Protein AF-R7VK81-F1 (afdb_monomer_lite)

Sequence (568 aa):
MDDGHTRIAHGLLEELMQVKKYKLSGREYAVLMVVLRKTYGYMKTEDWIALSQFELMTGIEKSNCRKVILSLVDRKILNRSVNGNDQKLSININVSEWLLESPSKQAAATKKQAKKQIWLNSTISESNSTISESNSTISESNSTTTIDKDNNNTLKDNVTTPVLTTPVEQFVSDDHSVELHEMVNQADQPVLENHIPDATEMVSQSDQPTDQPKTKTRKPSHKFTEADMAFALLMAQRIDAVNGTEEKRRNLNNWADELRKMREIDGRDPEQIAAVFNWCNQDDFWQTNIQSPATLRKKFAMLNGKCLKASANRNTSTTSTGWTGSDMATGTSNNVADLQQARADRQVQVFSELSTEDQGRIINGVFLELKNSFPGQFLKYEKQIAGWEDHERKRLYSDDDFRRLTARQIKNGLTTACKGEWLPSIGRLIQCCQPDLNELGLPGMEEAWQEACNHSHEVIQHRWSHEAVYLAGRRVGWHGIRSASGDIQVQRLKKIFTDAYQHLVDDTIRGADLRGEAIAALTDMRRQSEEEKATRYGQFLVQQEMDKQGIPQRMSGAEALKRMRAGL

Structure (mmCIF, N/CA/C/O backbone):
data_AF-R7VK81-F1
#
_entry.id   AF-R7VK81-F1
#
loop_
_atom_site.group_PDB
_atom_site.id
_atom_site.type_symbol
_atom_site.label_atom_id
_atom_site.label_alt_id
_atom_site.label_comp_id
_atom_site.label_asym_id
_atom_site.label_entity_id
_atom_site.label_seq_id
_atom_site.pdbx_PDB_ins_code
_atom_site.Cartn_x
_atom_site.Cartn_y
_atom_site.Cartn_z
_atom_site.occupancy
_atom_site.B_iso_or_equiv
_atom_site.auth_seq_id
_atom_site.auth_comp_id
_atom_site.auth_asym_id
_atom_site.auth_atom_id
_atom_site.pdbx_PDB_model_num
ATOM 1 N N . MET A 1 1 ? -42.073 18.889 -12.111 1.00 54.03 1 MET A N 1
ATOM 2 C CA . MET A 1 1 ? -40.877 19.162 -11.269 1.00 54.03 1 MET A CA 1
ATOM 3 C C . MET A 1 1 ? -40.515 17.869 -10.536 1.00 54.03 1 MET A C 1
ATOM 5 O O . MET A 1 1 ? -40.346 17.861 -9.322 1.00 54.03 1 MET A O 1
ATOM 9 N N . ASP A 1 2 ? -40.447 16.750 -11.257 1.00 56.53 2 ASP A N 1
ATOM 10 C CA . ASP A 1 2 ? -40.785 15.457 -10.641 1.00 56.53 2 ASP A CA 1
ATOM 11 C C . ASP A 1 2 ? -39.551 14.723 -10.076 1.00 56.53 2 ASP A C 1
ATOM 13 O O . ASP A 1 2 ? -39.694 13.846 -9.233 1.00 56.53 2 ASP A O 1
ATOM 17 N N . ASP A 1 3 ? -38.339 15.182 -10.424 1.00 67.12 3 ASP A N 1
ATOM 18 C CA . ASP A 1 3 ? -37.043 14.660 -9.943 1.00 67.12 3 ASP A CA 1
ATOM 19 C C . ASP A 1 3 ? -36.456 15.435 -8.738 1.00 67.12 3 ASP A C 1
ATOM 21 O O . ASP A 1 3 ? -35.288 15.272 -8.368 1.00 67.12 3 ASP A O 1
ATOM 25 N N . GLY A 1 4 ? -37.264 16.289 -8.103 1.00 74.81 4 GLY A N 1
ATOM 26 C CA . GLY A 1 4 ? -36.856 17.120 -6.968 1.00 74.81 4 GLY A CA 1
ATOM 27 C C . GLY A 1 4 ? -35.982 18.325 -7.346 1.00 74.81 4 GLY A C 1
ATOM 28 O O . GLY A 1 4 ? -35.576 18.515 -8.492 1.00 74.81 4 GLY A O 1
ATOM 29 N N . HIS A 1 5 ? -35.702 19.187 -6.364 1.00 82.38 5 HIS A N 1
ATOM 30 C CA . HIS A 1 5 ? -34.941 20.428 -6.552 1.00 82.38 5 HIS A CA 1
ATOM 31 C C . HIS A 1 5 ? -33.878 20.626 -5.473 1.00 82.38 5 HIS A C 1
ATOM 33 O O . HIS A 1 5 ? -34.046 20.232 -4.321 1.00 82.38 5 HIS A O 1
ATOM 39 N N . THR A 1 6 ? -32.773 21.281 -5.840 1.00 84.88 6 THR A N 1
ATOM 40 C CA . THR A 1 6 ? -31.726 21.666 -4.883 1.00 84.88 6 THR A CA 1
ATOM 41 C C . THR A 1 6 ? -32.020 23.061 -4.343 1.00 84.88 6 THR A C 1
ATOM 43 O O . THR A 1 6 ? -32.054 24.026 -5.103 1.00 84.88 6 THR A O 1
ATOM 46 N N . ARG A 1 7 ? -32.243 23.175 -3.031 1.00 84.38 7 ARG A N 1
ATOM 47 C CA . ARG A 1 7 ? -32.493 24.460 -2.363 1.00 84.38 7 ARG A CA 1
ATOM 48 C C . ARG A 1 7 ? -31.162 25.117 -1.999 1.00 84.38 7 ARG A C 1
ATOM 50 O O . ARG A 1 7 ? -30.356 24.515 -1.295 1.00 84.38 7 ARG A O 1
ATOM 57 N N . ILE A 1 8 ? -30.941 26.341 -2.470 1.00 85.00 8 ILE A N 1
ATOM 58 C CA . ILE A 1 8 ? -29.716 27.125 -2.245 1.00 85.00 8 ILE A CA 1
ATOM 59 C C . ILE A 1 8 ? -30.133 28.499 -1.715 1.00 85.00 8 ILE A C 1
ATOM 61 O O . ILE A 1 8 ? -31.168 29.027 -2.120 1.00 85.00 8 ILE A O 1
ATOM 65 N N . ALA A 1 9 ? -29.350 29.083 -0.807 1.00 84.69 9 ALA A N 1
ATOM 66 C CA . ALA A 1 9 ? -29.578 30.454 -0.358 1.00 84.69 9 ALA A CA 1
ATOM 67 C C . ALA A 1 9 ? -29.371 31.445 -1.518 1.00 84.69 9 ALA A C 1
ATOM 69 O O . ALA A 1 9 ? -28.371 31.340 -2.227 1.00 84.69 9 ALA A O 1
ATOM 70 N N . HIS A 1 10 ? -30.271 32.423 -1.675 1.00 83.56 10 HIS A N 1
ATOM 71 C CA . HIS A 1 10 ? -30.222 33.406 -2.770 1.00 83.56 10 HIS A CA 1
ATOM 72 C C . HIS A 1 10 ? -28.865 34.122 -2.849 1.00 83.56 10 HIS A C 1
ATOM 74 O O . HIS A 1 10 ? -28.246 34.113 -3.905 1.00 83.56 10 HIS A O 1
ATOM 80 N N . GLY A 1 11 ? -28.328 34.596 -1.718 1.00 84.25 11 GLY A N 1
ATOM 81 C CA . GLY A 1 11 ? -27.013 35.252 -1.697 1.00 84.25 11 GLY A CA 1
ATOM 82 C C . GLY A 1 11 ? -25.851 34.344 -2.123 1.00 84.25 11 GLY A C 1
ATOM 83 O O . GLY A 1 11 ? -24.923 34.797 -2.781 1.00 84.25 11 GLY A O 1
ATOM 84 N N . LEU A 1 12 ? -25.909 33.040 -1.822 1.00 83.88 12 LEU A N 1
ATOM 85 C CA . LEU A 1 12 ? -24.896 32.097 -2.307 1.00 83.88 12 LEU A CA 1
ATOM 86 C C . LEU A 1 12 ? -25.064 31.830 -3.809 1.00 83.88 12 LEU A C 1
ATOM 88 O O . LEU A 1 12 ? -24.076 31.720 -4.528 1.00 83.88 12 LEU A O 1
ATOM 92 N N . LEU A 1 13 ? -26.304 31.734 -4.290 1.00 85.12 13 LEU A N 1
ATOM 93 C CA . LEU A 1 13 ? -26.604 31.529 -5.705 1.00 85.12 13 LEU A CA 1
ATOM 94 C C . LEU A 1 13 ? -26.157 32.724 -6.561 1.00 85.12 13 LEU A C 1
ATOM 96 O O . LEU A 1 13 ? -25.518 32.521 -7.590 1.00 85.12 13 LEU A O 1
ATOM 100 N N . GLU A 1 14 ? -26.429 33.950 -6.116 1.00 86.12 14 GLU A N 1
ATOM 101 C CA . GLU A 1 14 ? -25.998 35.186 -6.781 1.00 86.12 14 GLU A CA 1
ATOM 102 C C . GLU A 1 14 ? -24.471 35.274 -6.891 1.00 86.12 14 GLU A C 1
ATOM 104 O O . GLU A 1 14 ? -23.932 35.654 -7.931 1.00 86.12 14 GLU A O 1
ATOM 109 N N . GLU A 1 15 ? -23.745 34.858 -5.855 1.00 83.06 15 GLU A N 1
ATOM 110 C CA . GLU A 1 15 ? -22.280 34.846 -5.872 1.00 83.06 15 GLU A CA 1
ATOM 111 C C . GLU A 1 15 ? -21.714 33.712 -6.739 1.00 83.06 15 GLU A C 1
ATOM 113 O O . GLU A 1 15 ? -20.733 33.906 -7.462 1.00 83.06 15 GLU A O 1
ATOM 118 N N . LEU A 1 16 ? -22.376 32.552 -6.775 1.00 81.19 16 LEU A N 1
ATOM 119 C CA . LEU A 1 16 ? -22.047 31.474 -7.714 1.00 81.19 16 LEU A CA 1
ATOM 120 C C . LEU A 1 16 ? -22.296 31.869 -9.177 1.00 81.19 16 LEU A C 1
ATOM 122 O O . LEU A 1 16 ? -21.602 31.365 -10.059 1.00 81.19 16 LEU A O 1
ATOM 126 N N . MET A 1 17 ? -23.244 32.772 -9.449 1.00 81.50 17 MET A N 1
ATOM 127 C CA . MET A 1 17 ? -23.476 33.334 -10.786 1.00 81.50 17 MET A CA 1
ATOM 128 C C . MET A 1 17 ? -22.385 34.332 -11.202 1.00 81.50 17 MET A C 1
ATOM 130 O O . MET A 1 17 ? -22.110 34.487 -12.395 1.00 81.50 17 MET A O 1
ATOM 134 N N . GLN A 1 18 ? -21.671 34.940 -10.251 1.00 81.75 18 GLN A N 1
ATOM 135 C CA . GLN A 1 18 ? -20.549 35.852 -10.505 1.00 81.75 18 GLN A CA 1
ATOM 136 C C . GLN A 1 18 ? -19.247 35.107 -10.895 1.00 81.75 18 GLN A C 1
ATOM 138 O O . GLN A 1 18 ? -18.138 35.492 -10.522 1.00 81.75 18 GLN A O 1
ATOM 143 N N . VAL A 1 19 ? -19.344 34.064 -11.728 1.00 69.94 19 VAL A N 1
ATOM 144 C CA . VAL A 1 19 ? -18.224 33.214 -12.194 1.00 69.94 19 VAL A CA 1
ATOM 145 C C . VAL A 1 19 ? -17.081 34.038 -12.810 1.00 69.94 19 VAL A C 1
ATOM 147 O O . VAL A 1 19 ? -15.905 33.726 -12.608 1.00 69.94 19 VAL A O 1
ATOM 150 N N . LYS A 1 20 ? -17.414 35.126 -13.526 1.00 70.56 20 LYS A N 1
ATOM 151 C CA . LYS A 1 20 ? -16.433 36.045 -14.135 1.00 70.56 20 LYS A CA 1
ATOM 152 C C . LYS A 1 20 ? -15.664 36.869 -13.102 1.00 70.56 20 LYS A C 1
ATOM 154 O O . LYS A 1 20 ? -14.458 37.036 -13.268 1.00 70.56 20 LYS A O 1
ATOM 159 N N . LYS A 1 21 ? -16.325 37.335 -12.034 1.00 78.31 21 LYS A N 1
ATOM 160 C CA . LYS A 1 21 ? -15.687 38.075 -10.930 1.00 78.31 21 LYS A CA 1
ATOM 161 C C . LYS A 1 21 ? -14.592 37.221 -10.312 1.00 78.31 21 LYS A C 1
ATOM 163 O O . LYS A 1 21 ? -13.465 37.674 -10.201 1.00 78.31 21 LYS A O 1
ATOM 168 N N . TYR A 1 22 ? -14.888 35.953 -10.039 1.00 79.25 22 TYR A N 1
ATOM 169 C CA . TYR A 1 22 ? -13.935 35.017 -9.451 1.00 79.25 22 TYR A CA 1
ATOM 170 C C . TYR A 1 22 ? -13.051 34.292 -10.479 1.00 79.25 22 TYR A C 1
ATOM 172 O O . TYR A 1 22 ? -12.329 33.385 -10.093 1.00 79.25 22 TYR A O 1
ATOM 180 N N . LYS A 1 23 ? -13.070 34.631 -11.776 1.00 83.50 23 LYS A N 1
ATOM 181 C CA . LYS A 1 23 ? -12.246 33.970 -12.816 1.00 83.50 23 LYS A CA 1
ATOM 182 C C . LYS A 1 23 ? -12.240 32.425 -12.727 1.00 83.50 23 LYS A C 1
ATOM 184 O O . LYS A 1 23 ? -11.199 31.791 -12.908 1.00 83.50 23 LYS A O 1
ATOM 189 N N . LEU A 1 24 ? -13.376 31.811 -12.389 1.00 84.94 24 LEU A N 1
ATOM 190 C CA . LEU A 1 24 ? -13.469 30.357 -12.229 1.00 84.94 24 LEU A CA 1
ATOM 191 C C . LEU A 1 24 ? -13.371 29.668 -13.595 1.00 84.94 24 LEU A C 1
ATOM 193 O O . LEU A 1 24 ? -14.084 30.014 -14.536 1.00 84.94 24 LEU A O 1
ATOM 197 N N . SER A 1 25 ? -12.491 28.673 -13.707 1.00 88.06 25 SER A N 1
ATOM 198 C CA . SER A 1 25 ? -12.425 27.821 -14.898 1.00 88.06 25 SER A CA 1
ATOM 199 C C . SER A 1 25 ? -13.695 26.972 -15.022 1.00 88.06 25 SER A C 1
ATOM 201 O O . SER A 1 25 ? -14.265 26.563 -14.014 1.00 88.06 25 SER A O 1
ATOM 203 N N . GLY A 1 26 ? -14.095 26.594 -16.242 1.00 86.62 26 GLY A N 1
ATOM 204 C CA . GLY A 1 26 ? -15.237 25.690 -16.447 1.00 86.62 26 GLY A CA 1
ATOM 205 C C . GLY A 1 26 ? -15.119 24.369 -15.670 1.00 86.62 26 GLY A C 1
ATOM 206 O O . GLY A 1 26 ? -16.110 23.864 -15.153 1.00 86.62 26 GLY A O 1
ATOM 207 N N . ARG A 1 27 ? -13.892 23.853 -15.484 1.00 90.81 27 ARG A N 1
ATOM 208 C CA . ARG A 1 27 ? -13.632 22.667 -14.646 1.00 90.81 27 ARG A CA 1
ATOM 209 C C . ARG A 1 27 ? -13.802 22.947 -13.151 1.00 90.81 27 ARG A C 1
ATOM 211 O O . ARG A 1 27 ? -14.317 22.102 -12.430 1.00 90.81 27 ARG A O 1
ATOM 218 N N . GLU A 1 28 ? -13.369 24.122 -12.694 1.00 92.06 28 GLU A N 1
ATOM 219 C CA . GLU A 1 28 ? -13.548 24.566 -11.305 1.00 92.06 28 GLU A CA 1
ATOM 220 C C . GLU A 1 28 ? -15.035 24.736 -10.982 1.00 92.06 28 GLU A C 1
ATOM 222 O O . GLU A 1 28 ? -15.500 24.240 -9.958 1.00 92.06 28 GLU A O 1
ATOM 227 N N . TYR A 1 29 ? -15.795 25.345 -11.894 1.00 92.25 29 TYR A N 1
ATOM 228 C CA . TYR A 1 29 ? -17.239 25.498 -11.758 1.00 92.25 29 TYR A CA 1
ATOM 229 C C . TYR A 1 29 ? -17.968 24.146 -11.755 1.00 92.25 29 TYR A C 1
ATOM 231 O O . TYR A 1 29 ? -18.804 23.907 -10.891 1.00 92.25 29 TYR A O 1
ATOM 239 N N . ALA A 1 30 ? -17.606 23.214 -12.645 1.00 92.69 30 ALA A N 1
ATOM 240 C CA . ALA A 1 30 ? -18.200 21.874 -12.666 1.00 92.69 30 ALA A CA 1
ATOM 241 C C . ALA A 1 30 ? -17.989 21.119 -11.340 1.00 92.69 30 ALA A C 1
ATOM 243 O O . ALA A 1 30 ? -18.927 20.539 -10.795 1.00 92.69 30 ALA A O 1
ATOM 244 N N . VAL A 1 31 ? -16.774 21.169 -10.781 1.00 94.19 31 VAL A N 1
ATOM 245 C CA . VAL A 1 31 ? -16.469 20.566 -9.473 1.00 94.19 31 VAL A CA 1
ATOM 246 C C . VAL A 1 31 ? -17.265 21.241 -8.351 1.00 94.19 31 VAL A C 1
ATOM 248 O O . VAL A 1 31 ? -17.802 20.549 -7.487 1.00 94.19 31 VAL A O 1
ATOM 251 N N . LEU A 1 32 ? -17.395 22.569 -8.380 1.00 93.19 32 LEU A N 1
ATOM 252 C CA . LEU A 1 32 ? -18.187 23.325 -7.408 1.00 93.19 32 LEU A CA 1
ATOM 253 C C . LEU A 1 32 ? -19.674 22.935 -7.450 1.00 93.19 32 LEU A C 1
ATOM 255 O O . LEU A 1 32 ? -20.275 22.699 -6.403 1.00 93.19 32 LEU A O 1
ATOM 259 N N . MET A 1 33 ? -20.240 22.775 -8.649 1.00 92.75 33 MET A N 1
ATOM 260 C CA . MET A 1 33 ? -21.624 22.325 -8.837 1.00 92.75 33 MET A CA 1
ATOM 261 C C . MET A 1 33 ? -21.847 20.897 -8.325 1.00 92.75 33 MET A C 1
ATOM 263 O O . MET A 1 33 ? -22.903 20.607 -7.763 1.00 92.75 33 MET A O 1
ATOM 267 N N . VAL A 1 34 ? -20.852 20.010 -8.441 1.00 94.50 34 VAL A N 1
ATOM 268 C CA . VAL A 1 34 ? -20.926 18.665 -7.847 1.00 94.50 34 VAL A CA 1
ATOM 269 C C . VAL A 1 34 ? -20.962 18.724 -6.326 1.00 94.50 34 VAL A C 1
ATOM 271 O O . VAL A 1 34 ? -21.804 18.054 -5.728 1.00 94.50 34 VAL A O 1
ATOM 274 N N . VAL A 1 35 ? -20.104 19.538 -5.695 1.00 94.62 35 VAL A N 1
ATOM 275 C CA . VAL A 1 35 ? -20.150 19.728 -4.234 1.00 94.62 35 VAL A CA 1
ATOM 276 C C . VAL A 1 35 ? -21.529 20.234 -3.829 1.00 94.62 35 VAL A C 1
ATOM 278 O O . VAL A 1 35 ? -22.158 19.629 -2.968 1.00 94.62 35 VAL A O 1
ATOM 281 N N . LEU A 1 36 ? -22.045 21.258 -4.513 1.00 92.94 36 LEU A N 1
ATOM 282 C CA . LEU A 1 36 ? -23.364 21.822 -4.238 1.00 92.94 36 LEU A CA 1
ATOM 283 C C . LEU A 1 36 ? -24.486 20.777 -4.349 1.00 92.94 36 LEU A C 1
ATOM 285 O O . LEU A 1 36 ? -25.349 20.677 -3.475 1.00 92.94 36 LEU A O 1
ATOM 289 N N . ARG A 1 37 ? -24.465 19.959 -5.406 1.00 93.31 37 ARG A N 1
ATOM 290 C CA . ARG A 1 37 ? -25.464 18.906 -5.632 1.00 93.31 37 ARG A CA 1
ATOM 291 C C . ARG A 1 37 ? -25.395 17.795 -4.584 1.00 93.31 37 ARG A C 1
ATOM 293 O O . ARG A 1 37 ? -26.427 17.192 -4.280 1.00 93.31 37 ARG A O 1
ATOM 300 N N . LYS A 1 38 ? -24.202 17.493 -4.067 1.00 93.62 38 LYS A N 1
ATOM 301 C CA . LYS A 1 38 ? -23.963 16.451 -3.059 1.00 93.62 38 LYS A CA 1
ATOM 302 C C . LYS A 1 38 ? -24.195 16.930 -1.625 1.00 93.62 38 LYS A C 1
ATOM 304 O O . LYS A 1 38 ? -24.534 16.105 -0.789 1.00 93.62 38 LYS A O 1
ATOM 309 N N . THR A 1 39 ? -24.089 18.227 -1.349 1.00 93.44 39 THR A N 1
ATOM 310 C CA . THR A 1 39 ? -24.380 18.800 -0.027 1.00 93.44 39 THR A CA 1
ATOM 311 C C . THR A 1 39 ? -25.813 19.333 0.038 1.00 93.44 39 THR A C 1
ATOM 313 O O . THR A 1 39 ? -26.710 18.662 0.554 1.00 93.44 39 THR A O 1
ATOM 316 N N . TYR A 1 40 ? -26.072 20.493 -0.565 1.00 89.31 40 TYR A N 1
ATOM 317 C CA . TYR A 1 40 ? -27.367 21.175 -0.526 1.00 89.31 40 TYR A CA 1
ATOM 318 C C . TYR A 1 40 ? -28.474 20.376 -1.218 1.00 89.31 40 TYR A C 1
ATOM 320 O O . TYR A 1 40 ? -29.621 20.404 -0.775 1.00 89.31 40 TYR A O 1
ATOM 328 N N . GLY A 1 41 ? -28.135 19.589 -2.245 1.00 87.62 41 GLY A N 1
ATOM 329 C CA . GLY A 1 41 ? -29.091 18.679 -2.890 1.00 87.62 41 GLY A CA 1
ATOM 330 C C . GLY A 1 41 ? -29.603 17.556 -1.978 1.00 87.62 41 GLY A C 1
ATOM 331 O O . GLY A 1 41 ? -30.614 16.941 -2.296 1.00 87.62 41 GLY A O 1
ATOM 332 N N . TYR A 1 42 ? -28.938 17.309 -0.846 1.00 88.44 42 TYR A N 1
ATOM 333 C CA . TYR A 1 42 ? -29.354 16.368 0.200 1.00 88.44 42 TYR A CA 1
ATOM 334 C C . TYR A 1 42 ? -29.665 17.077 1.531 1.00 88.44 42 TYR A C 1
ATOM 336 O O . TYR A 1 42 ? -29.725 16.425 2.570 1.00 88.44 42 TYR A O 1
ATOM 344 N N . MET A 1 43 ? -29.853 18.405 1.512 1.00 86.62 43 MET A N 1
ATOM 345 C CA . MET A 1 43 ? -30.089 19.241 2.700 1.00 86.62 43 MET A CA 1
ATOM 346 C C . MET A 1 43 ? -28.979 19.146 3.765 1.00 86.62 43 MET A C 1
ATOM 348 O O . MET A 1 43 ? -29.244 19.200 4.964 1.00 86.62 43 MET A O 1
ATOM 352 N N . LYS A 1 44 ? -27.719 19.035 3.328 1.00 90.19 44 LYS A N 1
ATOM 353 C CA . LYS A 1 44 ? -26.527 19.051 4.190 1.00 90.19 44 LYS A CA 1
ATOM 354 C C . LYS A 1 44 ? -25.652 20.270 3.893 1.00 90.19 44 LYS A C 1
ATOM 356 O O . LYS A 1 44 ? -25.582 20.720 2.753 1.00 90.19 44 LYS A O 1
ATOM 361 N N . THR A 1 45 ? -24.929 20.765 4.897 1.00 86.31 45 THR A N 1
ATOM 362 C CA . THR A 1 45 ? -23.922 21.833 4.731 1.00 86.31 45 THR A CA 1
ATOM 363 C C . THR A 1 45 ? -22.557 21.290 4.298 1.00 86.31 45 THR A C 1
ATOM 365 O O . THR A 1 45 ? -21.816 21.967 3.591 1.00 86.31 45 THR A O 1
ATOM 368 N N . GLU A 1 46 ? -22.246 20.047 4.666 1.00 92.88 46 GLU A N 1
ATOM 369 C CA . GLU A 1 46 ? -21.015 19.333 4.329 1.00 92.88 46 GLU A CA 1
ATOM 370 C C . GLU A 1 46 ? -21.287 17.839 4.122 1.00 92.88 46 GLU A C 1
ATOM 372 O O . GLU A 1 46 ? -22.185 17.278 4.752 1.00 92.88 46 GLU A O 1
ATOM 377 N N . ASP A 1 47 ? -20.517 17.181 3.253 1.00 94.88 47 ASP A N 1
ATOM 378 C CA . ASP A 1 47 ? -20.651 15.738 3.022 1.00 94.88 47 ASP A CA 1
ATOM 379 C C . ASP A 1 47 ? -19.311 15.074 2.682 1.00 94.88 47 ASP A C 1
ATOM 381 O O . ASP A 1 47 ? -18.356 15.733 2.257 1.00 94.88 47 ASP A O 1
ATOM 385 N N . TRP A 1 48 ? -19.243 13.757 2.874 1.00 94.25 48 TRP A N 1
ATOM 386 C CA . TRP A 1 48 ? -18.100 12.937 2.471 1.00 94.25 48 TRP A CA 1
ATOM 387 C C . TRP A 1 48 ? -18.222 12.587 0.988 1.00 94.25 48 TRP A C 1
ATOM 389 O O . TRP A 1 48 ? -19.113 11.838 0.589 1.00 94.25 48 TRP A O 1
ATOM 399 N N . ILE A 1 49 ? -17.337 13.142 0.153 1.00 94.56 49 ILE A N 1
ATOM 400 C CA . ILE A 1 49 ? -17.440 13.025 -1.309 1.00 94.56 49 ILE A CA 1
ATOM 401 C C . ILE A 1 49 ? -16.142 12.454 -1.886 1.00 94.56 49 ILE A C 1
ATOM 403 O O . ILE A 1 49 ? -15.104 13.125 -1.955 1.00 94.56 49 ILE A O 1
ATOM 407 N N . ALA A 1 50 ? -16.219 11.206 -2.349 1.00 93.69 50 ALA A N 1
ATOM 408 C CA . ALA A 1 50 ? -15.106 10.503 -2.978 1.00 93.69 50 ALA A CA 1
ATOM 409 C C . ALA A 1 50 ? -14.768 11.068 -4.370 1.00 93.69 50 ALA A C 1
ATOM 411 O O . ALA A 1 50 ? -15.648 11.482 -5.126 1.00 93.69 50 ALA A O 1
ATOM 412 N N . LEU A 1 51 ? -13.488 11.007 -4.762 1.00 94.19 51 LEU A N 1
ATOM 413 C CA . LEU A 1 51 ? -13.018 11.478 -6.077 1.00 94.19 51 LEU A CA 1
ATOM 414 C C . LEU A 1 51 ? -13.671 10.741 -7.260 1.00 94.19 51 LEU A C 1
ATOM 416 O O . LEU A 1 51 ? -13.859 11.340 -8.315 1.00 94.19 51 LEU A O 1
ATOM 420 N N . SER A 1 52 ? -14.057 9.474 -7.085 1.00 93.75 52 SER A N 1
ATOM 421 C CA . SER A 1 52 ? -14.809 8.707 -8.090 1.00 93.75 52 SER A CA 1
ATOM 422 C C . SER A 1 52 ? -16.181 9.311 -8.399 1.00 93.75 52 SER A C 1
ATOM 424 O O . SER A 1 52 ? -16.641 9.228 -9.533 1.00 93.75 52 SER A O 1
ATOM 426 N N . GLN A 1 53 ? -16.826 9.962 -7.425 1.00 93.94 53 GLN A N 1
ATOM 427 C CA . GLN A 1 53 ? -18.113 10.624 -7.648 1.00 93.94 53 GLN A CA 1
ATOM 428 C C . GLN A 1 53 ? -17.953 11.893 -8.494 1.00 93.94 53 GLN A C 1
ATOM 430 O O . GLN A 1 53 ? -18.805 12.177 -9.332 1.00 93.94 53 GLN A O 1
ATOM 435 N N . PHE A 1 54 ? -16.852 12.632 -8.317 1.00 95.25 54 PHE A N 1
ATOM 436 C CA . PHE A 1 54 ? -16.534 13.785 -9.164 1.00 95.25 54 PHE A CA 1
ATOM 437 C C . PHE A 1 54 ? -16.270 13.369 -10.604 1.00 95.25 54 PHE A C 1
ATOM 439 O O . PHE A 1 54 ? -16.788 13.999 -11.521 1.00 95.25 54 PHE A O 1
ATOM 446 N N . GLU A 1 55 ? -15.507 12.298 -10.802 1.00 95.62 55 GLU A N 1
ATOM 447 C CA . GLU A 1 55 ? -15.238 11.758 -12.133 1.00 95.62 55 GLU A CA 1
ATOM 448 C C . GLU A 1 55 ? -16.526 11.323 -12.836 1.00 95.62 55 GLU A C 1
ATOM 450 O O . GLU A 1 55 ? -16.761 11.730 -13.970 1.00 95.62 55 GLU A O 1
ATOM 455 N N . LEU A 1 56 ? -17.409 10.606 -12.134 1.00 95.31 56 LEU A N 1
ATOM 456 C CA . LEU A 1 56 ? -18.698 10.177 -12.679 1.00 95.31 56 LEU A CA 1
ATOM 457 C C . LEU A 1 56 ? -19.596 11.356 -13.090 1.00 95.31 56 LEU A C 1
ATOM 459 O O . LEU A 1 56 ? -20.252 11.293 -14.123 1.00 95.31 56 LEU A O 1
ATOM 463 N N . MET A 1 57 ? -19.651 12.422 -12.284 1.00 93.88 57 MET A N 1
ATOM 464 C CA . MET A 1 57 ? -20.571 13.542 -12.522 1.00 93.88 57 MET A CA 1
ATOM 465 C C . MET A 1 57 ? -20.013 14.610 -13.470 1.00 93.88 57 MET A C 1
ATOM 467 O O . MET A 1 57 ? -20.784 15.260 -14.169 1.00 93.88 57 MET A O 1
ATOM 471 N N . THR A 1 58 ? -18.695 14.828 -13.478 1.00 93.44 58 THR A N 1
ATOM 472 C CA . THR A 1 58 ? -18.055 15.875 -14.299 1.00 93.44 58 THR A CA 1
ATOM 473 C C . THR A 1 58 ? -17.386 15.343 -15.563 1.00 93.44 58 THR A C 1
ATOM 475 O O . THR A 1 58 ? -17.052 16.136 -16.441 1.00 93.44 58 THR A O 1
ATOM 478 N N . GLY A 1 59 ? -17.122 14.034 -15.648 1.00 92.19 59 GLY A N 1
ATOM 479 C CA . GLY A 1 59 ? -16.299 13.436 -16.703 1.00 92.19 59 GLY A CA 1
ATOM 480 C C . GLY A 1 59 ? -14.808 13.793 -16.614 1.00 92.19 59 GLY A C 1
ATOM 481 O O . GLY A 1 59 ? -14.051 13.526 -17.546 1.00 92.19 59 GLY A O 1
ATOM 482 N N . ILE A 1 60 ? -14.363 14.427 -15.524 1.00 92.31 60 ILE A N 1
ATOM 483 C CA . ILE A 1 60 ? -12.966 14.817 -15.312 1.00 92.31 60 ILE A CA 1
ATOM 484 C C . ILE A 1 60 ? -12.245 13.711 -14.534 1.00 92.31 60 ILE A C 1
ATOM 486 O O . ILE A 1 60 ? -12.679 13.311 -13.458 1.00 92.31 60 ILE A O 1
ATOM 490 N N . GLU A 1 61 ? -11.086 13.280 -15.027 1.00 92.50 61 GLU A N 1
ATOM 491 C CA . GLU A 1 61 ? -10.244 12.265 -14.377 1.00 92.50 61 GLU A CA 1
ATOM 492 C C . GLU A 1 61 ? -9.940 12.598 -12.899 1.00 92.50 61 GLU A C 1
ATOM 494 O O . GLU A 1 61 ? -9.660 13.756 -12.551 1.00 92.50 61 GLU A O 1
ATOM 499 N N . LYS A 1 62 ? -9.917 11.581 -12.023 1.00 93.06 62 LYS A N 1
ATOM 500 C CA . LYS A 1 62 ? -9.694 11.738 -10.565 1.00 93.06 62 LYS A CA 1
ATOM 501 C C . LYS A 1 62 ? -8.476 12.599 -10.213 1.00 93.06 62 LYS A C 1
ATOM 503 O O . LYS A 1 62 ? -8.541 13.417 -9.290 1.00 93.06 62 LYS A O 1
ATOM 508 N N . SER A 1 63 ? -7.367 12.433 -10.940 1.00 91.56 63 SER A N 1
ATOM 509 C CA . SER A 1 63 ? -6.117 13.168 -10.704 1.00 91.56 63 SER A CA 1
ATOM 510 C C . SER A 1 63 ? -6.291 14.679 -10.920 1.00 91.56 63 SER A C 1
ATOM 512 O O . SER A 1 63 ? -5.781 15.495 -10.147 1.00 91.56 63 SER A O 1
ATOM 514 N N . ASN A 1 64 ? -7.077 15.059 -11.928 1.00 92.19 64 ASN A N 1
ATOM 515 C CA . ASN A 1 64 ? -7.381 16.443 -12.265 1.00 92.19 64 ASN A CA 1
ATOM 516 C C . ASN A 1 64 ? -8.459 17.022 -11.346 1.00 92.19 64 ASN A C 1
ATOM 518 O O . ASN A 1 64 ? -8.294 18.148 -10.877 1.00 92.19 64 ASN A O 1
ATOM 522 N N . CYS A 1 65 ? -9.486 16.242 -10.992 1.00 93.50 65 CYS A N 1
ATOM 523 C CA . CYS A 1 65 ? -10.463 16.620 -9.966 1.00 93.50 65 CYS A CA 1
ATOM 524 C C . CYS A 1 65 ? -9.773 16.990 -8.650 1.00 93.50 65 CYS A C 1
ATOM 526 O O . CYS A 1 65 ? -10.050 18.042 -8.078 1.00 93.50 65 CYS A O 1
ATOM 528 N N . ARG A 1 66 ? -8.804 16.182 -8.203 1.00 93.81 66 ARG A N 1
ATOM 529 C CA . ARG A 1 66 ? -8.036 16.464 -6.984 1.00 93.81 66 ARG A CA 1
ATOM 530 C C . ARG A 1 66 ? -7.303 17.807 -7.059 1.00 93.81 66 ARG A C 1
ATOM 532 O O . ARG A 1 66 ? -7.375 18.583 -6.111 1.00 93.81 66 ARG A O 1
ATOM 539 N N . LYS A 1 67 ? -6.629 18.106 -8.176 1.00 94.19 67 LYS A N 1
ATOM 540 C CA . LYS A 1 67 ? -5.934 19.395 -8.380 1.00 94.19 67 LYS A CA 1
ATOM 541 C C . LYS A 1 67 ? -6.906 20.576 -8.339 1.00 94.19 67 LYS A C 1
ATOM 543 O O . LYS A 1 67 ? -6.605 21.593 -7.721 1.00 94.19 67 LYS A O 1
ATOM 548 N N . VAL A 1 68 ? -8.071 20.430 -8.970 1.00 94.50 68 VAL A N 1
ATOM 549 C CA . VAL A 1 68 ? -9.123 21.456 -9.006 1.00 94.50 68 VAL A CA 1
ATOM 550 C C . VAL A 1 68 ? -9.701 21.705 -7.612 1.00 94.50 68 VAL A C 1
ATOM 552 O O . VAL A 1 68 ? -9.803 22.856 -7.199 1.00 94.50 68 VAL A O 1
ATOM 555 N N . ILE A 1 69 ? -9.998 20.649 -6.850 1.00 94.44 69 ILE A N 1
ATOM 556 C CA . ILE A 1 69 ? -10.479 20.764 -5.464 1.00 94.44 69 ILE A CA 1
ATOM 557 C C . ILE A 1 69 ? -9.453 21.510 -4.606 1.00 94.44 69 ILE A C 1
ATOM 559 O O . ILE A 1 69 ? -9.815 22.443 -3.898 1.00 94.44 69 ILE A O 1
ATOM 563 N N . LEU A 1 70 ? -8.167 21.156 -4.700 1.00 93.69 70 LEU A N 1
ATOM 564 C CA . LEU A 1 70 ? -7.114 21.851 -3.951 1.00 93.69 70 LEU A CA 1
ATOM 565 C C . LEU A 1 70 ? -6.980 23.328 -4.362 1.00 93.69 70 LEU A C 1
ATOM 567 O O . LEU A 1 70 ? -6.810 24.171 -3.489 1.00 93.69 70 LEU A O 1
ATOM 571 N N . SER A 1 71 ? -7.124 23.654 -5.654 1.00 92.31 71 SER A N 1
ATOM 572 C CA . SER A 1 71 ? -7.164 25.043 -6.153 1.00 92.31 71 SER A CA 1
ATOM 573 C C . SER A 1 71 ? -8.320 25.837 -5.532 1.00 92.31 71 SER A C 1
ATOM 575 O O . SER A 1 71 ? -8.131 26.967 -5.087 1.00 92.31 71 SER A O 1
ATOM 577 N N . LEU A 1 72 ? -9.514 25.243 -5.453 1.00 92.62 72 LEU A N 1
ATOM 578 C CA . LEU A 1 72 ? -10.697 25.875 -4.858 1.00 92.62 72 LEU A CA 1
ATOM 579 C C . LEU A 1 72 ? -10.577 26.057 -3.338 1.00 92.62 72 LEU A C 1
ATOM 581 O O . LEU A 1 72 ? -11.043 27.064 -2.804 1.00 92.62 72 LEU A O 1
ATOM 585 N N . VAL A 1 73 ? -9.929 25.115 -2.648 1.00 94.31 73 VAL A N 1
ATOM 586 C CA . VAL A 1 73 ? -9.640 25.211 -1.208 1.00 94.31 73 VAL A CA 1
ATOM 587 C C . VAL A 1 73 ? -8.613 26.308 -0.922 1.00 94.31 73 VAL A C 1
ATOM 589 O O . VAL A 1 73 ? -8.808 27.112 -0.014 1.00 94.31 73 VAL A O 1
ATOM 592 N N . ASP A 1 74 ? -7.551 26.395 -1.726 1.00 91.69 74 ASP A N 1
ATOM 593 C CA . ASP A 1 74 ? -6.530 27.447 -1.609 1.00 91.69 74 ASP A CA 1
ATOM 594 C C . ASP A 1 74 ? -7.125 28.848 -1.827 1.00 91.69 74 ASP A C 1
ATOM 596 O O . ASP A 1 74 ? -6.718 29.823 -1.202 1.00 91.69 74 ASP A O 1
ATOM 600 N N . ARG A 1 75 ? -8.161 28.935 -2.667 1.00 90.75 75 ARG A N 1
ATOM 601 C CA . ARG A 1 75 ? -8.921 30.163 -2.926 1.00 90.75 75 ARG A CA 1
ATOM 602 C C . ARG A 1 75 ? -10.036 30.437 -1.916 1.00 90.75 75 ARG A C 1
ATOM 604 O O . ARG A 1 75 ? -10.801 31.375 -2.121 1.00 90.75 75 ARG A O 1
ATOM 611 N N . LYS A 1 76 ? -10.147 29.630 -0.855 1.00 91.81 76 LYS A N 1
ATOM 612 C CA . LYS A 1 76 ? -11.167 29.754 0.202 1.00 91.81 76 LYS A CA 1
ATOM 613 C C . LYS A 1 76 ? -12.616 29.665 -0.291 1.00 91.81 76 LYS A C 1
ATOM 615 O O . LYS A 1 76 ? -13.521 30.106 0.405 1.00 91.81 76 LYS A O 1
ATOM 620 N N . ILE A 1 77 ? -12.837 29.053 -1.456 1.00 92.12 77 ILE A N 1
ATOM 621 C CA . ILE A 1 77 ? -14.175 28.814 -2.023 1.00 92.12 77 ILE A CA 1
ATOM 622 C C . ILE A 1 77 ? -14.776 27.529 -1.438 1.00 92.12 77 ILE A C 1
ATOM 624 O O . ILE A 1 77 ? -15.972 27.455 -1.159 1.00 92.12 77 ILE A O 1
ATOM 628 N N . LEU A 1 78 ? -13.935 26.512 -1.227 1.00 94.56 78 LEU A N 1
ATOM 629 C CA . LEU A 1 78 ? -14.316 25.252 -0.594 1.00 94.56 78 LEU A CA 1
ATOM 630 C C . LEU A 1 78 ? -13.603 25.070 0.745 1.00 94.56 78 LEU A C 1
ATOM 632 O O . LEU A 1 78 ? -12.407 25.329 0.867 1.00 94.56 78 LEU A O 1
ATOM 636 N N . ASN A 1 79 ? -14.328 24.521 1.711 1.00 94.56 79 ASN A N 1
ATOM 637 C CA . ASN A 1 79 ? -13.773 23.989 2.945 1.00 94.56 79 ASN A CA 1
ATOM 638 C C . ASN A 1 79 ? -13.528 22.486 2.766 1.00 94.56 79 ASN A C 1
ATOM 640 O O . ASN A 1 79 ? -14.369 21.762 2.225 1.00 94.56 79 ASN A O 1
ATOM 644 N N . ARG A 1 80 ? -12.355 22.013 3.197 1.00 94.81 80 ARG A N 1
ATOM 645 C CA . ARG A 1 80 ? -11.946 20.609 3.080 1.00 94.81 80 ARG A CA 1
ATOM 646 C C . ARG A 1 80 ? -11.385 20.110 4.402 1.00 94.81 80 ARG A C 1
ATOM 648 O O . ARG A 1 80 ? -10.395 20.649 4.886 1.00 94.81 80 ARG A O 1
ATOM 655 N N . SER A 1 81 ? -11.974 19.038 4.916 1.00 92.44 81 SER A N 1
ATOM 656 C CA . SER A 1 81 ? -11.431 18.240 6.017 1.00 92.44 81 SER A CA 1
ATOM 657 C C . SER A 1 81 ? -11.061 16.852 5.494 1.00 92.44 81 SER A C 1
ATOM 659 O O . SER A 1 81 ? -11.734 16.323 4.609 1.00 92.44 81 SER A O 1
ATOM 661 N N . VAL A 1 82 ? -9.961 16.281 5.977 1.00 91.94 82 VAL A N 1
ATOM 662 C CA . VAL A 1 82 ? -9.423 15.004 5.486 1.00 91.94 82 VAL A CA 1
ATOM 663 C C . VAL A 1 82 ? -9.265 14.054 6.659 1.00 91.94 82 VAL A C 1
ATOM 665 O O . VAL A 1 82 ? -8.706 14.438 7.683 1.00 91.94 82 VAL A O 1
ATOM 668 N N . ASN A 1 83 ? -9.722 12.817 6.485 1.00 86.69 83 ASN A N 1
ATOM 669 C CA . ASN A 1 83 ? -9.475 11.725 7.415 1.00 86.69 83 ASN A CA 1
ATOM 670 C C . ASN A 1 83 ? -8.961 10.520 6.618 1.00 86.69 83 ASN A C 1
ATOM 672 O O . ASN A 1 83 ? -9.731 9.825 5.957 1.00 86.69 83 ASN A O 1
ATOM 676 N N . GLY A 1 84 ? -7.641 10.325 6.604 1.00 84.81 84 GLY A N 1
ATOM 677 C CA . GLY A 1 84 ? -6.999 9.332 5.740 1.00 84.81 84 GLY A CA 1
ATOM 678 C C . GLY A 1 84 ? -7.240 9.614 4.251 1.00 84.81 84 GLY A C 1
ATOM 679 O O . GLY A 1 84 ? -6.864 10.674 3.745 1.00 84.81 84 GLY A O 1
ATOM 680 N N . ASN A 1 85 ? -7.865 8.660 3.552 1.00 79.25 85 ASN A N 1
ATOM 681 C CA . ASN A 1 85 ? -8.204 8.776 2.127 1.00 79.25 85 ASN A CA 1
ATOM 682 C C . ASN A 1 85 ? -9.556 9.453 1.867 1.00 79.25 85 ASN A C 1
ATOM 684 O O . ASN A 1 85 ? -9.818 9.872 0.735 1.00 79.25 85 ASN A O 1
ATOM 688 N N . ASP A 1 86 ? -10.388 9.591 2.897 1.00 84.75 86 ASP A N 1
ATOM 689 C CA . ASP A 1 86 ? -11.693 10.217 2.778 1.00 84.75 86 ASP A CA 1
ATOM 690 C C . ASP A 1 86 ? -11.586 11.727 2.968 1.00 84.75 86 ASP A C 1
ATOM 692 O O . ASP A 1 86 ? -10.792 12.247 3.760 1.00 84.75 86 ASP A O 1
ATOM 696 N N . GLN A 1 87 ? -12.408 12.456 2.217 1.00 92.06 87 GLN A N 1
ATOM 697 C CA . GLN A 1 87 ? -12.476 13.907 2.302 1.00 92.06 87 GLN A CA 1
ATOM 698 C C . GLN A 1 87 ? -13.916 14.368 2.482 1.00 92.06 87 GLN A C 1
ATOM 700 O O . GLN A 1 87 ? -14.827 13.952 1.759 1.00 92.06 87 GLN A O 1
ATOM 705 N N . LYS A 1 88 ? -14.091 15.268 3.444 1.00 95.25 88 LYS A N 1
ATOM 706 C CA . LYS A 1 88 ? -15.330 15.986 3.687 1.00 95.25 88 LYS A CA 1
ATOM 707 C C . LYS A 1 88 ? -15.225 17.359 3.042 1.00 95.25 88 LYS A C 1
ATOM 709 O O . LYS A 1 88 ? -14.237 18.066 3.258 1.00 95.25 88 LYS A O 1
ATOM 714 N N . LEU A 1 89 ? -16.207 17.705 2.219 1.00 96.06 89 LEU A N 1
ATOM 715 C CA . LEU A 1 89 ? -16.223 18.945 1.449 1.00 96.06 89 LEU A CA 1
ATOM 716 C C . LEU A 1 89 ? -17.484 19.751 1.752 1.00 96.06 89 LEU A C 1
ATOM 718 O O . LEU A 1 89 ? -18.579 19.199 1.881 1.00 96.06 89 LEU A O 1
ATOM 722 N N . SER A 1 90 ? -17.318 21.068 1.809 1.00 94.38 90 SER A N 1
ATOM 723 C CA . SER A 1 90 ? -18.404 22.043 1.891 1.00 94.38 90 SER A CA 1
ATOM 724 C C . SER A 1 90 ? -18.052 23.332 1.168 1.00 94.38 90 SER A C 1
ATOM 726 O O . SER A 1 90 ? -16.885 23.617 0.896 1.00 94.38 90 SER A O 1
ATOM 728 N N . ILE A 1 91 ? -19.079 24.107 0.827 1.00 92.81 91 ILE A N 1
ATOM 729 C CA . ILE A 1 91 ? -18.907 25.437 0.243 1.00 92.81 91 ILE A CA 1
ATOM 730 C C . ILE A 1 91 ? -18.669 26.427 1.382 1.00 92.81 91 ILE A C 1
ATOM 732 O O . ILE A 1 91 ? -19.370 26.385 2.394 1.00 92.81 91 ILE A O 1
ATOM 736 N N . ASN A 1 92 ? -17.682 27.310 1.228 1.00 90.94 92 ASN A N 1
ATOM 737 C CA . ASN A 1 92 ? -17.471 28.381 2.191 1.00 90.94 92 ASN A CA 1
ATOM 738 C C . ASN A 1 92 ? -18.561 29.447 2.025 1.00 90.94 92 ASN A C 1
ATOM 740 O O . ASN A 1 92 ? -18.612 30.131 1.006 1.00 90.94 92 ASN A O 1
ATOM 744 N N . ILE A 1 93 ? -19.423 29.585 3.031 1.00 86.69 93 ILE A N 1
ATOM 745 C CA . ILE A 1 93 ? -20.559 30.518 3.021 1.00 86.69 93 ILE A CA 1
ATOM 746 C C . ILE A 1 93 ? -20.083 31.974 3.170 1.00 86.69 93 ILE A C 1
ATOM 748 O O . ILE A 1 93 ? -20.755 32.891 2.702 1.00 86.69 93 ILE A O 1
ATOM 752 N N . ASN A 1 94 ? -18.904 32.198 3.760 1.00 84.94 94 ASN A N 1
ATOM 753 C CA . ASN A 1 94 ? -18.313 33.527 3.896 1.00 84.94 94 ASN A CA 1
ATOM 754 C C . ASN A 1 94 ? -17.700 33.976 2.563 1.00 84.94 94 ASN A C 1
ATOM 756 O O . ASN A 1 94 ? -16.490 33.895 2.352 1.00 84.94 94 ASN A O 1
ATOM 760 N N . VAL A 1 95 ? -18.539 34.466 1.650 1.00 82.94 95 VAL A N 1
ATOM 761 C CA . VAL A 1 95 ? -18.115 34.856 0.294 1.00 82.94 95 VAL A CA 1
ATOM 762 C C . VAL A 1 95 ? -17.064 35.976 0.296 1.00 82.94 95 VAL A C 1
ATOM 764 O O . VAL A 1 95 ? -16.208 36.028 -0.586 1.00 82.94 95 VAL A O 1
ATOM 767 N N . SER A 1 96 ? -17.054 36.831 1.322 1.00 82.12 96 SER A N 1
ATOM 768 C CA . SER A 1 96 ? -16.045 37.886 1.497 1.00 82.12 96 SER A CA 1
ATOM 769 C C . SER A 1 96 ? -14.610 37.359 1.623 1.00 82.12 96 SER A C 1
ATOM 771 O O . SER A 1 96 ? -13.665 38.104 1.379 1.00 82.12 96 SER A O 1
ATOM 773 N N . GLU A 1 97 ? -14.427 36.089 1.995 1.00 85.69 97 GLU A N 1
ATOM 774 C CA . GLU A 1 97 ? -13.108 35.456 2.127 1.00 85.69 97 GLU A CA 1
ATOM 775 C C . GLU A 1 97 ? -12.596 34.847 0.812 1.00 85.69 97 GLU A C 1
ATOM 777 O O . GLU A 1 97 ? -11.450 34.396 0.743 1.00 85.69 97 GLU A O 1
ATOM 782 N N . TRP A 1 98 ? -13.428 34.792 -0.232 1.00 89.31 98 TRP A N 1
ATOM 783 C CA . TRP A 1 98 ? -13.083 34.118 -1.480 1.00 89.31 98 TRP A CA 1
ATOM 784 C C . TRP A 1 98 ? -12.018 34.892 -2.255 1.00 89.31 98 TRP A C 1
ATOM 786 O O . TRP A 1 98 ? -12.153 36.082 -2.542 1.00 89.31 98 TRP A O 1
ATOM 796 N N . LEU A 1 99 ? -10.968 34.184 -2.667 1.00 84.50 99 LEU A N 1
ATOM 797 C CA . LEU A 1 99 ? -9.834 34.782 -3.356 1.00 84.50 99 LEU A CA 1
ATOM 798 C C . LEU A 1 99 ? -9.990 34.707 -4.882 1.00 84.50 99 LEU A C 1
ATOM 800 O O . LEU A 1 99 ? -10.271 33.657 -5.480 1.00 84.50 99 LEU A O 1
ATOM 804 N N . LEU A 1 100 ? -9.730 35.852 -5.516 1.00 78.19 100 LEU A N 1
ATOM 805 C CA . LEU A 1 100 ? -9.676 36.031 -6.971 1.00 78.19 100 LEU A CA 1
ATOM 806 C C . LEU A 1 100 ? -8.613 35.138 -7.618 1.00 78.19 100 LEU A C 1
ATOM 808 O O . LEU A 1 100 ? -8.839 34.553 -8.675 1.00 78.19 100 LEU A O 1
ATOM 812 N N . GLU A 1 101 ? -7.458 35.016 -6.967 1.00 73.94 101 GLU A N 1
ATOM 813 C CA . GLU A 1 101 ? -6.333 34.218 -7.434 1.00 73.94 101 GLU A CA 1
ATOM 814 C C . GLU A 1 101 ? -5.744 33.416 -6.275 1.00 73.94 101 GLU A C 1
ATOM 816 O O . GLU A 1 101 ? -5.760 33.835 -5.122 1.00 73.94 101 GLU A O 1
ATOM 821 N N . SER A 1 102 ? -5.243 32.227 -6.600 1.00 71.06 102 SER A N 1
ATOM 822 C CA . SER A 1 102 ? -4.614 31.332 -5.632 1.00 71.06 102 SER A CA 1
ATOM 823 C C . SER A 1 102 ? -3.304 31.954 -5.112 1.00 71.06 102 SER A C 1
ATOM 825 O O . SER A 1 102 ? -2.444 32.300 -5.936 1.00 71.06 102 SER A O 1
ATOM 827 N N . PRO A 1 103 ? -3.097 32.048 -3.783 1.00 68.75 103 PRO A N 1
ATOM 828 C CA . PRO A 1 103 ? -1.831 32.489 -3.191 1.00 68.75 103 PRO A CA 1
ATOM 829 C C . PRO A 1 103 ? -0.616 31.725 -3.736 1.00 68.75 103 PRO A C 1
ATOM 831 O O . PRO A 1 103 ? 0.443 32.306 -3.986 1.00 68.75 103 PRO A O 1
ATOM 834 N N . SER A 1 104 ? -0.782 30.427 -4.014 1.00 66.50 104 SER A N 1
ATOM 835 C CA . SER A 1 104 ? 0.278 29.595 -4.596 1.00 66.50 104 SER A CA 1
ATOM 836 C C . SER A 1 104 ? 0.669 30.023 -6.021 1.00 66.50 104 SER A C 1
ATOM 838 O O . SER A 1 104 ? 1.852 30.000 -6.377 1.00 66.50 104 SER A O 1
ATOM 840 N N . LYS A 1 105 ? -0.296 30.484 -6.831 1.00 67.94 105 LYS A N 1
ATOM 841 C CA . LYS A 1 105 ? -0.046 30.998 -8.189 1.00 67.94 105 LYS A CA 1
ATOM 842 C C . LYS A 1 105 ? 0.612 32.376 -8.164 1.00 67.94 105 LYS A C 1
ATOM 844 O O . LYS A 1 105 ? 1.500 32.616 -8.980 1.00 67.94 105 LYS A O 1
ATOM 849 N N . GLN A 1 106 ? 0.249 33.236 -7.213 1.00 65.25 106 GLN A N 1
ATOM 850 C CA . GLN A 1 106 ? 0.900 34.537 -7.019 1.00 65.25 106 GLN A CA 1
ATOM 851 C C . GLN A 1 106 ? 2.370 34.360 -6.615 1.00 65.25 106 GLN A C 1
ATOM 853 O O . GLN A 1 106 ? 3.256 34.919 -7.256 1.00 65.25 106 GLN A O 1
ATOM 858 N N . ALA A 1 107 ? 2.658 33.478 -5.652 1.00 66.88 107 ALA A N 1
ATOM 859 C CA . ALA A 1 107 ? 4.031 33.160 -5.255 1.00 66.88 107 ALA A CA 1
ATOM 860 C C . ALA A 1 107 ? 4.865 32.564 -6.409 1.00 66.88 107 ALA A C 1
ATOM 862 O O . ALA A 1 107 ? 6.051 32.873 -6.557 1.00 66.88 107 ALA A O 1
ATOM 863 N N . ALA A 1 108 ? 4.257 31.728 -7.258 1.00 69.06 108 ALA A N 1
ATOM 864 C CA . ALA A 1 108 ? 4.913 31.171 -8.440 1.00 69.06 108 ALA A CA 1
ATOM 865 C C . ALA A 1 108 ? 5.171 32.228 -9.531 1.00 69.06 108 ALA A C 1
ATOM 867 O O . ALA A 1 108 ? 6.238 32.216 -10.150 1.00 69.06 108 ALA A O 1
ATOM 868 N N . ALA A 1 109 ? 4.237 33.160 -9.748 1.00 70.25 109 ALA A N 1
ATOM 869 C CA . ALA A 1 109 ? 4.394 34.266 -10.690 1.00 70.25 109 ALA A CA 1
ATOM 870 C C . ALA A 1 109 ? 5.516 35.224 -10.257 1.00 70.25 109 ALA A C 1
ATOM 872 O O . ALA A 1 109 ? 6.381 35.546 -11.074 1.00 70.25 109 ALA A O 1
ATOM 873 N N . THR A 1 110 ? 5.584 35.572 -8.967 1.00 71.69 110 THR A N 1
ATOM 874 C CA . THR A 1 110 ? 6.655 36.407 -8.398 1.00 71.69 110 THR A CA 1
ATOM 875 C C . THR A 1 110 ? 8.018 35.724 -8.507 1.00 71.69 110 THR A C 1
ATOM 877 O O . THR A 1 110 ? 8.987 36.344 -8.941 1.00 71.69 110 THR A O 1
ATOM 880 N N . LYS A 1 111 ? 8.107 34.414 -8.225 1.00 72.06 111 LYS A N 1
ATOM 881 C CA . LYS A 1 111 ? 9.345 33.636 -8.436 1.00 72.06 111 LYS A CA 1
ATOM 882 C C . LYS A 1 111 ? 9.759 33.591 -9.908 1.00 72.06 111 LYS A C 1
ATOM 884 O O . LYS A 1 111 ? 10.947 33.672 -10.208 1.00 72.06 111 LYS A O 1
ATOM 889 N N . LYS A 1 112 ? 8.803 33.486 -10.836 1.00 69.44 112 LYS A N 1
ATOM 890 C CA . LYS A 1 112 ? 9.072 33.473 -12.283 1.00 69.44 112 LYS A CA 1
ATOM 891 C C . LYS A 1 112 ? 9.530 34.844 -12.793 1.00 69.44 112 LYS A C 1
ATOM 893 O O . LYS A 1 112 ? 10.441 34.900 -13.614 1.00 69.44 112 LYS A O 1
ATOM 898 N N . GLN A 1 113 ? 8.958 35.935 -12.280 1.00 69.88 113 GLN A N 1
ATOM 899 C CA . GLN A 1 113 ? 9.415 37.301 -12.557 1.00 69.88 113 GLN A CA 1
ATOM 900 C C . GLN A 1 113 ? 10.808 37.570 -11.974 1.00 69.88 113 GLN A C 1
ATOM 902 O O . GLN A 1 113 ? 11.656 38.095 -12.690 1.00 69.88 113 GLN A O 1
ATOM 907 N N . ALA A 1 114 ? 11.088 37.132 -10.743 1.00 69.19 114 ALA A N 1
ATOM 908 C CA . ALA A 1 114 ? 12.416 37.243 -10.136 1.00 69.19 114 ALA A CA 1
ATOM 909 C C . ALA A 1 114 ? 13.479 36.472 -10.940 1.00 69.19 114 ALA A C 1
ATOM 911 O O . ALA A 1 114 ? 14.545 37.002 -11.236 1.00 69.19 114 ALA A O 1
ATOM 912 N N . LYS A 1 115 ? 13.161 35.252 -11.391 1.00 69.69 115 LYS A N 1
ATOM 913 C CA . LYS A 1 115 ? 14.064 34.437 -12.221 1.00 69.69 115 LYS A CA 1
ATOM 914 C C . LYS A 1 115 ? 14.311 35.055 -13.604 1.00 69.69 115 LYS A C 1
ATOM 916 O O . LYS A 1 115 ? 15.417 34.959 -14.124 1.00 69.69 115 LYS A O 1
ATOM 921 N N . LYS A 1 116 ? 13.300 35.723 -14.176 1.00 69.12 116 LYS A N 1
ATOM 922 C CA . LYS A 1 116 ? 13.419 36.473 -15.434 1.00 69.12 116 LYS A CA 1
ATOM 923 C C . LYS A 1 116 ? 14.320 37.706 -15.267 1.00 69.12 116 LYS A C 1
ATOM 925 O O . LYS A 1 116 ? 15.193 37.904 -16.099 1.00 69.12 116 LYS A O 1
ATOM 930 N N . GLN A 1 117 ? 14.164 38.473 -14.185 1.00 67.94 117 GLN A N 1
ATOM 931 C CA . GLN A 1 117 ? 15.022 39.630 -13.878 1.00 67.94 117 GLN A CA 1
ATOM 932 C C . GLN A 1 117 ? 16.492 39.234 -13.650 1.00 67.94 117 GLN A C 1
ATOM 934 O O . GLN A 1 117 ? 17.392 39.897 -14.151 1.00 67.94 117 GLN A O 1
ATOM 939 N N . ILE A 1 118 ? 16.745 38.110 -12.969 1.00 70.00 118 ILE A N 1
ATOM 940 C CA . ILE A 1 118 ? 18.105 37.578 -12.772 1.00 70.00 118 ILE A CA 1
ATOM 941 C C . ILE A 1 118 ? 18.755 37.205 -14.115 1.00 70.00 118 ILE A C 1
ATOM 943 O O . ILE A 1 118 ? 19.907 37.552 -14.353 1.00 70.00 118 ILE A O 1
ATOM 947 N N . TRP A 1 119 ? 18.010 36.557 -15.017 1.00 67.06 119 TRP A N 1
ATOM 948 C CA . TRP A 1 119 ? 18.509 36.199 -16.349 1.00 67.06 119 TRP A CA 1
ATOM 949 C C . TRP A 1 119 ? 18.823 37.435 -17.212 1.00 67.06 119 TRP A C 1
ATOM 951 O O . TRP A 1 119 ? 19.894 37.500 -17.804 1.00 67.06 119 TRP A O 1
ATOM 961 N N . LEU A 1 120 ? 17.950 38.453 -17.210 1.00 68.50 120 LEU A N 1
ATOM 962 C CA . LEU A 1 120 ? 18.173 39.723 -17.923 1.00 68.50 120 LEU A CA 1
ATOM 963 C C . LEU A 1 120 ? 19.428 40.472 -17.435 1.00 68.50 120 LEU A C 1
ATOM 965 O O . LEU A 1 120 ? 20.168 41.016 -18.252 1.00 68.50 120 LEU A O 1
ATOM 969 N N . ASN A 1 121 ? 19.706 40.462 -16.129 1.00 64.44 121 ASN A N 1
ATOM 970 C CA . ASN A 1 121 ? 20.888 41.122 -15.564 1.00 64.44 121 ASN A CA 1
ATOM 971 C C . ASN A 1 121 ? 22.200 40.365 -15.863 1.00 64.44 121 ASN A C 1
ATOM 973 O O . ASN A 1 121 ? 23.247 40.998 -16.014 1.00 64.44 121 ASN A O 1
ATOM 977 N N . SER A 1 122 ? 22.150 39.034 -16.006 1.00 56.06 122 SER A N 1
ATOM 978 C CA . SER A 1 122 ? 23.294 38.231 -16.471 1.00 56.06 122 SER A CA 1
ATOM 979 C C . SER A 1 122 ? 23.616 38.458 -17.953 1.00 56.06 122 SER A C 1
ATOM 981 O O . SER A 1 122 ? 24.782 38.473 -18.324 1.00 56.06 122 SER A O 1
ATOM 983 N N . THR A 1 123 ? 22.619 38.702 -18.807 1.00 48.62 123 THR A N 1
ATOM 984 C CA . THR A 1 123 ? 22.860 38.958 -20.241 1.00 48.62 123 THR A CA 1
ATOM 985 C C . THR A 1 123 ? 23.474 40.340 -20.505 1.00 48.62 123 THR A C 1
ATOM 987 O O . THR A 1 123 ? 24.235 40.503 -21.451 1.00 48.62 123 THR A O 1
ATOM 990 N N . ILE A 1 124 ? 23.207 41.333 -19.647 1.00 52.75 124 ILE A N 1
ATOM 991 C CA . ILE A 1 124 ? 23.788 42.688 -19.760 1.00 52.75 124 ILE A CA 1
ATOM 992 C C . ILE A 1 124 ? 25.270 42.714 -19.330 1.00 52.75 124 ILE A C 1
ATOM 994 O O . ILE A 1 124 ? 26.043 43.549 -19.802 1.00 52.75 124 ILE A O 1
ATOM 998 N N . SER A 1 125 ? 25.694 41.785 -18.467 1.00 50.78 125 SER A N 1
ATOM 999 C CA . SER A 1 125 ? 27.081 41.692 -17.986 1.00 50.78 125 SER A CA 1
ATOM 1000 C C . SER A 1 125 ? 28.026 40.983 -18.969 1.00 50.78 125 SER A C 1
ATOM 1002 O O . SER A 1 125 ? 29.224 41.251 -18.938 1.00 50.78 125 SER A O 1
ATOM 1004 N N . GLU A 1 126 ? 27.508 40.175 -19.900 1.00 44.12 126 GLU A N 1
ATOM 1005 C CA . GLU A 1 126 ? 28.291 39.580 -21.000 1.00 44.12 126 GLU A CA 1
ATOM 1006 C C . GLU A 1 126 ? 28.488 40.535 -22.191 1.00 44.12 126 GLU A C 1
ATOM 1008 O O . GLU A 1 126 ? 29.451 40.395 -22.937 1.00 44.12 126 GLU A O 1
ATOM 1013 N N . SER A 1 127 ? 27.638 41.556 -22.354 1.00 40.62 127 SER A N 1
ATOM 1014 C CA . SER A 1 127 ? 27.780 42.562 -23.421 1.00 40.62 127 SER A CA 1
ATOM 1015 C C . SER A 1 127 ? 28.808 43.669 -23.138 1.00 40.62 127 SER A C 1
ATOM 1017 O O . SER A 1 127 ? 29.147 44.420 -24.049 1.00 40.62 127 SER A O 1
ATOM 1019 N N . ASN A 1 128 ? 29.336 43.761 -21.912 1.00 46.78 128 ASN A N 1
ATOM 1020 C CA . ASN A 1 128 ? 30.338 44.768 -21.529 1.00 46.78 128 ASN A CA 1
ATOM 1021 C C . ASN A 1 128 ? 31.780 44.221 -21.452 1.00 46.78 128 ASN A C 1
ATOM 1023 O O . ASN A 1 128 ? 32.676 44.956 -21.045 1.00 46.78 128 ASN A O 1
ATOM 1027 N N . SER A 1 129 ? 32.037 42.966 -21.849 1.00 40.03 129 SER A N 1
ATOM 1028 C CA . SER A 1 129 ? 33.383 42.356 -21.825 1.00 40.03 129 SER A CA 1
ATOM 1029 C C . SER A 1 129 ? 34.132 42.379 -23.168 1.00 40.03 129 SER A C 1
ATOM 1031 O O . SER A 1 129 ? 35.236 41.850 -23.269 1.00 40.03 129 SER A O 1
ATOM 1033 N N . THR A 1 130 ? 33.602 43.060 -24.185 1.00 36.16 130 THR A N 1
ATOM 1034 C CA . THR A 1 130 ? 34.325 43.386 -25.427 1.00 36.16 130 THR A CA 1
ATOM 1035 C C . THR A 1 130 ? 34.264 44.884 -25.686 1.00 36.16 130 THR A C 1
ATOM 1037 O O . THR A 1 130 ? 33.478 45.324 -26.511 1.00 36.16 130 THR A O 1
ATOM 1040 N N . ILE A 1 131 ? 35.062 45.661 -24.953 1.00 39.03 131 ILE A N 1
ATOM 1041 C CA . ILE A 1 131 ? 35.708 46.916 -25.378 1.00 39.03 131 ILE A CA 1
ATOM 1042 C C . ILE A 1 131 ? 36.756 47.248 -24.302 1.00 39.03 131 ILE A C 1
ATOM 1044 O O . ILE A 1 131 ? 36.464 47.176 -23.113 1.00 39.03 131 ILE A O 1
ATOM 1048 N N . SER A 1 132 ? 37.942 47.665 -24.755 1.00 33.81 132 SER A N 1
ATOM 1049 C CA . SER A 1 132 ? 39.108 48.187 -24.016 1.00 33.81 132 SER A CA 1
ATOM 1050 C C . SER A 1 132 ? 40.200 47.191 -23.590 1.00 33.81 132 SER A C 1
ATOM 1052 O O . SER A 1 132 ? 40.486 46.980 -22.417 1.00 33.81 132 SER A O 1
ATOM 1054 N N . GLU A 1 133 ? 40.940 46.696 -24.587 1.00 34.66 133 GLU A N 1
ATOM 1055 C CA . GLU A 1 133 ? 42.404 46.739 -24.491 1.00 34.66 133 GLU A CA 1
ATOM 1056 C C . GLU A 1 133 ? 42.843 48.208 -24.490 1.00 34.66 133 GLU A C 1
ATOM 1058 O O . GLU A 1 133 ? 42.558 48.932 -25.444 1.00 34.66 133 GLU A O 1
ATOM 1063 N N . SER A 1 134 ? 43.519 48.664 -23.436 1.00 29.97 134 SER A N 1
ATOM 1064 C CA . SER A 1 134 ? 44.856 49.276 -23.535 1.00 29.97 134 SER A CA 1
ATOM 1065 C C . SER A 1 134 ? 45.333 49.858 -22.196 1.00 29.97 134 SER A C 1
ATOM 1067 O O . SER A 1 134 ? 44.624 50.584 -21.510 1.00 29.97 134 SER A O 1
ATOM 1069 N N . ASN A 1 135 ? 46.612 49.577 -21.932 1.00 31.33 135 ASN A N 1
ATOM 1070 C CA . ASN A 1 135 ? 47.563 50.306 -21.091 1.00 31.33 135 ASN A CA 1
ATOM 1071 C C . ASN A 1 135 ? 47.662 49.998 -19.581 1.00 31.33 135 ASN A C 1
ATOM 1073 O O . ASN A 1 135 ? 46.988 50.562 -18.732 1.00 31.33 135 ASN A O 1
ATOM 1077 N N . SER A 1 136 ? 48.704 49.201 -19.304 1.00 27.55 136 SER A N 1
ATOM 1078 C CA . SER A 1 136 ? 49.930 49.629 -18.604 1.00 27.55 136 SER A CA 1
ATOM 1079 C C . SER A 1 136 ? 49.982 49.582 -17.063 1.00 27.55 136 SER A C 1
ATOM 1081 O O . SER A 1 136 ? 49.522 50.491 -16.387 1.00 27.55 136 SER A O 1
ATOM 1083 N N . THR A 1 137 ? 50.756 48.587 -16.598 1.00 25.47 137 THR A N 1
ATOM 1084 C CA . THR A 1 137 ? 51.850 48.623 -15.592 1.00 25.47 137 THR A CA 1
ATOM 1085 C C . THR A 1 137 ? 51.596 48.913 -14.103 1.00 25.47 137 THR A C 1
ATOM 1087 O O . THR A 1 137 ? 51.017 49.933 -13.759 1.00 25.47 137 THR A O 1
ATOM 1090 N N . ILE A 1 138 ? 52.299 48.100 -13.278 1.00 28.03 138 ILE A N 1
ATOM 1091 C CA . ILE A 1 138 ? 52.844 48.378 -11.918 1.00 28.03 138 ILE A CA 1
ATOM 1092 C C . ILE A 1 138 ? 51.753 48.345 -10.818 1.00 28.03 138 ILE A C 1
ATOM 1094 O O . ILE A 1 138 ? 50.724 48.979 -10.964 1.00 28.03 138 ILE A O 1
ATOM 1098 N N . SER A 1 139 ? 51.835 47.637 -9.685 1.00 27.16 139 SER A N 1
ATOM 1099 C CA . SER A 1 139 ? 52.890 46.893 -8.981 1.00 27.16 139 SER A CA 1
ATOM 1100 C C . SER A 1 139 ? 52.294 46.181 -7.749 1.00 27.16 139 SER A C 1
ATOM 1102 O O . SER A 1 139 ? 51.264 46.594 -7.231 1.00 27.16 139 SER A O 1
ATOM 1104 N N . GLU A 1 140 ? 53.042 45.196 -7.244 1.00 27.38 140 GLU A N 1
ATOM 1105 C CA . GLU A 1 140 ? 53.322 44.964 -5.813 1.00 27.38 140 GLU A CA 1
ATOM 1106 C C . GLU A 1 140 ? 52.258 44.427 -4.822 1.00 27.38 140 GLU A C 1
ATOM 1108 O O . GLU A 1 140 ? 51.392 45.126 -4.317 1.00 27.38 140 GLU A O 1
ATOM 1113 N N . SER A 1 141 ? 52.542 43.179 -4.419 1.00 25.59 141 SER A N 1
ATOM 1114 C CA . SER A 1 141 ? 52.668 42.634 -3.050 1.00 25.59 141 SER A CA 1
ATOM 1115 C C . SER A 1 141 ? 51.494 42.505 -2.065 1.00 25.59 141 SER A C 1
ATOM 1117 O O . SER A 1 141 ? 50.863 43.464 -1.642 1.00 25.59 141 SER A O 1
ATOM 1119 N N . ASN A 1 142 ? 51.487 41.282 -1.510 1.00 27.09 142 ASN A N 1
ATOM 1120 C CA . ASN A 1 142 ? 51.308 40.882 -0.108 1.00 27.09 142 ASN A CA 1
ATOM 1121 C C . ASN A 1 142 ? 49.917 40.455 0.405 1.00 27.09 142 ASN A C 1
ATOM 1123 O O . ASN A 1 142 ? 49.069 41.261 0.758 1.00 27.09 142 ASN A O 1
ATOM 1127 N N . SER A 1 143 ? 49.835 39.130 0.595 1.00 25.75 143 SER A N 1
ATOM 1128 C CA . SER A 1 143 ? 49.666 38.444 1.890 1.00 25.75 143 SER A CA 1
ATOM 1129 C C . SER A 1 143 ? 48.304 38.438 2.601 1.00 25.75 143 SER A C 1
ATOM 1131 O O . SER A 1 143 ? 47.853 39.449 3.117 1.00 25.75 143 SER A O 1
ATOM 1133 N N . THR A 1 144 ? 47.805 37.198 2.762 1.00 23.27 144 THR A N 1
ATOM 1134 C CA . THR A 1 144 ? 47.137 36.608 3.951 1.00 23.27 144 THR A CA 1
ATOM 1135 C C . THR A 1 144 ? 45.813 37.274 4.372 1.00 23.27 144 THR A C 1
ATOM 1137 O O . THR A 1 144 ? 45.770 38.426 4.771 1.00 23.27 144 THR A O 1
ATOM 1140 N N . THR A 1 145 ? 44.663 36.597 4.431 1.00 23.97 145 THR A N 1
ATOM 1141 C CA . THR A 1 145 ? 44.324 35.575 5.438 1.00 23.97 145 THR A CA 1
ATOM 1142 C C . THR A 1 145 ? 42.953 34.951 5.107 1.00 23.97 145 THR A C 1
ATOM 1144 O O . THR A 1 145 ? 42.138 35.510 4.384 1.00 23.97 145 THR A O 1
ATOM 1147 N N . THR A 1 146 ? 42.765 33.764 5.660 1.00 24.44 146 THR A N 1
ATOM 1148 C CA . THR A 1 146 ? 41.753 32.708 5.539 1.00 24.44 146 THR A CA 1
ATOM 1149 C C . THR A 1 146 ? 40.282 33.020 5.906 1.00 24.44 146 THR A C 1
ATOM 1151 O O . THR A 1 146 ? 40.028 33.898 6.723 1.00 24.44 146 THR A O 1
ATOM 1154 N N . ILE A 1 147 ? 39.391 32.108 5.455 1.00 27.23 147 ILE A N 1
ATOM 1155 C CA . ILE A 1 147 ? 38.147 31.563 6.077 1.00 27.23 147 ILE A CA 1
ATOM 1156 C C . ILE A 1 147 ? 36.798 31.821 5.343 1.00 27.23 147 ILE A C 1
ATOM 1158 O O . ILE A 1 147 ? 36.191 32.879 5.450 1.00 27.23 147 ILE A O 1
ATOM 1162 N N . ASP A 1 148 ? 36.343 30.725 4.710 1.00 26.05 148 ASP A N 1
ATOM 1163 C CA . ASP A 1 148 ? 35.007 30.089 4.647 1.00 26.05 148 ASP A CA 1
ATOM 1164 C C . ASP A 1 148 ? 33.801 30.555 3.794 1.00 26.05 148 ASP A C 1
ATOM 1166 O O . ASP A 1 148 ? 33.230 31.627 3.969 1.00 26.05 148 ASP A O 1
ATOM 1170 N N . LYS A 1 149 ? 33.297 29.514 3.091 1.00 28.77 149 LYS A N 1
ATOM 1171 C CA . LYS A 1 149 ? 31.904 29.052 2.860 1.00 28.77 149 LYS A CA 1
ATOM 1172 C C . LYS A 1 149 ? 31.190 29.354 1.533 1.00 28.77 149 LYS A C 1
ATOM 1174 O O . LYS A 1 149 ? 30.621 30.416 1.317 1.00 28.77 149 LYS A O 1
ATOM 1179 N N . ASP A 1 150 ? 31.154 28.285 0.728 1.00 29.45 150 ASP A N 1
ATOM 1180 C CA . ASP A 1 150 ? 29.979 27.578 0.184 1.00 29.45 150 ASP A CA 1
ATOM 1181 C C . ASP A 1 150 ? 28.882 28.361 -0.558 1.00 29.45 150 ASP A C 1
ATOM 1183 O O . ASP A 1 150 ? 28.069 29.054 0.050 1.00 29.45 150 ASP A O 1
ATOM 1187 N N . ASN A 1 151 ? 28.698 28.051 -1.853 1.00 28.61 151 ASN A N 1
ATOM 1188 C CA . ASN A 1 151 ? 27.537 27.253 -2.286 1.00 28.61 151 ASN A CA 1
ATOM 1189 C C . ASN A 1 151 ? 27.497 26.917 -3.788 1.00 28.61 151 ASN A C 1
ATOM 1191 O O . ASN A 1 151 ? 27.851 27.708 -4.657 1.00 28.61 151 ASN A O 1
ATOM 1195 N N . ASN A 1 152 ? 26.961 25.721 -4.048 1.00 29.66 152 ASN A N 1
ATOM 1196 C CA . ASN A 1 152 ? 26.652 25.108 -5.340 1.00 29.66 152 ASN A CA 1
ATOM 1197 C C . ASN A 1 152 ? 25.425 25.719 -6.041 1.00 29.66 152 ASN A C 1
ATOM 1199 O O . ASN A 1 152 ? 24.417 25.979 -5.383 1.00 29.66 152 ASN A O 1
ATOM 1203 N N . ASN A 1 153 ? 25.431 25.743 -7.383 1.00 28.83 153 ASN A N 1
ATOM 1204 C CA . ASN A 1 153 ? 24.312 25.256 -8.214 1.00 28.83 153 ASN A CA 1
ATOM 1205 C C . ASN A 1 153 ? 24.618 25.307 -9.720 1.00 28.83 153 ASN A C 1
ATOM 1207 O O . ASN A 1 153 ? 25.124 26.323 -10.180 1.00 28.83 153 ASN A O 1
ATOM 1211 N N . THR A 1 154 ? 24.208 24.276 -10.478 1.00 27.66 154 THR A N 1
ATOM 1212 C CA . THR A 1 154 ? 23.512 24.318 -11.803 1.00 27.66 154 THR A CA 1
ATOM 1213 C C . THR A 1 154 ? 23.523 22.912 -12.437 1.00 27.66 154 THR A C 1
ATOM 1215 O O . THR A 1 154 ? 24.552 22.250 -12.471 1.00 27.66 154 THR A O 1
ATOM 1218 N N . LEU A 1 155 ? 22.383 22.260 -12.707 1.00 29.28 155 LEU A N 1
ATOM 1219 C CA . LEU A 1 155 ? 21.372 22.449 -13.771 1.00 29.28 155 LEU A CA 1
ATOM 1220 C C . LEU A 1 155 ? 21.907 22.311 -15.207 1.00 29.28 155 LEU A C 1
ATOM 1222 O O . LEU A 1 155 ? 22.723 23.105 -15.659 1.00 29.28 155 LEU A O 1
ATOM 1226 N N . LYS A 1 156 ? 21.332 21.342 -15.935 1.00 23.14 156 LYS A N 1
ATOM 1227 C CA . LYS A 1 156 ? 21.248 21.318 -17.398 1.00 23.14 156 LYS A CA 1
ATOM 1228 C C . LYS A 1 156 ? 19.784 21.446 -17.835 1.00 23.14 156 LYS A C 1
ATOM 1230 O O . LYS A 1 156 ? 18.921 20.706 -17.368 1.00 23.14 156 LYS A O 1
ATOM 1235 N N . ASP A 1 157 ? 19.596 22.399 -18.734 1.00 31.38 157 ASP A N 1
ATOM 1236 C CA . ASP A 1 157 ? 18.543 22.620 -19.734 1.00 31.38 157 ASP A CA 1
ATOM 1237 C C . ASP A 1 157 ? 18.652 21.567 -20.875 1.00 31.38 157 ASP A C 1
ATOM 1239 O O . ASP A 1 157 ? 19.681 20.899 -20.963 1.00 31.38 157 ASP A O 1
ATOM 1243 N N . ASN A 1 158 ? 17.745 21.339 -21.839 1.00 32.75 158 ASN A N 1
ATOM 1244 C CA . ASN A 1 158 ? 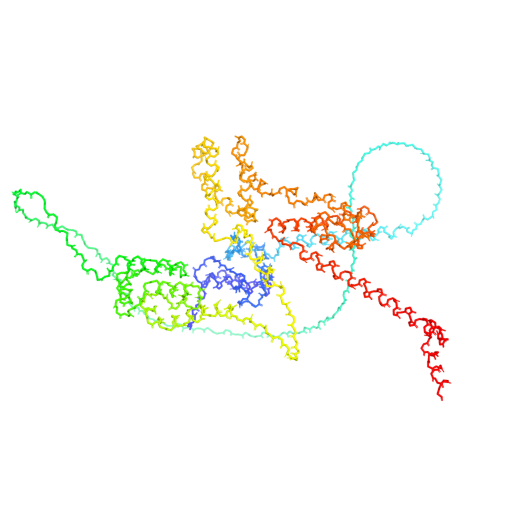16.410 21.817 -22.261 1.00 32.75 158 ASN A CA 1
ATOM 1245 C C . ASN A 1 158 ? 16.057 21.039 -23.576 1.00 32.75 158 ASN A C 1
ATOM 1247 O O . ASN A 1 158 ? 16.855 20.189 -23.973 1.00 32.75 158 ASN A O 1
ATOM 1251 N N . VAL A 1 159 ? 14.917 21.348 -24.235 1.00 26.88 159 VAL A N 1
ATOM 1252 C CA . VAL A 1 159 ? 14.538 21.236 -25.689 1.00 26.88 159 VAL A CA 1
ATOM 1253 C C . VAL A 1 159 ? 13.068 20.759 -25.846 1.00 26.88 159 VAL A C 1
ATOM 1255 O O . VAL A 1 159 ? 12.688 19.819 -25.158 1.00 26.88 159 VAL A O 1
ATOM 1258 N N . THR A 1 160 ? 12.187 21.166 -26.786 1.00 29.94 160 THR A N 1
ATOM 1259 C CA . THR A 1 160 ? 11.754 22.417 -27.479 1.00 29.94 160 THR A CA 1
ATOM 1260 C C . THR A 1 160 ? 10.675 22.007 -28.529 1.00 29.94 160 THR A C 1
ATOM 1262 O O . THR A 1 160 ? 11.018 21.238 -29.412 1.00 29.94 160 THR A O 1
ATOM 1265 N N . THR A 1 161 ? 9.419 22.505 -28.402 1.00 21.88 161 THR A N 1
ATOM 1266 C CA . THR A 1 161 ? 8.379 23.033 -29.379 1.00 21.88 161 THR A CA 1
ATOM 1267 C C . THR A 1 161 ? 8.129 22.407 -30.805 1.00 21.88 161 THR A C 1
ATOM 1269 O O . THR A 1 161 ? 8.877 21.497 -31.133 1.00 21.88 161 THR A O 1
ATOM 1272 N N . PRO A 1 162 ? 7.195 22.871 -31.720 1.00 47.88 162 PRO A N 1
ATOM 1273 C CA . PRO A 1 162 ? 6.259 24.045 -31.708 1.00 47.88 162 PRO A CA 1
ATOM 1274 C C . PRO A 1 162 ? 4.864 24.021 -32.488 1.00 47.88 162 PRO A C 1
ATOM 1276 O O . PRO A 1 162 ? 4.572 23.086 -33.222 1.00 47.88 162 PRO A O 1
ATOM 1279 N N . VAL A 1 163 ? 4.098 25.154 -32.360 1.00 29.33 163 VAL A N 1
ATOM 1280 C CA . VAL A 1 163 ? 3.045 25.898 -33.192 1.00 29.33 163 VAL A CA 1
ATOM 1281 C C . VAL A 1 163 ? 1.645 25.301 -33.581 1.00 29.33 163 VAL A C 1
ATOM 1283 O O . VAL A 1 163 ? 1.520 24.089 -33.545 1.00 29.33 163 VAL A O 1
ATOM 1286 N N . LEU A 1 164 ? 0.511 25.991 -33.945 1.00 26.12 164 LEU A N 1
ATOM 1287 C CA . LEU A 1 164 ? 0.068 27.336 -34.492 1.00 26.12 164 LEU A CA 1
ATOM 1288 C C . LEU A 1 164 ? -1.493 27.555 -34.241 1.00 26.12 164 LEU A C 1
ATOM 1290 O O . LEU A 1 164 ? -2.235 26.596 -34.412 1.00 26.12 164 LEU A O 1
ATOM 1294 N N . THR A 1 165 ? -2.007 28.618 -33.564 1.00 27.69 165 THR A N 1
ATOM 1295 C CA . THR A 1 165 ? -2.814 29.851 -33.956 1.00 27.69 165 THR A CA 1
ATOM 1296 C C . THR A 1 165 ? -4.300 29.802 -34.484 1.00 27.69 165 THR A C 1
ATOM 1298 O O . THR A 1 165 ? -4.506 29.342 -35.597 1.00 27.69 165 THR A O 1
ATOM 1301 N N . THR A 1 166 ? -5.255 30.397 -33.701 1.00 23.22 166 THR A N 1
ATOM 1302 C CA . THR A 1 166 ? -6.396 31.403 -33.915 1.00 23.22 166 THR A CA 1
ATOM 1303 C C . THR A 1 166 ? -7.357 31.418 -35.150 1.00 23.22 166 THR A C 1
ATOM 1305 O O . THR A 1 166 ? -6.994 30.766 -36.120 1.00 23.22 166 THR A O 1
ATOM 1308 N N . PRO A 1 167 ? -8.456 32.258 -35.266 1.00 44.34 167 PRO A N 1
ATOM 1309 C CA . PRO A 1 167 ? -9.315 33.098 -34.342 1.00 44.34 167 PRO A CA 1
ATOM 1310 C C . PRO A 1 167 ? -10.887 32.980 -34.559 1.00 44.34 167 PRO A C 1
ATOM 1312 O O . PRO A 1 167 ? -11.314 32.380 -35.533 1.00 44.34 167 PRO A O 1
ATOM 1315 N N . VAL A 1 168 ? -11.791 33.276 -33.591 1.00 26.48 168 VAL A N 1
ATOM 1316 C CA . VAL A 1 168 ? -12.669 34.474 -33.279 1.00 26.48 168 VAL A CA 1
ATOM 1317 C C . VAL A 1 168 ? -13.722 34.939 -34.322 1.00 26.48 168 VAL A C 1
ATOM 1319 O O . VAL A 1 168 ? -13.320 35.409 -35.373 1.00 26.48 168 VAL A O 1
ATOM 1322 N N . GLU A 1 169 ? -15.026 34.964 -33.951 1.00 25.02 169 GLU A N 1
ATOM 1323 C CA . GLU A 1 169 ? -15.973 36.108 -34.124 1.00 25.02 169 GLU A CA 1
ATOM 1324 C C . GLU A 1 169 ? -17.306 35.939 -33.335 1.00 25.02 169 GLU A C 1
ATOM 1326 O O . GLU A 1 169 ? -17.523 34.917 -32.691 1.00 25.02 169 GLU A O 1
ATOM 1331 N N . GLN A 1 170 ? -18.135 36.992 -33.293 1.00 25.25 170 GLN A N 1
ATOM 1332 C CA . GLN A 1 170 ? -18.866 37.545 -32.133 1.00 25.25 170 GLN A CA 1
ATOM 1333 C C . GLN A 1 170 ? -20.321 37.978 -32.508 1.00 25.25 170 GLN A C 1
ATOM 1335 O O . GLN A 1 170 ? -20.628 38.023 -33.693 1.00 25.25 170 GLN A O 1
ATOM 1340 N N . PHE A 1 171 ? -21.138 38.400 -31.512 1.00 24.56 171 PHE A N 1
ATOM 1341 C CA . PHE A 1 171 ? -22.424 39.169 -31.582 1.00 24.56 171 PHE A CA 1
ATOM 1342 C C . PHE A 1 171 ? -23.735 38.376 -31.882 1.00 24.56 171 PHE A C 1
ATOM 1344 O O . PHE A 1 171 ? -23.676 37.372 -32.571 1.00 24.56 171 PHE A O 1
ATOM 1351 N N . VAL A 1 172 ? -24.963 38.678 -31.401 1.00 23.94 172 VAL A N 1
ATOM 1352 C CA . VAL A 1 172 ? -25.632 39.834 -30.743 1.00 23.94 172 VAL A CA 1
ATOM 1353 C C . VAL A 1 172 ? -26.742 39.311 -29.787 1.00 23.94 172 VAL A C 1
ATOM 1355 O O . VAL A 1 172 ? -27.266 38.215 -29.976 1.00 23.94 172 VAL A O 1
ATOM 1358 N N . SER A 1 173 ? -27.086 40.117 -28.781 1.00 26.00 173 SER A N 1
ATOM 1359 C CA . SER A 1 173 ? -28.256 40.060 -27.886 1.00 26.00 173 SER A CA 1
ATOM 1360 C C . SER A 1 173 ? -29.595 40.332 -28.595 1.00 26.00 173 SER A C 1
ATOM 1362 O O . SER A 1 173 ? -29.592 40.991 -29.623 1.00 26.00 173 SER A O 1
ATOM 1364 N N . ASP A 1 174 ? -30.723 39.958 -27.984 1.00 23.92 174 ASP A N 1
ATOM 1365 C CA . ASP A 1 174 ? -31.881 40.858 -27.879 1.00 23.92 174 ASP A CA 1
ATOM 1366 C C . ASP A 1 174 ? -32.826 40.449 -26.739 1.00 23.92 174 ASP A C 1
ATOM 1368 O O . ASP A 1 174 ? -32.910 39.291 -26.327 1.00 23.92 174 ASP A O 1
ATOM 1372 N N . ASP A 1 175 ? -33.440 41.490 -26.200 1.00 24.70 175 ASP A N 1
ATOM 1373 C CA . ASP A 1 175 ? -34.205 41.647 -24.970 1.00 24.70 175 ASP A CA 1
ATOM 1374 C C . ASP A 1 175 ? -35.720 41.525 -25.238 1.00 24.70 175 ASP A C 1
ATOM 1376 O O . ASP A 1 175 ? -36.160 41.802 -26.350 1.00 24.70 175 ASP A O 1
ATOM 1380 N N . HIS A 1 176 ? -36.511 41.133 -24.229 1.00 27.30 176 HIS A N 1
ATOM 1381 C CA . HIS A 1 176 ? -37.739 41.839 -23.817 1.00 27.30 176 HIS A CA 1
ATOM 1382 C C . HIS A 1 176 ? -38.554 41.076 -22.763 1.00 27.30 176 HIS A C 1
ATOM 1384 O O . HIS A 1 176 ? -38.926 39.911 -22.906 1.00 27.30 176 HIS A O 1
ATOM 1390 N N . SER A 1 177 ? -38.858 41.824 -21.706 1.00 25.84 177 SER A N 1
ATOM 1391 C CA . SER A 1 177 ? -39.758 41.507 -20.600 1.00 25.84 177 SER A CA 1
ATOM 1392 C C . SER A 1 177 ? -41.218 41.770 -20.974 1.00 25.84 177 SER A C 1
ATOM 1394 O O . SER A 1 177 ? -41.490 42.727 -21.694 1.00 25.84 177 SER A O 1
ATOM 1396 N N . VAL A 1 178 ? -42.163 41.034 -20.376 1.00 25.30 178 VAL A N 1
ATOM 1397 C CA . VAL A 1 178 ? -43.477 41.593 -20.013 1.00 25.30 178 VAL A CA 1
ATOM 1398 C C . VAL A 1 178 ? -44.022 40.917 -18.754 1.00 25.30 178 VAL A C 1
ATOM 1400 O O . VAL A 1 178 ? -43.853 39.721 -18.532 1.00 25.30 178 VAL A O 1
ATOM 1403 N N . GLU A 1 179 ? -44.652 41.745 -17.937 1.00 24.27 179 GLU A N 1
ATOM 1404 C CA . GLU A 1 179 ? -45.132 41.555 -16.573 1.00 24.27 179 GLU A CA 1
ATOM 1405 C C . GLU A 1 179 ? -46.677 41.449 -16.565 1.00 24.27 179 GLU A C 1
ATOM 1407 O O . GLU A 1 179 ? -47.314 41.920 -17.508 1.00 24.27 179 GLU A O 1
ATOM 1412 N N . LEU A 1 180 ? -47.247 40.908 -15.471 1.00 25.44 180 LEU A N 1
ATOM 1413 C CA . LEU A 1 180 ? -48.478 41.340 -14.762 1.00 25.44 180 LEU A CA 1
ATOM 1414 C C . LEU A 1 180 ? -49.610 40.314 -14.485 1.00 25.44 180 LEU A C 1
ATOM 1416 O O . LEU A 1 180 ? -50.189 39.709 -15.381 1.00 25.44 180 LEU A O 1
ATOM 1420 N N . HIS A 1 181 ? -49.994 40.348 -13.195 1.00 24.11 181 HIS A N 1
ATOM 1421 C CA . HIS A 1 181 ? -51.332 40.251 -12.572 1.00 24.11 181 HIS A CA 1
ATOM 1422 C C . HIS A 1 181 ? -51.907 38.906 -12.070 1.00 24.11 181 HIS A C 1
ATOM 1424 O O . HIS A 1 181 ? -52.590 38.168 -12.770 1.00 24.11 181 HIS A O 1
ATOM 1430 N N . GLU A 1 182 ? -51.619 38.643 -10.787 1.00 28.06 182 GLU A N 1
ATOM 1431 C CA . GLU A 1 182 ? -52.526 38.625 -9.613 1.00 28.06 182 GLU A CA 1
ATOM 1432 C C . GLU A 1 182 ? -54.030 38.302 -9.781 1.00 28.06 182 GLU A C 1
ATOM 1434 O O . GLU A 1 182 ? -54.738 38.993 -10.504 1.00 28.06 182 GLU A O 1
ATOM 1439 N N . MET A 1 183 ? -54.537 37.354 -8.971 1.00 25.14 183 MET A N 1
ATOM 1440 C CA . MET A 1 183 ? -55.838 37.428 -8.278 1.00 25.14 183 MET A CA 1
ATOM 1441 C C . MET A 1 183 ? -55.920 36.416 -7.111 1.00 25.14 183 MET A C 1
ATOM 1443 O O . MET A 1 183 ? -55.350 35.329 -7.140 1.00 25.14 183 MET A O 1
ATOM 1447 N N . VAL A 1 184 ? -56.631 36.854 -6.073 1.00 26.36 184 VAL A N 1
ATOM 1448 C CA . VAL A 1 184 ? -56.748 36.385 -4.680 1.00 26.36 184 VAL A CA 1
ATOM 1449 C C . VAL A 1 184 ? -57.813 35.282 -4.510 1.00 26.36 184 VAL A C 1
ATOM 1451 O O . VAL A 1 184 ? -58.805 35.319 -5.232 1.00 26.36 184 VAL A O 1
ATOM 1454 N N . ASN A 1 185 ? -57.675 34.360 -3.532 1.00 27.58 185 ASN A N 1
ATOM 1455 C CA . ASN A 1 185 ? -58.713 34.096 -2.503 1.00 27.58 185 ASN A CA 1
ATOM 1456 C C . ASN A 1 185 ? -58.350 33.070 -1.400 1.00 27.58 185 ASN A C 1
ATOM 1458 O O . ASN A 1 185 ? -57.565 32.150 -1.592 1.00 27.58 185 ASN A O 1
ATOM 1462 N N . GLN A 1 186 ? -58.945 33.346 -0.234 1.00 26.34 186 GLN A N 1
ATOM 1463 C CA . GLN A 1 186 ? -58.733 32.930 1.164 1.00 26.34 186 GLN A CA 1
ATOM 1464 C C . GLN A 1 186 ? -59.156 31.500 1.594 1.00 26.34 186 GLN A C 1
ATOM 1466 O O . GLN A 1 186 ? -59.979 30.875 0.936 1.00 26.34 186 GLN A O 1
ATOM 1471 N N . ALA A 1 187 ? -58.690 31.151 2.817 1.00 27.56 187 ALA A N 1
ATOM 1472 C CA . ALA A 1 187 ? -59.278 30.284 3.872 1.00 27.56 187 ALA A CA 1
ATOM 1473 C C . ALA A 1 187 ? -59.273 28.748 3.639 1.00 27.56 187 ALA A C 1
ATOM 1475 O O . ALA A 1 187 ? -59.423 28.294 2.518 1.00 27.56 187 ALA A O 1
ATOM 1476 N N . ASP A 1 188 ? -59.049 27.843 4.603 1.00 29.08 188 ASP A N 1
ATOM 1477 C CA . ASP A 1 188 ? -59.206 27.846 6.067 1.00 29.08 188 ASP A CA 1
ATOM 1478 C C . ASP A 1 188 ? -58.182 26.917 6.771 1.00 29.08 188 ASP A C 1
ATOM 1480 O O . ASP A 1 188 ? -57.707 25.931 6.208 1.00 29.08 188 ASP A O 1
ATOM 1484 N N . GLN A 1 189 ? -57.894 27.223 8.039 1.00 27.81 189 GLN A N 1
ATOM 1485 C CA . GLN A 1 189 ? -57.263 26.369 9.069 1.00 27.81 189 GLN A CA 1
ATOM 1486 C C . GLN A 1 189 ? -58.384 25.782 9.967 1.00 27.81 189 GLN A C 1
ATOM 1488 O O . GLN A 1 189 ? -59.446 26.403 10.034 1.00 27.81 189 GLN A O 1
ATOM 1493 N N . PRO A 1 190 ? -58.206 24.647 10.689 1.00 41.75 190 PRO A N 1
ATOM 1494 C CA . PRO A 1 190 ? -57.582 24.739 12.017 1.00 41.75 190 PRO A CA 1
ATOM 1495 C C . PRO A 1 190 ? -56.773 23.524 12.527 1.00 41.75 190 PRO A C 1
ATOM 1497 O O . PRO A 1 190 ? -56.874 22.384 12.081 1.00 41.75 190 PRO A O 1
ATOM 1500 N N . VAL A 1 191 ? -55.998 23.875 13.551 1.00 30.16 191 VAL A N 1
ATOM 1501 C CA . VAL A 1 191 ? -55.161 23.135 14.505 1.00 30.16 191 VAL A CA 1
ATOM 1502 C C . VAL A 1 191 ? -55.973 22.202 15.422 1.00 30.16 191 VAL A C 1
ATOM 1504 O O . VAL A 1 191 ? -57.082 22.558 15.812 1.00 30.16 191 VAL A O 1
ATOM 1507 N N . LEU A 1 192 ? -55.379 21.092 15.889 1.00 25.88 192 LEU A N 1
ATOM 1508 C CA . LEU A 1 192 ? -55.635 20.590 17.250 1.00 25.88 192 LEU A CA 1
ATOM 1509 C C . LEU A 1 192 ? -54.409 19.882 17.853 1.00 25.88 192 LEU A C 1
ATOM 1511 O O . LEU A 1 192 ? -53.688 19.153 17.175 1.00 25.88 192 LEU A O 1
ATOM 1515 N N . GLU A 1 193 ? -54.221 20.109 19.148 1.00 25.17 193 GLU A N 1
ATOM 1516 C CA . GLU A 1 193 ? -53.090 19.745 19.995 1.00 25.17 193 GLU A CA 1
ATOM 1517 C C . GLU A 1 193 ? -53.599 19.078 21.302 1.00 25.17 193 GLU A C 1
ATOM 1519 O O . GLU A 1 193 ? -54.701 19.397 21.746 1.00 25.17 193 GLU A O 1
ATOM 1524 N N . ASN A 1 194 ? -52.763 18.212 21.914 1.00 29.75 194 ASN A N 1
ATOM 1525 C CA . ASN A 1 194 ? -52.823 17.613 23.276 1.00 29.75 194 ASN A CA 1
ATOM 1526 C C . ASN A 1 194 ? -53.961 16.582 23.540 1.00 29.75 194 ASN A C 1
ATOM 1528 O O . ASN A 1 194 ? -55.020 16.658 22.943 1.00 29.75 194 ASN A O 1
ATOM 1532 N N . HIS A 1 195 ? -53.862 15.535 24.379 1.00 29.23 195 HIS A N 1
ATOM 1533 C CA . HIS A 1 195 ? -53.136 15.337 25.639 1.00 29.23 195 HIS A CA 1
ATOM 1534 C C . HIS A 1 195 ? -53.139 13.846 26.099 1.00 29.23 195 HIS A C 1
ATOM 1536 O O . HIS A 1 195 ? -53.873 13.015 25.569 1.00 29.23 195 HIS A O 1
ATOM 1542 N N . ILE A 1 196 ? -52.332 13.558 27.130 1.00 31.19 196 ILE A N 1
ATOM 1543 C CA . ILE A 1 196 ? -52.179 12.310 27.922 1.00 31.19 196 ILE A CA 1
ATOM 1544 C C . ILE A 1 196 ? -53.366 12.128 28.904 1.00 31.19 196 ILE A C 1
ATOM 1546 O O . ILE A 1 196 ? -54.032 13.119 29.209 1.00 31.19 196 ILE A O 1
ATOM 1550 N N . PRO A 1 197 ? -53.592 10.927 29.487 1.00 36.47 197 PRO A N 1
ATOM 1551 C CA . PRO A 1 197 ? -53.803 10.899 30.942 1.00 36.47 197 PRO A CA 1
ATOM 1552 C C . PRO A 1 197 ? -53.086 9.772 31.719 1.00 36.47 197 PRO A C 1
ATOM 1554 O O . PRO A 1 197 ? -52.576 8.799 31.162 1.00 36.47 197 PRO A O 1
ATOM 1557 N N . ASP A 1 198 ? -53.069 10.010 33.032 1.00 25.92 198 ASP A N 1
ATOM 1558 C CA . ASP A 1 198 ? -52.345 9.410 34.160 1.00 25.92 198 ASP A CA 1
ATOM 1559 C C . ASP A 1 198 ? -53.252 8.480 35.027 1.00 25.92 198 ASP A C 1
ATOM 1561 O O . ASP A 1 198 ? -54.409 8.233 34.693 1.00 25.92 198 ASP A O 1
ATOM 1565 N N . ALA A 1 199 ? -52.679 7.963 36.117 1.00 30.08 199 ALA A N 1
ATOM 1566 C CA . ALA A 1 199 ? -52.889 6.750 36.920 1.00 30.08 199 ALA A CA 1
ATOM 1567 C C . ALA A 1 199 ? -54.117 6.544 37.867 1.00 30.08 199 ALA A C 1
ATOM 1569 O O . ALA A 1 199 ? -54.887 7.455 38.160 1.00 30.08 199 ALA A O 1
ATOM 1570 N N . THR A 1 200 ? -54.093 5.344 38.508 1.00 31.72 200 THR A N 1
ATOM 1571 C CA . THR A 1 200 ? -54.568 4.936 39.880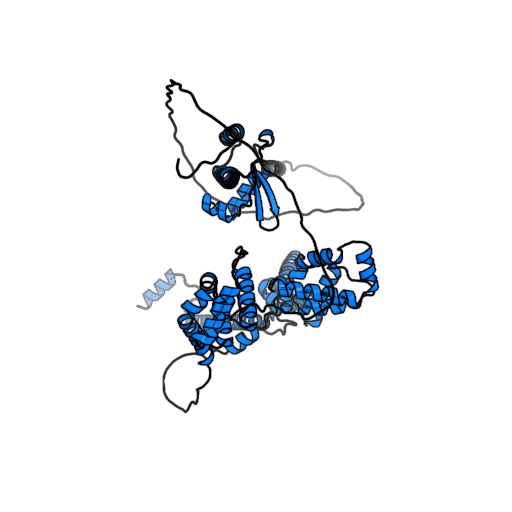 1.00 31.72 200 THR A CA 1
ATOM 1572 C C . THR A 1 200 ? -56.084 4.652 40.079 1.00 31.72 200 THR A C 1
ATOM 1574 O O . THR A 1 200 ? -56.892 5.299 39.437 1.00 31.72 200 THR A O 1
ATOM 1577 N N . GLU A 1 201 ? -56.628 3.728 40.909 1.00 30.50 201 GLU A N 1
ATOM 1578 C CA . GLU A 1 201 ? -56.178 2.845 42.018 1.00 30.50 201 GLU A CA 1
ATOM 1579 C C . GLU A 1 201 ? -57.312 1.836 42.443 1.00 30.50 201 GLU A C 1
ATOM 1581 O O . GLU A 1 201 ? -58.450 1.993 42.011 1.00 30.50 201 GLU A O 1
ATOM 1586 N N . MET A 1 202 ? -57.006 0.888 43.363 1.00 27.48 202 MET A N 1
ATOM 1587 C CA . MET A 1 202 ? -57.866 0.204 44.389 1.00 27.48 202 MET A CA 1
ATOM 1588 C C . MET A 1 202 ? -58.121 -1.340 44.358 1.00 27.48 202 MET A C 1
ATOM 1590 O O . MET A 1 202 ? -59.062 -1.837 43.753 1.00 27.48 202 MET A O 1
ATOM 1594 N N . VAL A 1 203 ? -57.262 -2.071 45.103 1.00 27.03 203 VAL A N 1
ATOM 1595 C CA . VAL A 1 203 ? -57.457 -2.891 46.349 1.00 27.03 203 VAL A CA 1
ATOM 1596 C C . VAL A 1 203 ? -58.617 -3.909 46.529 1.00 27.03 203 VAL A C 1
ATOM 1598 O O . VAL A 1 203 ? -59.785 -3.539 46.489 1.00 27.03 203 VAL A O 1
ATOM 1601 N N . SER A 1 204 ? -58.274 -5.145 46.970 1.00 24.00 204 SER A N 1
ATOM 1602 C CA . SER A 1 204 ? -58.862 -5.885 48.133 1.00 24.00 204 SER A CA 1
ATOM 1603 C C . SER A 1 204 ? -58.034 -7.133 48.550 1.00 24.00 204 SER A C 1
ATOM 1605 O O . SER A 1 204 ? -57.398 -7.760 47.708 1.00 24.00 204 SER A O 1
ATOM 1607 N N . GLN A 1 205 ? -58.003 -7.437 49.862 1.00 26.67 205 GLN A N 1
ATOM 1608 C CA . GLN A 1 205 ? -57.044 -8.272 50.637 1.00 26.67 205 GLN A CA 1
ATOM 1609 C C . GLN A 1 205 ? -57.543 -9.687 51.061 1.00 26.67 205 GLN A C 1
ATOM 1611 O O . GLN A 1 205 ? -58.721 -9.993 50.893 1.00 26.67 205 GLN A O 1
ATOM 1616 N N . SER A 1 206 ? -56.645 -10.430 51.756 1.00 24.38 206 SER A N 1
ATOM 1617 C CA . SER A 1 206 ? -56.783 -11.610 52.672 1.00 24.38 206 SER A CA 1
ATOM 1618 C C . SER A 1 206 ? -56.702 -13.012 52.026 1.00 24.38 206 SER A C 1
ATOM 1620 O O . SER A 1 206 ? -57.266 -13.212 50.960 1.00 24.38 206 SER A O 1
ATOM 1622 N N . ASP A 1 207 ? -56.010 -14.054 52.521 1.00 30.48 207 ASP A N 1
ATOM 1623 C CA . ASP A 1 207 ? -55.159 -14.328 53.700 1.00 30.48 207 ASP A CA 1
ATOM 1624 C C . ASP A 1 207 ? -54.197 -15.516 53.387 1.00 30.48 207 ASP A C 1
ATOM 1626 O O . ASP A 1 207 ? -54.441 -16.311 52.478 1.00 30.48 207 ASP A O 1
ATOM 1630 N N . GLN A 1 208 ? -53.103 -15.650 54.149 1.00 24.66 208 GLN A N 1
ATOM 1631 C CA . GLN A 1 208 ? -52.124 -16.767 54.173 1.00 24.66 208 GLN A CA 1
ATOM 1632 C C . GLN A 1 208 ? -52.349 -17.604 55.457 1.00 24.66 208 GLN A C 1
ATOM 1634 O O . GLN A 1 208 ? -52.801 -17.013 56.440 1.00 24.66 208 GLN A O 1
ATOM 1639 N N . PRO A 1 209 ? -52.027 -18.925 55.524 1.00 33.12 209 PRO A N 1
ATOM 1640 C CA . PRO A 1 209 ? -50.621 -19.305 55.759 1.00 33.12 209 PRO A CA 1
ATOM 1641 C C . PRO A 1 209 ? -50.110 -20.677 55.236 1.00 33.12 209 PRO A C 1
ATOM 1643 O O . PRO A 1 209 ? -50.838 -21.662 55.136 1.00 33.12 209 PRO A O 1
ATOM 1646 N N . THR A 1 210 ? -48.773 -20.725 55.087 1.00 24.48 210 THR A N 1
ATOM 1647 C CA . THR A 1 210 ? -47.820 -21.867 55.205 1.00 24.48 210 THR A CA 1
ATOM 1648 C C . THR A 1 210 ? -47.840 -22.994 54.157 1.00 24.48 210 THR A C 1
ATOM 1650 O O . THR A 1 210 ? -48.702 -23.860 54.188 1.00 24.48 210 THR A O 1
ATOM 1653 N N . ASP A 1 211 ? -46.840 -23.038 53.257 1.00 29.56 211 ASP A N 1
ATOM 1654 C CA . ASP A 1 211 ? -45.597 -23.852 53.364 1.00 29.56 211 ASP A CA 1
ATOM 1655 C C . ASP A 1 211 ? -44.842 -23.874 51.998 1.00 29.56 211 ASP A C 1
ATOM 1657 O O . ASP A 1 211 ? -45.451 -24.036 50.938 1.00 29.56 211 ASP A O 1
ATOM 1661 N N . GLN A 1 212 ? -43.517 -23.674 51.977 1.00 27.31 212 GLN A N 1
ATOM 1662 C CA . GLN A 1 212 ? -42.670 -23.704 50.756 1.00 27.31 212 GLN A CA 1
ATOM 1663 C C . GLN A 1 212 ? -42.031 -25.101 50.553 1.00 27.31 212 GLN A C 1
ATOM 1665 O O . GLN A 1 212 ? -41.920 -25.847 51.519 1.00 27.31 212 GLN A O 1
ATOM 1670 N N . PRO A 1 213 ? -41.409 -25.453 49.401 1.00 32.12 213 PRO A N 1
ATOM 1671 C CA . PRO A 1 213 ? -41.662 -25.094 48.002 1.00 32.12 213 PRO A CA 1
ATOM 1672 C C . PRO A 1 213 ? -41.694 -26.348 47.080 1.00 32.12 213 PRO A C 1
ATOM 1674 O O . PRO A 1 213 ? -40.891 -27.270 47.211 1.00 32.12 213 PRO A O 1
ATOM 1677 N N . LYS A 1 214 ? -42.543 -26.367 46.041 1.00 26.89 214 LYS A N 1
ATOM 1678 C CA . LYS A 1 214 ? -42.334 -27.232 44.857 1.00 26.89 214 LYS A CA 1
ATOM 1679 C C . LYS A 1 214 ? -42.441 -26.394 43.590 1.00 26.89 214 LYS A C 1
ATOM 1681 O O . LYS A 1 214 ? -43.528 -26.034 43.144 1.00 26.89 214 LYS A O 1
ATOM 1686 N N . THR A 1 215 ? -41.285 -26.079 43.023 1.00 26.59 215 THR A N 1
ATOM 1687 C CA . THR A 1 215 ? -41.111 -25.429 41.726 1.00 26.59 215 THR A CA 1
ATOM 1688 C C . THR A 1 215 ? -41.794 -26.245 40.624 1.00 26.59 215 THR A C 1
ATOM 1690 O O . THR A 1 215 ? -41.324 -27.304 40.220 1.00 26.59 215 THR A O 1
ATOM 1693 N N . LYS A 1 216 ? -42.916 -25.745 40.096 1.00 33.34 216 LYS A N 1
ATOM 1694 C CA . LYS A 1 216 ? -43.451 -26.180 38.798 1.00 33.34 216 LYS A CA 1
ATOM 1695 C C . LYS A 1 216 ? -42.947 -25.215 37.732 1.00 33.34 216 LYS A C 1
ATOM 1697 O O . LYS A 1 216 ? -43.591 -24.214 37.429 1.00 33.34 216 LYS A O 1
ATOM 1702 N N . THR A 1 217 ? -41.781 -25.509 37.168 1.00 32.81 217 THR A N 1
ATOM 1703 C CA . THR A 1 217 ? -41.310 -24.848 35.950 1.00 32.81 217 THR A CA 1
ATOM 1704 C C . THR A 1 217 ? -42.217 -25.258 34.789 1.00 32.81 217 THR A C 1
ATOM 1706 O O . THR A 1 217 ? -42.269 -26.416 34.375 1.00 32.81 217 THR A O 1
ATOM 1709 N N . ARG A 1 218 ? -42.985 -24.301 34.260 1.00 43.00 218 ARG A N 1
ATOM 1710 C CA . ARG A 1 218 ? -43.674 -24.457 32.975 1.00 43.00 218 ARG A CA 1
ATOM 1711 C C . ARG A 1 218 ? -42.605 -24.531 31.881 1.00 43.00 218 ARG A C 1
ATOM 1713 O O . ARG A 1 218 ? -41.971 -23.527 31.580 1.00 43.00 218 ARG A O 1
ATOM 1720 N N . LYS A 1 219 ? -42.385 -25.719 31.310 1.00 36.72 219 LYS A N 1
ATOM 1721 C CA . LYS A 1 219 ? -41.525 -25.898 30.129 1.00 36.72 219 LYS A CA 1
ATOM 1722 C C . LYS A 1 219 ? -42.166 -25.199 28.920 1.00 36.72 219 LYS A C 1
ATOM 1724 O O . LYS A 1 219 ? -43.326 -25.500 28.630 1.00 36.72 219 LYS A O 1
ATOM 1729 N N . PRO A 1 220 ? -41.456 -24.340 28.172 1.00 46.09 220 PRO A N 1
ATOM 1730 C CA . PRO A 1 220 ? -41.896 -23.969 26.839 1.00 46.09 220 PRO A CA 1
ATOM 1731 C C . PRO A 1 220 ? -41.620 -25.141 25.885 1.00 46.09 220 PRO A C 1
ATOM 1733 O O . PRO A 1 220 ? -40.499 -25.634 25.772 1.00 46.09 220 PRO A O 1
ATOM 1736 N N . SER A 1 221 ? -42.674 -25.633 25.234 1.00 48.44 221 SER A N 1
ATOM 1737 C CA . SER A 1 221 ? -42.613 -26.683 24.213 1.00 48.44 221 SER A CA 1
ATOM 1738 C C . SER A 1 221 ? -42.066 -26.090 22.911 1.00 48.44 221 SER A C 1
ATOM 1740 O O . SER A 1 221 ? -42.816 -25.703 22.018 1.00 48.44 221 SER A O 1
ATOM 1742 N N . HIS A 1 222 ? -40.748 -25.955 22.812 1.00 59.59 222 HIS A N 1
ATOM 1743 C CA . HIS A 1 222 ? -40.087 -25.675 21.542 1.00 59.59 222 HIS A CA 1
ATOM 1744 C C . HIS A 1 222 ? -39.683 -27.005 20.898 1.00 59.59 222 HIS A C 1
ATOM 1746 O O . HIS A 1 222 ? -39.143 -27.882 21.565 1.00 59.59 222 HIS A O 1
ATOM 1752 N N . LYS A 1 223 ? -40.025 -27.189 19.617 1.00 70.62 223 LYS A N 1
ATOM 1753 C CA . LYS A 1 223 ? -39.864 -28.468 18.902 1.00 70.62 223 LYS A CA 1
ATOM 1754 C C . LYS A 1 223 ? -38.423 -28.745 18.452 1.00 70.62 223 LYS A C 1
ATOM 1756 O O . LYS A 1 223 ? -38.161 -29.850 18.006 1.00 70.62 223 LYS A O 1
ATOM 1761 N N . PHE A 1 224 ? -37.525 -27.762 18.525 1.00 79.81 224 PHE A N 1
ATOM 1762 C CA . PHE A 1 224 ? -36.140 -27.829 18.044 1.00 79.81 224 PHE A CA 1
ATOM 1763 C C . PHE A 1 224 ? -35.145 -28.093 19.182 1.00 79.81 224 PHE A C 1
ATOM 1765 O O . PHE A 1 224 ? -35.419 -27.793 20.345 1.00 79.81 224 PHE A O 1
ATOM 1772 N N . THR A 1 225 ? -33.989 -28.663 18.848 1.00 84.31 225 THR A N 1
ATOM 1773 C CA . THR A 1 225 ? -32.929 -28.995 19.810 1.00 84.31 225 THR A CA 1
ATOM 1774 C C . THR A 1 225 ? -32.047 -27.774 20.090 1.00 84.31 225 THR A C 1
ATOM 1776 O O . THR A 1 225 ? -32.000 -26.828 19.306 1.00 84.31 225 THR A O 1
ATOM 1779 N N . GLU A 1 226 ? -31.290 -27.794 21.187 1.00 79.31 226 GLU A N 1
ATOM 1780 C CA . GLU A 1 226 ? -30.283 -26.768 21.497 1.00 79.31 226 GLU A CA 1
ATOM 1781 C C . GLU A 1 226 ? -29.255 -26.590 20.365 1.00 79.31 226 GLU A C 1
ATOM 1783 O O . GLU A 1 226 ? -28.897 -25.464 20.029 1.00 79.31 226 GLU A O 1
ATOM 1788 N N . ALA A 1 227 ? -28.871 -27.682 19.696 1.00 76.06 227 ALA A N 1
ATOM 1789 C CA . ALA A 1 227 ? -27.997 -27.647 18.525 1.00 76.06 227 ALA A CA 1
ATOM 1790 C C . ALA A 1 227 ? -28.592 -26.849 17.344 1.00 76.06 227 ALA A C 1
ATOM 1792 O O . ALA A 1 227 ? -27.865 -26.125 16.666 1.00 76.06 227 ALA A O 1
ATOM 1793 N N . ASP A 1 228 ? -29.911 -26.921 17.120 1.00 84.38 228 ASP A N 1
ATOM 1794 C CA . ASP A 1 228 ? -30.585 -26.133 16.075 1.00 84.38 228 ASP A CA 1
ATOM 1795 C C . ASP A 1 228 ? -30.571 -24.645 16.404 1.00 84.38 228 ASP A C 1
ATOM 1797 O O . ASP A 1 228 ? -30.369 -23.805 15.529 1.00 84.38 228 ASP A O 1
ATOM 1801 N N . MET A 1 229 ? -30.770 -24.316 17.681 1.00 88.62 229 MET A N 1
ATOM 1802 C CA . MET A 1 229 ? -30.711 -22.938 18.151 1.00 88.62 229 MET A CA 1
ATOM 1803 C C . MET A 1 229 ? -29.290 -22.377 18.039 1.00 88.62 229 MET A C 1
ATOM 1805 O O . MET A 1 229 ? -29.104 -21.276 17.523 1.00 88.62 229 MET A O 1
ATOM 1809 N N . ALA A 1 230 ? -28.280 -23.150 18.445 1.00 82.44 230 ALA A N 1
ATOM 1810 C CA . ALA A 1 230 ? -26.878 -22.769 18.305 1.00 82.44 230 ALA A CA 1
ATOM 1811 C C . ALA A 1 230 ? -26.505 -22.515 16.836 1.00 82.44 230 ALA A C 1
ATOM 1813 O O . ALA A 1 230 ? -25.852 -21.520 16.518 1.00 82.44 230 ALA A O 1
ATOM 1814 N N . PHE A 1 231 ? -26.977 -23.363 15.919 1.00 84.56 231 PHE A N 1
ATOM 1815 C CA . PHE A 1 231 ? -26.700 -23.176 14.501 1.00 84.56 231 PHE A CA 1
ATOM 1816 C C . PHE A 1 231 ? -27.470 -21.988 13.902 1.00 84.56 231 PHE A C 1
ATOM 1818 O O . PHE A 1 231 ? -26.912 -21.239 13.100 1.00 84.56 231 PHE A O 1
ATOM 1825 N N . ALA A 1 232 ? -28.710 -21.741 14.332 1.00 88.00 232 ALA A N 1
ATOM 1826 C CA . ALA A 1 232 ? -29.460 -20.546 13.946 1.00 88.00 232 ALA A CA 1
ATOM 1827 C C . ALA A 1 232 ? -28.750 -19.248 14.378 1.00 88.00 232 ALA A C 1
ATOM 1829 O O . ALA A 1 232 ? -28.707 -18.292 13.601 1.00 88.00 232 ALA A O 1
ATOM 1830 N N . LEU A 1 233 ? -28.159 -19.230 15.578 1.00 85.75 233 LEU A N 1
ATOM 1831 C CA . LEU A 1 233 ? -27.354 -18.111 16.078 1.00 85.75 233 LEU A CA 1
ATOM 1832 C C . LEU A 1 233 ? -26.083 -17.901 15.246 1.00 85.75 233 LEU A C 1
ATOM 1834 O O . LEU A 1 233 ? -25.808 -16.774 14.838 1.00 85.75 233 LEU A O 1
ATOM 1838 N N . LEU A 1 234 ? -25.353 -18.977 14.936 1.00 85.75 234 LEU A N 1
ATOM 1839 C CA . LEU A 1 234 ? -24.157 -18.919 14.088 1.00 85.75 234 LEU A CA 1
ATOM 1840 C C . LEU A 1 234 ? -24.495 -18.366 12.699 1.00 85.75 234 LEU A C 1
ATOM 1842 O O . LEU A 1 234 ? -23.811 -17.474 12.197 1.00 85.75 234 LEU A O 1
ATOM 1846 N N . MET A 1 235 ? -25.584 -18.850 12.095 1.00 87.06 235 MET A N 1
ATOM 1847 C CA . MET A 1 235 ? -26.072 -18.345 10.812 1.00 87.06 235 MET A CA 1
ATOM 1848 C C . MET A 1 235 ? -26.385 -16.851 10.867 1.00 87.06 235 MET A C 1
ATOM 1850 O O . MET A 1 235 ? -25.979 -16.118 9.969 1.00 87.06 235 MET A O 1
ATOM 1854 N N . ALA A 1 236 ? -27.072 -16.390 11.915 1.00 86.00 236 ALA A N 1
ATOM 1855 C CA . ALA A 1 236 ? -27.412 -14.979 12.074 1.00 86.00 236 ALA A CA 1
ATOM 1856 C C . ALA A 1 236 ? -26.153 -14.111 12.203 1.00 86.00 236 ALA A C 1
ATOM 1858 O O . ALA A 1 236 ? -26.006 -13.151 11.452 1.00 86.00 236 ALA A O 1
ATOM 1859 N N . GLN A 1 237 ? -25.215 -14.508 13.068 1.00 85.62 237 GLN A N 1
ATOM 1860 C CA . GLN A 1 237 ? -23.945 -13.806 13.262 1.00 85.62 237 GLN A CA 1
ATOM 1861 C C . GLN A 1 237 ? -23.140 -13.706 11.959 1.00 85.62 237 GLN A C 1
ATOM 1863 O O . GLN A 1 237 ? -22.565 -12.661 11.657 1.00 85.62 237 GLN A O 1
ATOM 1868 N N . ARG A 1 238 ? -23.104 -14.784 11.165 1.00 84.69 238 ARG A N 1
ATOM 1869 C CA . ARG A 1 238 ? -22.375 -14.795 9.893 1.00 84.69 238 ARG A CA 1
ATOM 1870 C C . ARG A 1 238 ? -23.027 -13.889 8.850 1.00 84.69 238 ARG A C 1
ATOM 1872 O O . ARG A 1 238 ? -22.315 -13.171 8.158 1.00 84.69 238 ARG A O 1
ATOM 1879 N N . ILE A 1 239 ? -24.356 -13.897 8.765 1.00 84.69 239 ILE A N 1
ATOM 1880 C CA . ILE A 1 239 ? -25.108 -13.039 7.840 1.00 84.69 239 ILE A CA 1
ATOM 1881 C C . ILE A 1 239 ? -24.950 -11.558 8.220 1.00 84.69 239 ILE A C 1
ATOM 1883 O O . ILE A 1 239 ? -24.779 -10.722 7.334 1.00 84.69 239 ILE A O 1
ATOM 1887 N N . ASP A 1 240 ? -24.932 -11.228 9.514 1.00 83.56 240 ASP A N 1
ATOM 1888 C CA . ASP A 1 240 ? -24.704 -9.855 9.989 1.00 83.56 240 ASP A CA 1
ATOM 1889 C C . ASP A 1 240 ? -23.313 -9.333 9.640 1.00 83.56 240 ASP A C 1
ATOM 1891 O O . ASP A 1 240 ? -23.176 -8.189 9.205 1.00 83.56 240 ASP A O 1
ATOM 1895 N N . ALA A 1 241 ? -22.291 -10.185 9.768 1.00 80.62 241 ALA A N 1
ATOM 1896 C CA . ALA A 1 241 ? -20.923 -9.837 9.400 1.00 80.62 241 ALA A CA 1
ATOM 1897 C C . ALA A 1 241 ? -20.777 -9.493 7.905 1.00 80.62 241 ALA A C 1
ATOM 1899 O O . ALA A 1 241 ? -19.915 -8.693 7.550 1.00 80.62 241 ALA A O 1
ATOM 1900 N N . VAL A 1 242 ? -21.617 -10.075 7.039 1.00 76.81 242 VAL A N 1
ATOM 1901 C CA . VAL A 1 242 ? -21.591 -9.844 5.584 1.00 76.81 242 VAL A CA 1
ATOM 1902 C C . VAL A 1 242 ? -22.471 -8.655 5.175 1.00 76.81 242 VAL A C 1
ATOM 1904 O O . VAL A 1 242 ? -22.060 -7.849 4.343 1.00 76.81 242 VAL A O 1
ATOM 1907 N N . ASN A 1 243 ? -23.666 -8.510 5.757 1.00 70.50 243 ASN A N 1
ATOM 1908 C CA . ASN A 1 243 ? -24.659 -7.518 5.317 1.00 70.50 243 ASN A CA 1
ATOM 1909 C C . ASN A 1 243 ? -24.618 -6.184 6.087 1.00 70.50 243 ASN A C 1
ATOM 1911 O O . ASN A 1 243 ? -25.312 -5.242 5.699 1.00 70.50 243 ASN A O 1
ATOM 1915 N N . GLY A 1 244 ? -23.856 -6.083 7.185 1.00 64.31 244 GLY A N 1
ATOM 1916 C CA . GLY A 1 244 ? -23.632 -4.833 7.929 1.00 64.31 244 GLY A CA 1
ATOM 1917 C C . GLY A 1 244 ? -24.883 -4.196 8.555 1.00 64.31 244 GLY A C 1
ATOM 1918 O O . GLY A 1 244 ? -24.833 -3.044 8.985 1.00 64.31 244 GLY A O 1
ATOM 1919 N N . THR A 1 245 ? -26.012 -4.910 8.593 1.00 57.47 245 THR A N 1
ATOM 1920 C CA . THR A 1 245 ? -27.301 -4.424 9.098 1.00 57.47 245 THR A CA 1
ATOM 1921 C C . THR A 1 245 ? -27.884 -5.416 10.101 1.00 57.47 245 THR A C 1
ATOM 1923 O O . THR A 1 245 ? -28.184 -6.560 9.767 1.00 57.47 245 THR A O 1
ATOM 1926 N N . GLU A 1 246 ? -28.077 -4.971 11.345 1.00 59.06 246 GLU A N 1
ATOM 1927 C CA . GLU A 1 246 ? -28.886 -5.705 12.319 1.00 59.06 246 GLU A CA 1
ATOM 1928 C C . GLU A 1 246 ? -30.362 -5.569 11.923 1.00 59.06 246 GLU A C 1
ATOM 1930 O O . GLU A 1 246 ? -31.036 -4.592 12.264 1.00 59.06 246 GLU A O 1
ATOM 1935 N N . GLU A 1 247 ? -30.872 -6.532 11.153 1.00 52.91 247 GLU A N 1
ATOM 1936 C CA . GLU A 1 247 ? -32.293 -6.596 10.811 1.00 52.91 247 GLU A CA 1
ATOM 1937 C C . GLU A 1 247 ? -33.109 -6.682 12.114 1.00 52.91 247 GLU A C 1
ATOM 1939 O O . GLU A 1 247 ? -33.109 -7.700 12.819 1.00 52.91 247 GLU A O 1
ATOM 1944 N N . LYS A 1 248 ? -33.786 -5.583 12.472 1.00 51.56 248 LYS A N 1
ATOM 1945 C CA . LYS A 1 248 ? -34.591 -5.477 13.694 1.00 51.56 248 LYS A CA 1
ATOM 1946 C C . LYS A 1 248 ? -35.668 -6.572 13.699 1.00 51.56 248 LYS A C 1
ATOM 1948 O O . LYS A 1 248 ? -36.719 -6.423 13.085 1.00 51.56 248 LYS A O 1
ATOM 1953 N N . ARG A 1 249 ? -35.408 -7.618 14.501 1.00 55.91 249 ARG A N 1
ATOM 1954 C CA . ARG A 1 249 ? -36.250 -8.785 14.856 1.00 55.91 249 ARG A CA 1
ATOM 1955 C C . ARG A 1 249 ? -36.235 -9.978 13.884 1.00 55.91 249 ARG A C 1
ATOM 1957 O O . ARG A 1 249 ? -37.287 -10.423 13.424 1.00 55.91 249 ARG A O 1
ATOM 1964 N N . ARG A 1 250 ? -35.077 -10.625 13.688 1.00 71.38 250 ARG A N 1
ATOM 1965 C CA . ARG A 1 250 ? -35.062 -12.028 13.220 1.00 71.38 250 ARG A CA 1
ATOM 1966 C C . ARG A 1 250 ? -35.672 -12.962 14.268 1.00 71.38 250 ARG A C 1
ATOM 1968 O O . ARG A 1 250 ? -35.283 -12.958 15.433 1.00 71.38 250 ARG A O 1
ATOM 1975 N N . ASN A 1 251 ? -36.618 -13.798 13.845 1.00 83.25 251 ASN A N 1
ATOM 1976 C CA . ASN A 1 251 ? -37.234 -14.799 14.712 1.00 83.25 251 ASN A CA 1
ATOM 1977 C C . ASN A 1 251 ? -36.371 -16.074 14.756 1.00 83.25 251 ASN A C 1
ATOM 1979 O O . ASN A 1 251 ? -36.566 -16.994 13.958 1.00 83.25 251 ASN A O 1
ATOM 1983 N N . LEU A 1 252 ? -35.425 -16.117 15.699 1.00 84.94 252 LEU A N 1
ATOM 1984 C CA . LEU A 1 252 ? -34.485 -17.233 15.883 1.00 84.94 252 LEU A CA 1
ATOM 1985 C C . LEU A 1 252 ? -35.182 -18.569 16.183 1.00 84.94 252 LEU A C 1
ATOM 1987 O O . LEU A 1 252 ? -34.703 -19.618 15.764 1.00 84.94 252 LEU A O 1
ATOM 1991 N N . ASN A 1 253 ? -36.356 -18.544 16.820 1.00 86.81 253 ASN A N 1
ATOM 1992 C CA . ASN A 1 253 ? -37.144 -19.756 17.059 1.00 86.81 253 ASN A CA 1
ATOM 1993 C C . ASN A 1 253 ? -37.660 -20.366 15.748 1.00 86.81 253 ASN A C 1
ATOM 1995 O O . ASN A 1 253 ? -37.673 -21.584 15.595 1.00 86.81 253 ASN A O 1
ATOM 1999 N N . ASN A 1 254 ? -38.056 -19.530 14.783 1.00 88.12 254 ASN A N 1
ATOM 2000 C CA . ASN A 1 254 ? -38.457 -20.002 13.456 1.00 88.12 254 ASN A CA 1
ATOM 2001 C C . ASN A 1 254 ? -37.254 -20.529 12.656 1.00 88.12 254 ASN A C 1
ATOM 2003 O O . ASN A 1 254 ? -37.371 -21.492 11.907 1.00 88.12 254 ASN A O 1
ATOM 2007 N N . TRP A 1 255 ? -36.082 -19.920 12.839 1.00 91.50 255 TRP A N 1
ATOM 2008 C CA . TRP A 1 255 ? -34.838 -20.365 12.209 1.00 91.50 255 TRP A CA 1
ATOM 2009 C C . TRP A 1 255 ? -34.404 -21.738 12.722 1.00 91.50 255 TRP A C 1
ATOM 2011 O O . TRP A 1 255 ? -34.116 -22.623 11.920 1.00 91.50 255 TRP A O 1
ATOM 2021 N N . ALA A 1 256 ? -34.435 -21.934 14.040 1.00 89.12 256 ALA A N 1
ATOM 2022 C CA . ALA A 1 256 ? -34.159 -23.222 14.658 1.00 89.12 256 ALA A CA 1
ATOM 2023 C C . ALA A 1 256 ? -35.184 -24.293 14.237 1.00 89.12 256 ALA A C 1
ATOM 2025 O O . ALA A 1 256 ? -34.808 -25.431 13.967 1.00 89.12 256 ALA A O 1
ATOM 2026 N N . ASP A 1 257 ? -36.469 -23.940 14.094 1.00 89.00 257 ASP A N 1
ATOM 2027 C CA . ASP A 1 257 ? -37.478 -24.869 13.569 1.00 89.00 257 ASP A CA 1
ATOM 2028 C C . ASP A 1 257 ? -37.231 -25.242 12.095 1.00 89.00 257 ASP A C 1
ATOM 2030 O O . ASP A 1 257 ? -37.402 -26.400 11.727 1.00 89.00 257 ASP A O 1
ATOM 2034 N N . GLU A 1 258 ? -36.786 -24.316 11.241 1.00 90.56 258 GLU A N 1
ATOM 2035 C CA . GLU A 1 258 ? -36.416 -24.653 9.857 1.00 90.56 258 GLU A CA 1
ATOM 2036 C C . GLU A 1 258 ? -35.192 -25.574 9.777 1.00 90.56 258 GLU A C 1
ATOM 2038 O O . GLU A 1 258 ? -35.188 -26.504 8.969 1.00 90.56 258 GLU A O 1
ATOM 2043 N N . LEU A 1 259 ? -34.190 -25.389 10.640 1.00 90.38 259 LEU A N 1
ATOM 2044 C CA . LEU A 1 259 ? -33.030 -26.290 10.713 1.00 90.38 259 LEU A CA 1
ATOM 2045 C C . LEU A 1 259 ? -33.413 -27.675 11.220 1.00 90.38 259 LEU A C 1
ATOM 2047 O O . LEU A 1 259 ? -33.020 -28.681 10.624 1.00 90.38 259 LEU A O 1
ATOM 2051 N N . ARG A 1 260 ? -34.283 -27.732 12.232 1.00 92.88 260 ARG A N 1
ATOM 2052 C CA . ARG A 1 260 ? -34.898 -28.981 12.672 1.00 92.88 260 ARG A CA 1
ATOM 2053 C C . ARG A 1 260 ? -35.615 -29.672 11.514 1.00 92.88 260 ARG A C 1
ATOM 2055 O O . ARG A 1 260 ? -35.427 -30.868 11.321 1.00 92.88 260 ARG A O 1
ATOM 2062 N N . LYS A 1 261 ? -36.410 -28.949 10.712 1.00 91.12 261 LYS A N 1
ATOM 2063 C CA . LYS A 1 261 ? -37.083 -29.533 9.537 1.00 91.12 261 LYS A CA 1
ATOM 2064 C C . LYS A 1 261 ? -36.079 -30.048 8.502 1.00 91.12 261 LYS A C 1
ATOM 2066 O O . LYS A 1 261 ? -36.320 -31.103 7.927 1.00 91.12 261 LYS A O 1
ATOM 2071 N N . MET A 1 262 ? -34.952 -29.370 8.282 1.00 89.69 262 MET A N 1
ATOM 2072 C CA . MET A 1 262 ? -33.899 -29.884 7.396 1.00 89.69 262 MET A CA 1
ATOM 2073 C C . MET A 1 262 ? -33.304 -31.204 7.905 1.00 89.69 262 MET A C 1
ATOM 2075 O O . MET A 1 262 ? -33.062 -32.102 7.103 1.00 89.69 262 MET A O 1
ATOM 2079 N N . ARG A 1 263 ? -33.115 -31.350 9.220 1.00 90.69 263 ARG A N 1
ATOM 2080 C CA . ARG A 1 263 ? -32.600 -32.587 9.820 1.00 90.69 263 ARG A CA 1
ATOM 2081 C C . ARG A 1 263 ? -33.640 -33.710 9.845 1.00 90.69 263 ARG A C 1
ATOM 2083 O O . ARG A 1 263 ? -33.372 -34.811 9.386 1.00 90.69 263 ARG A O 1
ATOM 2090 N N . GLU A 1 264 ? -34.823 -33.437 10.390 1.00 87.88 264 GLU A N 1
ATOM 2091 C CA . GLU A 1 264 ? -35.833 -34.458 10.708 1.00 87.88 264 GLU A CA 1
ATOM 2092 C C . GLU A 1 264 ? -36.767 -34.779 9.543 1.00 87.88 264 GLU A C 1
ATOM 2094 O O . GLU A 1 264 ? -37.177 -35.925 9.392 1.00 87.88 264 GLU A O 1
ATOM 2099 N N . ILE A 1 265 ? -37.134 -33.778 8.735 1.00 86.75 265 ILE A N 1
ATOM 2100 C CA . ILE A 1 265 ? -38.070 -33.961 7.617 1.00 86.75 265 ILE A CA 1
ATOM 2101 C C . ILE A 1 265 ? -37.302 -34.214 6.325 1.00 86.75 265 ILE A C 1
ATOM 2103 O O . ILE A 1 265 ? -37.597 -35.171 5.617 1.00 86.75 265 ILE A O 1
ATOM 2107 N N . ASP A 1 266 ? -36.312 -33.373 6.017 1.00 87.06 266 ASP A N 1
ATOM 2108 C CA . ASP A 1 266 ? -35.546 -33.516 4.774 1.00 87.06 266 ASP A CA 1
ATOM 2109 C C . ASP A 1 266 ? -34.431 -34.575 4.888 1.00 87.06 266 ASP A C 1
ATOM 2111 O O . ASP A 1 266 ? -33.754 -34.842 3.894 1.00 87.06 266 ASP A O 1
ATOM 2115 N N . GLY A 1 267 ? -34.226 -35.158 6.078 1.00 84.19 267 GLY A N 1
ATOM 2116 C CA . GLY A 1 267 ? -33.256 -36.227 6.332 1.00 84.19 267 GLY A CA 1
ATOM 2117 C C . GLY A 1 267 ? -31.801 -35.817 6.096 1.00 84.19 267 GLY A C 1
ATOM 2118 O O . GLY A 1 267 ? -30.991 -36.649 5.694 1.00 84.19 267 GLY A O 1
ATOM 2119 N N . ARG A 1 268 ? -31.472 -34.530 6.260 1.00 85.50 268 ARG A N 1
ATOM 2120 C CA . ARG A 1 268 ? -30.135 -33.997 5.970 1.00 85.50 268 ARG A CA 1
ATOM 2121 C C . ARG A 1 268 ? -29.257 -34.043 7.201 1.00 85.50 268 ARG A C 1
ATOM 2123 O O . ARG A 1 268 ? -29.673 -33.660 8.294 1.00 85.50 268 ARG A O 1
ATOM 2130 N N . ASP A 1 269 ? -28.020 -34.451 6.985 1.00 84.94 269 ASP A N 1
ATOM 2131 C CA . ASP A 1 269 ? -27.027 -34.494 8.039 1.00 84.94 269 ASP A CA 1
ATOM 2132 C C . ASP A 1 269 ? -26.631 -33.066 8.490 1.00 84.94 269 ASP A C 1
ATOM 2134 O O . ASP A 1 269 ? -26.383 -32.209 7.632 1.00 84.94 269 ASP A O 1
ATOM 2138 N N . PRO A 1 270 ? -26.584 -32.761 9.803 1.00 80.38 270 PRO A N 1
ATOM 2139 C CA . PRO A 1 270 ? -26.234 -31.429 10.299 1.00 80.38 270 PRO A CA 1
ATOM 2140 C C . PRO A 1 270 ? -24.875 -30.918 9.812 1.00 80.38 270 PRO A C 1
ATOM 2142 O O . PRO A 1 270 ? -24.747 -29.724 9.527 1.00 80.38 270 PRO A O 1
ATOM 2145 N N . GLU A 1 271 ? -23.882 -31.799 9.657 1.00 82.44 271 GLU A N 1
ATOM 2146 C CA . GLU A 1 271 ? -22.561 -31.418 9.149 1.00 82.44 271 GLU A CA 1
ATOM 2147 C C . GLU A 1 271 ? -22.637 -31.060 7.665 1.00 82.44 271 GLU A C 1
ATOM 2149 O O . GLU A 1 271 ? -22.060 -30.060 7.233 1.00 82.44 271 GLU A O 1
ATOM 2154 N N . GLN A 1 272 ? -23.431 -31.800 6.885 1.00 83.25 272 GLN A N 1
ATOM 2155 C CA . GLN A 1 272 ? -23.703 -31.461 5.488 1.00 83.25 272 GLN A CA 1
ATOM 2156 C C . GLN A 1 272 ? -24.400 -30.101 5.356 1.00 83.25 272 GLN A C 1
ATOM 2158 O O . GLN A 1 272 ? -24.078 -29.324 4.453 1.00 83.25 272 GLN A O 1
ATOM 2163 N N . ILE A 1 273 ? -25.335 -29.778 6.256 1.00 86.38 273 ILE A N 1
ATOM 2164 C CA . ILE A 1 273 ? -26.003 -28.472 6.246 1.00 86.38 273 ILE A CA 1
ATOM 2165 C C . ILE A 1 273 ? -25.001 -27.348 6.523 1.00 86.38 273 ILE A C 1
ATOM 2167 O O . ILE A 1 273 ? -24.993 -26.346 5.801 1.00 86.38 273 ILE A O 1
ATOM 2171 N N . ALA A 1 274 ? -24.124 -27.535 7.511 1.00 86.38 274 ALA A N 1
ATOM 2172 C CA . ALA A 1 274 ? -23.055 -26.594 7.829 1.00 86.38 274 ALA A CA 1
ATOM 2173 C C . ALA A 1 274 ? -22.052 -26.433 6.676 1.00 86.38 274 ALA A C 1
ATOM 2175 O O . ALA A 1 274 ? -21.697 -25.307 6.328 1.00 86.38 274 ALA A O 1
ATOM 2176 N N . ALA A 1 275 ? -21.646 -27.527 6.028 1.00 84.50 275 ALA A N 1
ATOM 2177 C CA . ALA A 1 275 ? -20.723 -27.500 4.897 1.00 84.50 275 ALA A CA 1
ATOM 2178 C C . ALA A 1 275 ? -21.291 -26.713 3.706 1.00 84.50 275 ALA A C 1
ATOM 2180 O O . ALA A 1 275 ? -20.608 -25.853 3.146 1.00 84.50 275 ALA A O 1
ATOM 2181 N N . VAL A 1 276 ? -22.560 -26.949 3.354 1.00 87.88 276 VAL A N 1
ATOM 2182 C CA . VAL A 1 276 ? -23.232 -26.222 2.267 1.00 87.88 276 VAL A CA 1
ATOM 2183 C C . VAL A 1 276 ? -23.404 -24.745 2.621 1.00 87.88 276 VAL A C 1
ATOM 2185 O O . VAL A 1 276 ? -23.170 -23.890 1.767 1.00 87.88 276 VAL A O 1
ATOM 2188 N N . PHE A 1 277 ? -23.767 -24.422 3.867 1.00 89.44 277 PHE A N 1
ATOM 2189 C CA . PHE A 1 277 ? -23.872 -23.033 4.318 1.00 89.44 277 PHE A CA 1
ATOM 2190 C C . PHE A 1 277 ? -22.518 -22.311 4.252 1.00 89.44 277 PHE A C 1
ATOM 2192 O O . PHE A 1 277 ? -22.435 -21.228 3.675 1.00 89.44 277 PHE A O 1
ATOM 2199 N N . ASN A 1 278 ? -21.448 -22.923 4.762 1.00 88.06 278 ASN A N 1
ATOM 2200 C CA . ASN A 1 278 ? -20.102 -22.351 4.722 1.00 88.06 278 ASN A CA 1
ATOM 2201 C C . ASN A 1 278 ? -19.612 -22.143 3.287 1.00 88.06 278 ASN A C 1
ATOM 2203 O O . ASN A 1 278 ? -19.059 -21.090 2.987 1.00 88.06 278 ASN A O 1
ATOM 2207 N N . TRP A 1 279 ? -19.874 -23.097 2.389 1.00 88.75 279 TRP A N 1
ATOM 2208 C CA . TRP A 1 279 ? -19.568 -22.956 0.965 1.00 88.75 279 TRP A CA 1
ATOM 2209 C C . TRP A 1 279 ? -20.321 -21.778 0.327 1.00 88.75 279 TRP A C 1
ATOM 2211 O O . TRP A 1 279 ? -19.722 -20.994 -0.401 1.00 88.75 279 TRP A O 1
ATOM 2221 N N . CYS A 1 280 ? -21.607 -21.591 0.650 1.00 87.81 280 CYS A N 1
ATOM 2222 C CA . CYS A 1 280 ? -22.382 -20.447 0.154 1.00 87.81 280 CYS A CA 1
ATOM 2223 C C . CYS A 1 280 ? -21.866 -19.101 0.682 1.00 87.81 280 CYS A C 1
ATOM 2225 O O . CYS A 1 280 ? -21.950 -18.112 -0.031 1.00 87.81 280 CYS A O 1
ATOM 2227 N N . ASN A 1 281 ? -21.344 -19.058 1.912 1.00 85.56 281 ASN A N 1
ATOM 2228 C CA . ASN A 1 281 ? -20.794 -17.840 2.525 1.00 85.56 281 ASN A CA 1
ATOM 2229 C C . ASN A 1 281 ? -19.371 -17.499 2.057 1.00 85.56 281 ASN A C 1
ATOM 2231 O O . ASN A 1 281 ? -18.836 -16.475 2.464 1.00 85.56 281 ASN A O 1
ATOM 2235 N N . GLN A 1 282 ? -18.730 -18.365 1.271 1.00 83.00 282 GLN A N 1
ATOM 2236 C CA . GLN A 1 282 ? -17.440 -18.080 0.629 1.00 83.00 282 GLN A CA 1
ATOM 2237 C C . GLN A 1 282 ? -17.613 -17.497 -0.778 1.00 83.00 282 GLN A C 1
ATOM 2239 O O . GLN A 1 282 ? -16.643 -17.038 -1.371 1.00 83.00 282 GLN A O 1
ATOM 2244 N N . ASP A 1 283 ? -18.826 -17.555 -1.324 1.00 85.06 283 ASP A N 1
ATOM 2245 C CA . ASP A 1 283 ? -19.138 -17.133 -2.680 1.00 85.06 283 ASP A CA 1
ATOM 2246 C C . ASP A 1 283 ? -19.972 -15.846 -2.644 1.00 85.06 283 ASP A C 1
ATOM 2248 O O . ASP A 1 283 ? -21.058 -15.810 -2.057 1.00 85.06 283 ASP A O 1
ATOM 2252 N N . ASP A 1 284 ? -19.471 -14.796 -3.301 1.00 81.31 284 ASP A N 1
ATOM 2253 C CA . ASP A 1 284 ? -20.096 -13.469 -3.302 1.00 81.31 284 ASP A CA 1
ATOM 2254 C C . ASP A 1 284 ? -21.524 -13.476 -3.856 1.00 81.31 284 ASP A C 1
ATOM 2256 O O . ASP A 1 284 ? -22.371 -12.689 -3.432 1.00 81.31 284 ASP A O 1
ATOM 2260 N N . PHE A 1 285 ? -21.821 -14.389 -4.782 1.00 83.81 285 PHE A N 1
ATOM 2261 C CA . PHE A 1 285 ? -23.142 -14.515 -5.374 1.00 83.81 285 PHE A CA 1
ATOM 2262 C C . PHE A 1 285 ? -24.110 -15.267 -4.449 1.00 83.81 285 PHE A C 1
ATOM 2264 O O . PHE A 1 285 ? -25.280 -14.883 -4.331 1.00 83.81 285 PHE A O 1
ATOM 2271 N N . TRP A 1 286 ? -23.675 -16.341 -3.785 1.00 85.94 286 TRP A N 1
ATOM 2272 C CA . TRP A 1 286 ? -24.552 -17.132 -2.914 1.00 85.94 286 TRP A CA 1
ATOM 2273 C C . TRP A 1 286 ? -24.773 -16.507 -1.539 1.00 85.94 286 TRP A C 1
ATOM 2275 O O . TRP A 1 286 ? -25.893 -16.621 -1.032 1.00 85.94 286 TRP A O 1
ATOM 2285 N N . GLN A 1 287 ? -23.800 -15.794 -0.970 1.00 86.06 287 GLN A N 1
ATOM 2286 C CA . GLN A 1 287 ? -23.954 -15.168 0.349 1.00 86.06 287 GLN A CA 1
ATOM 2287 C C . GLN A 1 287 ? -25.092 -14.132 0.373 1.00 86.06 287 GLN A C 1
ATOM 2289 O O . GLN A 1 287 ? -25.936 -14.153 1.266 1.00 86.06 287 GLN A O 1
ATOM 2294 N N . THR A 1 288 ? -25.226 -13.310 -0.675 1.00 81.69 288 THR A N 1
ATOM 2295 C CA . THR A 1 288 ? -26.323 -12.332 -0.797 1.00 81.69 288 THR A CA 1
ATOM 2296 C C . THR A 1 288 ? -27.679 -13.008 -1.021 1.00 81.69 288 THR A C 1
ATOM 2298 O O . THR A 1 288 ? -28.724 -12.462 -0.670 1.00 81.69 288 THR A O 1
ATOM 2301 N N . ASN A 1 289 ? -27.682 -14.220 -1.583 1.00 84.19 289 ASN A N 1
ATOM 2302 C CA . ASN A 1 289 ? -28.882 -14.978 -1.932 1.00 84.19 289 ASN A CA 1
ATOM 2303 C C . ASN A 1 289 ? -29.396 -15.901 -0.809 1.00 84.19 289 ASN A C 1
ATOM 2305 O O . ASN A 1 289 ? -30.552 -16.341 -0.871 1.00 84.19 289 ASN A O 1
ATOM 2309 N N . ILE A 1 290 ? -28.564 -16.232 0.185 1.00 88.62 290 ILE A N 1
ATOM 2310 C CA . ILE A 1 290 ? -28.879 -17.153 1.288 1.00 88.62 290 ILE A CA 1
ATOM 2311 C C . ILE A 1 290 ? -28.878 -16.392 2.620 1.00 88.62 290 ILE A C 1
ATOM 2313 O O . ILE A 1 290 ? -27.961 -16.490 3.425 1.00 88.62 290 ILE A O 1
ATOM 2317 N N . GLN A 1 291 ? -29.956 -15.638 2.856 1.00 86.12 291 GLN A N 1
ATOM 2318 C CA . GLN A 1 291 ? -30.116 -14.785 4.044 1.00 86.12 291 GLN A CA 1
ATOM 2319 C C . GLN A 1 291 ? -30.942 -15.415 5.186 1.00 86.12 291 GLN A C 1
ATOM 2321 O O . GLN A 1 291 ? -31.255 -14.748 6.170 1.00 86.12 291 GLN A O 1
ATOM 2326 N N . SER A 1 292 ? -31.363 -16.681 5.070 1.00 89.69 292 SER A N 1
ATOM 2327 C CA . SER A 1 292 ? -32.079 -17.385 6.145 1.00 89.69 292 SER A CA 1
ATOM 2328 C C . SER A 1 292 ? -32.031 -18.913 5.982 1.00 89.69 292 SER A C 1
ATOM 2330 O O . SER A 1 292 ? -31.866 -19.408 4.861 1.00 89.69 292 SER A O 1
ATOM 2332 N N . PRO A 1 293 ? -32.280 -19.691 7.052 1.00 90.44 293 PRO A N 1
ATOM 2333 C CA . PRO A 1 293 ? -32.433 -21.145 6.953 1.00 90.44 293 PRO A CA 1
ATOM 2334 C C . PRO A 1 293 ? -33.532 -21.581 5.975 1.00 90.44 293 PRO A C 1
ATOM 2336 O O . PRO A 1 293 ? -33.388 -22.589 5.289 1.00 90.44 293 PRO A O 1
ATOM 2339 N N . ALA A 1 294 ? -34.606 -20.797 5.837 1.00 89.50 294 ALA A N 1
ATOM 2340 C CA . ALA A 1 294 ? -35.685 -21.085 4.893 1.00 89.50 294 ALA A CA 1
ATOM 2341 C C . ALA A 1 294 ? -35.218 -20.990 3.426 1.00 89.50 294 ALA A C 1
ATOM 2343 O O . ALA A 1 294 ? -35.553 -21.847 2.601 1.00 89.50 294 ALA A O 1
ATOM 2344 N N . THR A 1 295 ? -34.412 -19.975 3.084 1.00 91.56 295 THR A N 1
ATOM 2345 C CA . THR A 1 295 ? -33.858 -19.837 1.726 1.00 91.56 295 THR A CA 1
ATOM 2346 C C . THR A 1 295 ? -32.786 -20.887 1.444 1.00 91.56 295 THR A C 1
ATOM 2348 O O . THR A 1 295 ? -32.762 -21.433 0.335 1.00 91.56 295 THR A O 1
ATOM 2351 N N . LEU A 1 296 ? -31.974 -21.237 2.450 1.00 92.06 296 LEU A N 1
ATOM 2352 C CA . LEU A 1 296 ? -31.026 -22.351 2.386 1.00 92.06 296 LEU A CA 1
ATOM 2353 C C . LEU A 1 296 ? -31.753 -23.672 2.108 1.00 92.06 296 LEU A C 1
ATOM 2355 O O . LEU A 1 296 ? -31.431 -24.355 1.136 1.00 92.06 296 LEU A O 1
ATOM 2359 N N . ARG A 1 297 ? -32.785 -24.001 2.893 1.00 93.50 297 ARG A N 1
ATOM 2360 C CA . ARG A 1 297 ? -33.580 -25.228 2.753 1.00 93.50 297 ARG A CA 1
ATOM 2361 C C . ARG A 1 297 ? -34.171 -25.386 1.355 1.00 93.50 297 ARG A C 1
ATOM 2363 O O . ARG A 1 297 ? -34.038 -26.462 0.765 1.00 93.50 297 ARG A O 1
ATOM 2370 N N . LYS A 1 298 ? -34.762 -24.309 0.817 1.00 92.50 298 LYS A N 1
ATOM 2371 C CA . LYS A 1 298 ? -35.386 -24.265 -0.518 1.00 92.50 298 LYS A CA 1
ATOM 2372 C C . LYS A 1 298 ? -34.387 -24.533 -1.646 1.00 92.50 298 LYS A C 1
ATOM 2374 O O . LYS A 1 298 ? -34.732 -25.203 -2.614 1.00 92.50 298 LYS A O 1
ATOM 2379 N N . LYS A 1 299 ? -33.158 -24.014 -1.540 1.00 91.50 299 LYS A N 1
ATOM 2380 C CA . LYS A 1 299 ? -32.118 -24.141 -2.582 1.00 91.50 299 LYS A CA 1
ATOM 2381 C C . LYS A 1 299 ? -31.127 -25.284 -2.330 1.00 91.50 299 LYS A C 1
ATOM 2383 O O . LYS A 1 299 ? -30.255 -25.531 -3.161 1.00 91.50 299 LYS A O 1
ATOM 2388 N N . PHE A 1 300 ? -31.265 -26.007 -1.224 1.00 91.75 300 PHE A N 1
ATOM 2389 C CA . PHE A 1 300 ? -30.247 -26.931 -0.733 1.00 91.75 300 PHE A CA 1
ATOM 2390 C C . PHE A 1 300 ? -29.854 -28.037 -1.710 1.00 91.75 300 PHE A C 1
ATOM 2392 O O . PHE A 1 300 ? -28.670 -28.289 -1.869 1.00 91.75 300 PHE A O 1
ATOM 2399 N N . ALA A 1 301 ? -30.806 -28.692 -2.386 1.00 86.25 301 ALA A N 1
ATOM 2400 C CA . ALA A 1 301 ? -30.485 -29.793 -3.301 1.00 86.25 301 ALA A CA 1
ATOM 2401 C C . ALA A 1 301 ? -29.560 -29.333 -4.445 1.00 86.25 301 ALA A C 1
ATOM 2403 O O . ALA A 1 301 ? -28.585 -30.006 -4.779 1.00 86.25 301 ALA A O 1
ATOM 2404 N N . MET A 1 302 ? -29.819 -28.138 -4.986 1.00 89.38 302 MET A N 1
ATOM 2405 C CA . MET A 1 302 ? -28.976 -27.508 -6.003 1.00 89.38 302 MET A CA 1
ATOM 2406 C C . MET A 1 302 ? -27.604 -27.118 -5.437 1.00 89.38 302 MET A C 1
ATOM 2408 O O . MET A 1 302 ? -26.585 -27.371 -6.079 1.00 89.38 302 MET A O 1
ATOM 2412 N N . LEU A 1 303 ? -27.570 -26.504 -4.250 1.00 90.12 303 LEU A N 1
ATOM 2413 C CA . LEU A 1 303 ? -26.331 -26.037 -3.615 1.00 90.12 303 LEU A CA 1
ATOM 2414 C C . LEU A 1 303 ? -25.428 -27.202 -3.207 1.00 90.12 303 LEU A C 1
ATOM 2416 O O . LEU A 1 303 ? -24.237 -27.180 -3.494 1.00 90.12 303 LEU A O 1
ATOM 2420 N N . ASN A 1 304 ? -26.001 -28.256 -2.632 1.00 88.81 304 ASN A N 1
ATOM 2421 C CA . ASN A 1 304 ? -25.296 -29.480 -2.277 1.00 88.81 304 ASN A CA 1
ATOM 2422 C C . ASN A 1 304 ? -24.700 -30.155 -3.523 1.00 88.81 304 ASN A C 1
ATOM 2424 O O . ASN A 1 304 ? -23.528 -30.514 -3.530 1.00 88.81 304 ASN A O 1
ATOM 2428 N N . GLY A 1 305 ? -25.456 -30.231 -4.627 1.00 83.69 305 GLY A N 1
ATOM 2429 C CA . GLY A 1 305 ? -24.941 -30.746 -5.900 1.00 83.69 305 GLY A CA 1
ATOM 2430 C C . GLY A 1 305 ? -23.775 -29.926 -6.466 1.00 83.69 305 GLY A C 1
ATOM 2431 O O . GLY A 1 305 ? -22.832 -30.497 -7.015 1.00 83.69 305 GLY A O 1
ATOM 2432 N N . LYS A 1 306 ? -23.799 -28.595 -6.315 1.00 86.06 306 LYS A N 1
ATOM 2433 C CA . LYS A 1 306 ? -22.678 -27.722 -6.707 1.00 86.06 306 LYS A CA 1
ATOM 2434 C C . LYS A 1 306 ? -21.468 -27.884 -5.784 1.00 86.06 306 LYS A C 1
ATOM 2436 O O . LYS A 1 306 ? -20.355 -28.017 -6.284 1.00 86.06 306 LYS A O 1
ATOM 2441 N N . CYS A 1 307 ? -21.692 -27.939 -4.473 1.00 86.50 307 CYS A N 1
ATOM 2442 C CA . CYS A 1 307 ? -20.658 -28.150 -3.462 1.00 86.50 307 CYS A CA 1
ATOM 2443 C C . CYS A 1 307 ? -19.930 -29.490 -3.679 1.00 86.50 307 CYS A C 1
ATOM 2445 O O . CYS A 1 307 ? -18.705 -29.522 -3.757 1.00 86.50 307 CYS A O 1
ATOM 2447 N N . LEU A 1 308 ? -20.670 -30.582 -3.905 1.00 83.50 308 LEU A N 1
ATOM 2448 C CA . LEU A 1 308 ? -20.096 -31.905 -4.172 1.00 83.50 308 LEU A CA 1
ATOM 2449 C C . LEU A 1 308 ? -19.301 -31.954 -5.483 1.00 83.50 308 LEU A C 1
ATOM 2451 O O . LEU A 1 308 ? -18.223 -32.538 -5.510 1.00 83.50 308 LEU A O 1
ATOM 2455 N N . LYS A 1 309 ? -19.779 -31.311 -6.558 1.00 79.75 309 LYS A N 1
ATOM 2456 C CA . LYS A 1 309 ? -19.022 -31.203 -7.820 1.00 79.75 309 LYS A CA 1
ATOM 2457 C C . LYS A 1 309 ? -17.728 -30.407 -7.647 1.00 79.75 309 LYS A C 1
ATOM 2459 O O . LYS A 1 309 ? -16.695 -30.806 -8.177 1.00 79.75 309 LYS A O 1
ATOM 2464 N N . ALA A 1 310 ? -17.775 -29.316 -6.883 1.00 74.56 310 ALA A N 1
ATOM 2465 C CA . ALA A 1 310 ? -16.595 -28.518 -6.564 1.00 74.56 310 ALA A CA 1
ATOM 2466 C C . ALA A 1 310 ? -15.576 -29.304 -5.720 1.00 74.56 310 ALA A C 1
ATOM 2468 O O . ALA A 1 310 ? -14.377 -29.137 -5.919 1.00 74.56 310 ALA A O 1
ATOM 2469 N N . SER A 1 311 ? -16.035 -30.184 -4.825 1.00 68.25 311 SER A N 1
ATOM 2470 C CA . SER A 1 311 ? -15.174 -31.075 -4.035 1.00 68.25 311 SER A CA 1
ATOM 2471 C C . SER A 1 311 ? -14.646 -32.271 -4.841 1.00 68.25 311 SER A C 1
ATOM 2473 O O . SER A 1 311 ? -13.497 -32.659 -4.665 1.00 68.25 311 SER A O 1
ATOM 2475 N N . ALA A 1 312 ? -15.429 -32.825 -5.772 1.00 61.06 312 ALA A N 1
ATOM 2476 C CA . ALA A 1 312 ? -14.997 -33.917 -6.651 1.00 61.06 312 ALA A CA 1
ATOM 2477 C C . ALA A 1 312 ? -13.892 -33.475 -7.625 1.00 61.06 312 ALA A C 1
ATOM 2479 O O . ALA A 1 312 ? -12.925 -34.204 -7.821 1.00 61.06 312 ALA A O 1
ATOM 2480 N N . ASN A 1 313 ? -13.978 -32.248 -8.152 1.00 55.09 313 ASN A N 1
ATOM 2481 C CA . ASN A 1 313 ? -12.954 -31.684 -9.037 1.00 55.09 313 ASN A CA 1
ATOM 2482 C C . ASN A 1 313 ? -11.620 -31.385 -8.316 1.00 55.09 313 ASN A C 1
ATOM 2484 O O . ASN A 1 313 ? -10.606 -31.168 -8.968 1.00 55.09 313 ASN A O 1
ATOM 2488 N N . ARG A 1 314 ? -11.600 -31.387 -6.972 1.00 51.81 314 ARG A N 1
ATOM 2489 C CA . ARG A 1 314 ? -10.360 -31.306 -6.175 1.00 51.81 314 ARG A CA 1
ATOM 2490 C C . ARG A 1 314 ? -9.682 -32.669 -5.989 1.00 51.81 314 ARG A C 1
ATOM 2492 O O . ARG A 1 314 ? -8.493 -32.700 -5.698 1.00 51.81 314 ARG A O 1
ATOM 2499 N N . ASN A 1 315 ? -10.411 -33.776 -6.175 1.00 41.69 315 ASN A N 1
ATOM 2500 C CA . ASN A 1 315 ? -9.953 -35.126 -5.821 1.00 41.69 315 ASN A CA 1
ATOM 2501 C C . ASN A 1 315 ? -9.620 -36.016 -7.035 1.00 41.69 315 ASN A C 1
ATOM 2503 O O . ASN A 1 315 ? -8.938 -37.023 -6.876 1.00 41.69 315 ASN A O 1
ATOM 2507 N N . THR A 1 316 ? -10.049 -35.666 -8.253 1.00 39.59 316 THR A N 1
ATOM 2508 C CA . THR A 1 316 ? -9.753 -36.433 -9.484 1.00 39.59 316 THR A CA 1
ATOM 2509 C C . THR A 1 316 ? -8.372 -36.149 -10.090 1.00 39.59 316 THR A C 1
ATOM 2511 O O . THR A 1 316 ? -8.049 -36.679 -11.148 1.00 39.59 316 THR A O 1
ATOM 2514 N N . SER A 1 317 ? -7.532 -35.362 -9.414 1.00 35.72 317 SER A N 1
ATOM 2515 C CA . SER A 1 317 ? -6.137 -35.092 -9.802 1.00 35.72 317 SER A CA 1
ATOM 2516 C C . SER A 1 317 ? -5.142 -36.097 -9.207 1.00 35.72 317 SER A C 1
ATOM 2518 O O . SER A 1 317 ? -3.935 -35.866 -9.213 1.00 35.72 317 SER A O 1
ATOM 2520 N N . THR A 1 318 ? -5.613 -37.209 -8.639 1.00 33.22 318 THR A N 1
ATOM 2521 C CA . THR A 1 318 ? -4.756 -38.205 -7.990 1.00 33.22 318 THR A CA 1
ATOM 2522 C C . THR A 1 318 ? -5.234 -39.606 -8.347 1.00 33.22 318 THR A C 1
ATOM 2524 O O . THR A 1 318 ? -6.374 -39.960 -8.065 1.00 33.22 318 THR A O 1
ATOM 2527 N N . THR A 1 319 ? -4.317 -40.413 -8.893 1.00 27.98 319 THR A N 1
ATOM 2528 C CA . THR A 1 319 ? -4.423 -41.852 -9.221 1.00 27.98 319 THR A CA 1
ATOM 2529 C C . THR A 1 319 ? -4.696 -42.178 -10.696 1.00 27.98 319 THR A C 1
ATOM 2531 O O . THR A 1 319 ? -5.840 -42.354 -11.095 1.00 27.98 319 THR A O 1
ATOM 2534 N N . SER A 1 320 ? -3.618 -42.325 -11.486 1.00 26.14 320 SER A N 1
ATOM 2535 C CA . SER A 1 320 ? -3.366 -43.467 -12.398 1.00 26.14 320 SER A CA 1
ATOM 2536 C C . SER A 1 320 ? -2.370 -43.101 -13.517 1.00 26.14 320 SER A C 1
ATOM 2538 O O . SER A 1 320 ? -2.771 -42.743 -14.623 1.00 26.14 320 SER A O 1
ATOM 2540 N N . THR A 1 321 ? -1.070 -43.284 -13.270 1.00 29.33 321 THR A N 1
ATOM 2541 C CA . THR A 1 321 ? -0.077 -43.524 -14.334 1.00 29.33 321 THR A CA 1
ATOM 2542 C C . THR A 1 321 ? 0.723 -44.774 -13.984 1.00 29.33 321 THR A C 1
ATOM 2544 O O . THR A 1 321 ? 1.688 -44.728 -13.228 1.00 29.33 321 THR A O 1
ATOM 2547 N N . GLY A 1 322 ? 0.300 -45.911 -14.536 1.00 26.41 322 GLY A N 1
ATOM 2548 C CA . GLY A 1 322 ? 1.183 -47.034 -14.831 1.00 26.41 322 GLY A CA 1
ATOM 2549 C C . GLY A 1 322 ? 1.488 -46.993 -16.324 1.00 26.41 322 GLY A C 1
ATOM 2550 O O . GLY A 1 322 ? 0.597 -47.217 -17.136 1.00 26.41 322 GLY A O 1
ATOM 2551 N N . TRP A 1 323 ? 2.720 -46.636 -16.679 1.00 26.00 323 TRP A N 1
ATOM 2552 C CA . TRP A 1 323 ? 3.236 -46.673 -18.048 1.00 26.00 323 TRP A CA 1
ATOM 2553 C C . TRP A 1 323 ? 3.852 -48.047 -18.336 1.00 26.00 323 TRP A C 1
ATOM 2555 O O . TRP A 1 323 ? 4.686 -48.514 -17.562 1.00 26.00 323 TRP A O 1
ATOM 2565 N N . THR A 1 324 ? 3.549 -48.627 -19.499 1.00 27.92 324 THR A N 1
ATOM 2566 C CA . THR A 1 324 ? 4.463 -49.541 -20.199 1.00 27.92 324 THR A CA 1
ATOM 2567 C C . THR A 1 324 ? 4.565 -49.129 -21.666 1.00 27.92 324 THR A C 1
ATOM 2569 O O . THR A 1 324 ? 3.584 -49.220 -22.392 1.00 27.92 324 THR A O 1
ATOM 2572 N N . GLY A 1 325 ? 5.762 -48.661 -22.035 1.00 26.98 325 GLY A N 1
ATOM 2573 C CA . GLY A 1 325 ? 6.465 -48.828 -23.316 1.00 26.98 325 GLY A CA 1
ATOM 2574 C C . GLY A 1 325 ? 5.732 -48.691 -24.657 1.00 26.98 325 GLY A C 1
ATOM 2575 O O . GLY A 1 325 ? 4.961 -49.565 -25.027 1.00 26.98 325 GLY A O 1
ATOM 2576 N N . SER A 1 326 ? 6.205 -47.699 -25.424 1.00 27.89 326 SER A N 1
ATOM 2577 C CA . SER A 1 326 ? 6.264 -47.618 -26.897 1.00 27.89 326 SER A CA 1
ATOM 2578 C C . SER A 1 326 ? 4.950 -47.465 -27.670 1.00 27.89 326 SER A C 1
ATOM 2580 O O . SER A 1 326 ? 4.275 -48.439 -27.964 1.00 27.89 326 SER A O 1
ATOM 2582 N N . ASP A 1 327 ? 4.631 -46.236 -28.088 1.00 24.48 327 ASP A N 1
ATOM 2583 C CA . ASP A 1 327 ? 4.845 -45.785 -29.475 1.00 24.48 327 ASP A CA 1
ATOM 2584 C C . ASP A 1 327 ? 4.268 -44.374 -29.714 1.00 24.48 327 ASP A C 1
ATOM 2586 O O . ASP A 1 327 ? 3.209 -44.021 -29.214 1.00 24.48 327 ASP A O 1
ATOM 2590 N N . MET A 1 328 ? 5.021 -43.597 -30.501 1.00 26.22 328 MET A N 1
ATOM 2591 C CA . MET A 1 328 ? 4.670 -42.409 -31.298 1.00 26.22 328 MET A CA 1
ATOM 2592 C C . MET A 1 328 ? 3.820 -41.242 -30.736 1.00 26.22 328 MET A C 1
ATOM 2594 O O . MET A 1 328 ? 2.676 -41.372 -30.323 1.00 26.22 328 MET A O 1
ATOM 2598 N N . ALA A 1 329 ? 4.369 -40.055 -31.033 1.00 26.06 329 ALA A N 1
ATOM 2599 C CA . ALA A 1 329 ? 3.716 -38.776 -31.337 1.00 26.06 329 ALA A CA 1
ATOM 2600 C C . ALA A 1 329 ? 3.626 -37.712 -30.222 1.00 26.06 329 ALA A C 1
ATOM 2602 O O . ALA A 1 329 ? 2.801 -37.749 -29.321 1.00 26.06 329 ALA A O 1
ATOM 2603 N N . THR A 1 330 ? 4.453 -36.681 -30.441 1.00 28.66 330 THR A N 1
ATOM 2604 C CA . THR A 1 330 ? 4.199 -35.246 -30.224 1.00 28.66 330 THR A CA 1
ATOM 2605 C C . THR A 1 330 ? 3.857 -34.745 -28.819 1.00 28.66 330 THR A C 1
ATOM 2607 O O . THR A 1 330 ? 2.745 -34.905 -28.338 1.00 28.66 330 THR A O 1
ATOM 2610 N N . GLY A 1 331 ? 4.757 -33.906 -28.295 1.00 27.38 331 GLY A N 1
ATOM 2611 C CA . GLY A 1 331 ? 4.348 -32.679 -27.612 1.00 27.38 331 GLY A CA 1
ATOM 2612 C C . GLY A 1 331 ? 4.477 -32.659 -26.090 1.00 27.38 331 GLY A C 1
ATOM 2613 O O . GLY A 1 331 ? 3.618 -33.145 -25.373 1.00 27.38 331 GLY A O 1
ATOM 2614 N N . THR A 1 332 ? 5.481 -31.896 -25.648 1.00 26.98 332 THR A N 1
ATOM 2615 C CA . THR A 1 332 ? 5.347 -30.901 -24.568 1.00 26.98 332 THR A CA 1
ATOM 2616 C C . THR A 1 332 ? 5.522 -31.360 -23.112 1.00 26.98 332 THR A C 1
ATOM 2618 O O . THR A 1 332 ? 4.598 -31.786 -22.436 1.00 26.98 332 THR A O 1
ATOM 2621 N N . SER A 1 333 ? 6.739 -31.078 -22.629 1.00 29.14 333 SER A N 1
ATOM 2622 C CA . SER A 1 333 ? 7.067 -30.335 -21.398 1.00 29.14 333 SER A CA 1
ATOM 2623 C C . SER A 1 333 ? 6.545 -30.843 -20.046 1.00 29.14 333 SER A C 1
ATOM 2625 O O . SER A 1 333 ? 5.428 -30.552 -19.629 1.00 29.14 333 SER A O 1
ATOM 2627 N N . ASN A 1 334 ? 7.462 -31.443 -19.281 1.00 31.80 334 ASN A N 1
ATOM 2628 C CA . ASN A 1 334 ? 7.375 -31.597 -17.829 1.00 31.80 334 ASN A CA 1
ATOM 2629 C C . ASN A 1 334 ? 7.372 -30.220 -17.148 1.00 31.80 334 ASN A C 1
ATOM 2631 O O . ASN A 1 334 ? 8.387 -29.521 -17.169 1.00 31.80 334 ASN A O 1
ATOM 2635 N N . ASN A 1 335 ? 6.265 -29.837 -16.508 1.00 37.44 335 ASN A N 1
ATOM 2636 C CA . ASN A 1 335 ? 6.224 -28.634 -15.683 1.00 37.44 335 ASN A CA 1
ATOM 2637 C C . ASN A 1 335 ? 6.737 -28.945 -14.272 1.00 37.44 335 ASN A C 1
ATOM 2639 O O . ASN A 1 335 ? 6.008 -29.357 -13.377 1.00 37.44 335 ASN A O 1
ATOM 2643 N N . VAL A 1 336 ? 8.036 -28.706 -14.094 1.00 36.94 336 VAL A N 1
ATOM 2644 C CA . VAL A 1 336 ? 8.744 -28.630 -12.803 1.00 36.94 336 VAL A CA 1
ATOM 2645 C C . VAL A 1 336 ? 8.241 -27.440 -11.949 1.00 36.94 336 VAL A C 1
ATOM 2647 O O . VAL A 1 336 ? 8.562 -27.341 -10.767 1.00 36.94 336 VAL A O 1
ATOM 2650 N N . ALA A 1 337 ? 7.390 -26.578 -12.517 1.00 35.88 337 ALA A N 1
ATOM 2651 C CA . ALA A 1 337 ? 6.848 -25.374 -11.894 1.00 35.88 337 ALA A CA 1
ATOM 2652 C C . ALA A 1 337 ? 5.911 -25.634 -10.695 1.00 35.88 337 ALA A C 1
ATOM 2654 O O . ALA A 1 337 ? 5.927 -24.860 -9.742 1.00 35.88 337 ALA A O 1
ATOM 2655 N N . ASP A 1 338 ? 5.151 -26.734 -10.663 1.00 36.22 338 ASP A N 1
ATOM 2656 C CA . ASP A 1 338 ? 4.104 -26.911 -9.636 1.00 36.22 338 ASP A CA 1
ATOM 2657 C C . ASP A 1 338 ? 4.650 -27.316 -8.253 1.00 36.22 338 ASP A C 1
ATOM 2659 O O . ASP A 1 338 ? 4.077 -26.968 -7.219 1.00 36.22 338 ASP A O 1
ATOM 2663 N N . LEU A 1 339 ? 5.821 -27.962 -8.200 1.00 34.88 339 LEU A N 1
ATOM 2664 C CA . LEU A 1 339 ? 6.538 -28.214 -6.939 1.00 34.88 339 LEU A CA 1
ATOM 2665 C C . LEU A 1 339 ? 7.278 -26.969 -6.419 1.00 34.88 339 LEU A C 1
ATOM 2667 O O . LEU A 1 339 ? 7.602 -26.898 -5.232 1.00 34.88 339 LEU A O 1
ATOM 2671 N N . GLN A 1 340 ? 7.521 -25.976 -7.278 1.00 43.38 340 GLN A N 1
ATOM 2672 C CA . GLN A 1 340 ? 8.018 -24.658 -6.877 1.00 43.38 340 GLN A CA 1
ATOM 2673 C C . GLN A 1 340 ? 6.866 -23.744 -6.431 1.00 43.38 340 GLN A C 1
ATOM 2675 O O . GLN A 1 340 ? 7.020 -23.026 -5.445 1.00 43.38 340 GLN A O 1
ATOM 2680 N N . GLN A 1 341 ? 5.686 -23.861 -7.048 1.00 36.41 341 GLN A N 1
ATOM 2681 C CA . GLN A 1 341 ? 4.502 -23.069 -6.707 1.00 36.41 341 GLN A CA 1
ATOM 2682 C C . GLN A 1 341 ? 3.910 -23.442 -5.332 1.00 36.41 341 GLN A C 1
ATOM 2684 O O . GLN A 1 341 ? 3.602 -22.558 -4.541 1.00 36.41 341 GLN A O 1
ATOM 2689 N N . ALA A 1 342 ? 3.870 -24.728 -4.959 1.00 33.16 342 ALA A N 1
ATOM 2690 C CA . ALA A 1 342 ? 3.415 -25.146 -3.622 1.00 33.16 342 ALA A CA 1
ATOM 2691 C C . ALA A 1 342 ? 4.408 -24.798 -2.488 1.00 33.16 342 ALA A C 1
ATOM 2693 O O . ALA A 1 342 ? 4.054 -24.795 -1.307 1.00 33.16 342 ALA A O 1
ATOM 2694 N N . ARG A 1 343 ? 5.666 -24.489 -2.833 1.00 40.31 343 ARG A N 1
ATOM 2695 C CA . ARG A 1 343 ? 6.672 -23.958 -1.899 1.00 40.31 343 ARG A CA 1
ATOM 2696 C C . ARG A 1 343 ? 6.585 -22.430 -1.776 1.00 40.31 343 ARG A C 1
ATOM 2698 O O . ARG A 1 343 ? 6.995 -21.901 -0.745 1.00 40.31 343 ARG A O 1
ATOM 2705 N N . ALA A 1 344 ? 6.012 -21.758 -2.778 1.00 36.50 344 ALA A N 1
ATOM 2706 C CA . ALA A 1 344 ? 5.778 -20.315 -2.816 1.00 36.50 344 ALA A CA 1
ATOM 2707 C C . ALA A 1 344 ? 4.566 -19.859 -1.972 1.00 36.50 344 ALA A C 1
ATOM 2709 O O . ALA A 1 344 ? 4.530 -18.707 -1.548 1.00 36.50 344 ALA A O 1
ATOM 2710 N N . ASP A 1 345 ? 3.636 -20.760 -1.628 1.00 36.81 345 ASP A N 1
ATOM 2711 C CA . ASP A 1 345 ? 2.440 -20.442 -0.821 1.00 36.81 345 ASP A CA 1
ATOM 2712 C C . ASP A 1 345 ? 2.672 -20.421 0.706 1.00 36.81 345 ASP A C 1
ATOM 2714 O O . ASP A 1 345 ? 1.746 -20.195 1.485 1.00 36.81 345 ASP A O 1
ATOM 2718 N N . ARG A 1 346 ? 3.921 -20.548 1.179 1.00 45.84 346 ARG A N 1
ATOM 2719 C CA . ARG A 1 346 ? 4.301 -19.992 2.494 1.00 45.84 346 ARG A CA 1
ATOM 2720 C C . ARG A 1 346 ? 4.559 -18.490 2.357 1.00 45.84 346 ARG A C 1
ATOM 2722 O O . ARG A 1 346 ? 5.640 -18.015 2.697 1.00 45.84 346 ARG A O 1
ATOM 2729 N N . GLN A 1 347 ? 3.584 -17.734 1.859 1.00 48.53 347 GLN A N 1
ATOM 2730 C CA . GLN A 1 347 ? 3.665 -16.281 1.923 1.00 48.53 347 GLN A CA 1
ATOM 2731 C C . GLN A 1 347 ? 3.591 -15.868 3.393 1.00 48.53 347 GLN A C 1
ATOM 2733 O O . GLN A 1 347 ? 2.587 -16.077 4.075 1.00 48.53 347 GLN A O 1
ATOM 2738 N N . VAL A 1 348 ? 4.695 -15.331 3.907 1.00 62.19 348 VAL A N 1
ATOM 2739 C CA . VAL A 1 348 ? 4.736 -14.726 5.233 1.00 62.19 348 VAL A CA 1
ATOM 2740 C C . VAL A 1 348 ? 3.931 -13.431 5.146 1.00 62.19 348 VAL A C 1
ATOM 2742 O O . VAL A 1 348 ? 4.459 -12.393 4.765 1.00 62.19 348 VAL A O 1
ATOM 2745 N N . GLN A 1 349 ? 2.637 -13.509 5.455 1.00 68.31 349 GLN A N 1
ATOM 2746 C CA . GLN A 1 349 ? 1.755 -12.343 5.442 1.00 68.31 349 GLN A CA 1
ATOM 2747 C C . GLN A 1 349 ? 2.280 -11.270 6.403 1.00 68.31 349 GLN A C 1
ATOM 2749 O O . GLN A 1 349 ? 2.656 -11.558 7.550 1.00 68.31 349 GLN A O 1
ATOM 2754 N N . VAL A 1 350 ? 2.316 -10.024 5.929 1.00 76.75 350 VAL A N 1
ATOM 2755 C CA . VAL A 1 350 ? 2.644 -8.869 6.776 1.00 76.75 350 VAL A CA 1
ATOM 2756 C C . VAL A 1 350 ? 1.448 -8.507 7.648 1.00 76.75 350 VAL A C 1
ATOM 2758 O O . VAL A 1 350 ? 0.307 -8.797 7.299 1.00 76.75 350 VAL A O 1
ATOM 2761 N N . PHE A 1 351 ? 1.687 -7.844 8.782 1.00 81.00 351 PHE A N 1
ATOM 2762 C CA . PHE A 1 351 ? 0.654 -7.494 9.760 1.00 81.00 351 PHE A CA 1
ATOM 2763 C C . PHE A 1 351 ? -0.579 -6.847 9.112 1.00 81.00 351 PHE A C 1
ATOM 2765 O O . PHE A 1 351 ? -1.707 -7.198 9.440 1.00 81.00 351 PHE A O 1
ATOM 2772 N N . SER A 1 352 ? -0.379 -5.947 8.148 1.00 79.44 352 SER A N 1
ATOM 2773 C CA . SER A 1 352 ? -1.459 -5.268 7.417 1.00 79.44 352 SER A CA 1
ATOM 2774 C C . SER A 1 352 ? -2.345 -6.167 6.544 1.00 79.44 352 SER A C 1
ATOM 2776 O O . SER A 1 352 ? -3.477 -5.774 6.271 1.00 79.44 352 SER A O 1
ATOM 2778 N N . GLU A 1 353 ? -1.866 -7.339 6.132 1.00 80.75 353 GLU A N 1
ATOM 2779 C CA . GLU A 1 353 ? -2.598 -8.302 5.295 1.00 80.75 353 GLU A CA 1
ATOM 2780 C C . GLU A 1 353 ? -3.415 -9.305 6.122 1.00 80.75 353 GLU A C 1
ATOM 2782 O O . GLU A 1 353 ? -4.278 -9.999 5.585 1.00 80.75 353 GLU A O 1
ATOM 2787 N N . LEU A 1 354 ? -3.160 -9.379 7.431 1.00 80.56 354 LEU A N 1
ATOM 2788 C CA . LEU A 1 354 ? -3.914 -10.230 8.345 1.00 80.56 354 LEU A CA 1
ATOM 2789 C C . LEU A 1 354 ? -5.341 -9.709 8.560 1.00 80.56 354 LEU A C 1
ATOM 2791 O O . LEU A 1 354 ? -5.619 -8.511 8.463 1.00 80.56 354 LEU A O 1
ATOM 2795 N N . SER A 1 355 ? -6.247 -10.626 8.912 1.00 85.31 355 SER A N 1
ATOM 2796 C CA . SER A 1 355 ? -7.607 -10.268 9.316 1.00 85.31 355 SER A CA 1
ATOM 2797 C C . SER A 1 355 ? -7.581 -9.337 10.536 1.00 85.31 355 SER A C 1
ATOM 2799 O O . SER A 1 355 ? -6.670 -9.406 11.363 1.00 85.31 355 SER A O 1
ATOM 2801 N N . THR A 1 356 ? -8.599 -8.488 10.699 1.00 85.50 356 THR A N 1
ATOM 2802 C CA . THR A 1 356 ? -8.711 -7.599 11.872 1.00 85.50 356 THR A CA 1
ATOM 2803 C C . THR A 1 356 ? -8.684 -8.377 13.191 1.00 85.50 356 THR A C 1
ATOM 2805 O O . THR A 1 356 ? -8.147 -7.899 14.191 1.00 85.50 356 THR A O 1
ATOM 2808 N N . GLU A 1 357 ? -9.223 -9.598 13.193 1.00 85.94 357 GLU A N 1
ATOM 2809 C CA . GLU A 1 357 ? -9.196 -10.476 14.360 1.00 85.94 357 GLU A CA 1
ATOM 2810 C C . GLU A 1 357 ? -7.772 -10.960 14.668 1.00 85.94 357 GLU A C 1
ATOM 2812 O O . GLU A 1 357 ? -7.332 -10.899 15.818 1.00 85.94 357 GLU A O 1
ATOM 2817 N N . ASP A 1 358 ? -7.012 -11.367 13.651 1.00 83.38 358 ASP A N 1
ATOM 2818 C CA . ASP A 1 358 ? -5.634 -11.835 13.823 1.00 83.38 358 ASP A CA 1
ATOM 2819 C C . ASP A 1 358 ? -4.665 -10.692 14.160 1.00 83.38 358 ASP A C 1
ATOM 2821 O O . ASP A 1 358 ? -3.789 -10.857 15.011 1.00 83.38 358 ASP A O 1
ATOM 2825 N N . GLN A 1 359 ? -4.872 -9.504 13.586 1.00 86.12 359 GLN A N 1
ATOM 2826 C CA . GLN A 1 359 ? -4.173 -8.271 13.968 1.00 86.12 359 GLN A CA 1
ATOM 2827 C C . GLN A 1 359 ? -4.377 -7.959 15.456 1.00 86.12 359 GLN A C 1
ATOM 2829 O O . GLN A 1 359 ? -3.414 -7.711 16.189 1.00 86.12 359 GLN A O 1
ATOM 2834 N N . GLY A 1 360 ? -5.629 -8.038 15.920 1.00 87.00 360 GLY A N 1
ATOM 2835 C CA . GLY A 1 360 ? -5.976 -7.878 17.328 1.00 87.00 360 GLY A CA 1
ATOM 2836 C C . GLY A 1 360 ? -5.305 -8.924 18.219 1.00 87.00 360 GLY A C 1
ATOM 2837 O O . GLY A 1 360 ? -4.738 -8.575 19.253 1.00 87.00 360 GLY A O 1
ATOM 2838 N N . ARG A 1 361 ? -5.296 -10.200 17.810 1.00 88.62 361 ARG A N 1
ATOM 2839 C CA . ARG A 1 361 ? -4.623 -11.285 18.548 1.00 88.62 361 ARG A CA 1
ATOM 2840 C C . ARG A 1 361 ? -3.120 -11.051 18.682 1.00 88.62 361 ARG A C 1
ATOM 2842 O O . ARG A 1 361 ? -2.588 -11.231 19.775 1.00 88.62 361 ARG A O 1
ATOM 2849 N N . ILE A 1 362 ? -2.448 -10.622 17.613 1.00 89.00 362 ILE A N 1
ATOM 2850 C CA . ILE A 1 362 ? -1.005 -10.342 17.627 1.00 89.00 362 ILE A CA 1
ATOM 2851 C C . ILE A 1 362 ? -0.693 -9.175 18.567 1.00 89.00 362 ILE A C 1
ATOM 2853 O O . ILE A 1 362 ? 0.166 -9.317 19.433 1.00 89.00 362 ILE A O 1
ATOM 2857 N N . ILE A 1 363 ? -1.411 -8.051 18.457 1.00 91.44 363 ILE A N 1
ATOM 2858 C CA . ILE A 1 363 ? -1.200 -6.894 19.344 1.00 91.44 363 ILE A CA 1
ATOM 2859 C C . ILE A 1 363 ? -1.471 -7.272 20.801 1.00 91.44 363 ILE A C 1
ATOM 2861 O O . ILE A 1 363 ? -0.671 -6.960 21.680 1.00 91.44 363 ILE A O 1
ATOM 2865 N N . ASN A 1 364 ? -2.560 -7.991 21.070 1.00 91.81 364 ASN A N 1
ATOM 2866 C CA . ASN A 1 364 ? -2.867 -8.454 22.420 1.00 91.81 364 ASN A CA 1
ATOM 2867 C C . ASN A 1 364 ? -1.765 -9.377 22.960 1.00 91.81 364 ASN A C 1
ATOM 2869 O O . ASN A 1 364 ? -1.400 -9.263 24.127 1.00 91.81 364 ASN A O 1
ATOM 2873 N N . GLY A 1 365 ? -1.206 -10.246 22.112 1.00 90.44 365 GLY A N 1
ATOM 2874 C CA . GLY A 1 365 ? -0.063 -11.094 22.449 1.00 90.44 365 GLY A CA 1
ATOM 2875 C C . GLY A 1 365 ? 1.184 -10.287 22.813 1.00 90.44 365 GLY A C 1
ATOM 2876 O O . GL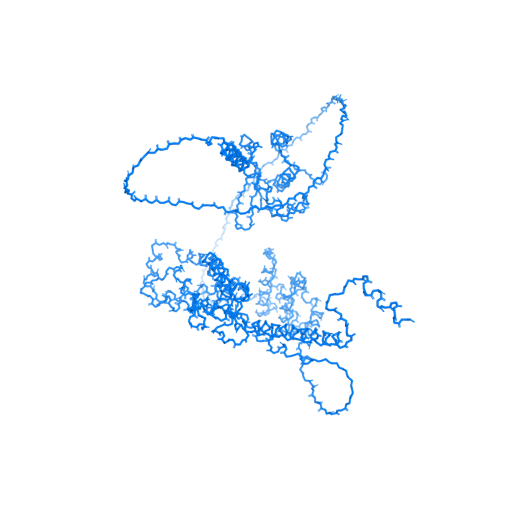Y A 1 365 ? 1.793 -10.554 23.845 1.00 90.44 365 GLY A O 1
ATOM 2877 N N . VAL A 1 366 ? 1.508 -9.251 22.031 1.00 91.62 366 VAL A N 1
ATOM 2878 C CA . VAL A 1 366 ? 2.636 -8.343 22.305 1.00 91.62 366 VAL A CA 1
ATOM 2879 C C . VAL A 1 366 ? 2.498 -7.695 23.683 1.00 91.62 366 VAL A C 1
ATOM 2881 O O . VAL A 1 366 ? 3.421 -7.752 24.493 1.00 91.62 366 VAL A O 1
ATOM 2884 N N . PHE A 1 367 ? 1.336 -7.111 23.983 1.00 92.19 367 PHE A N 1
ATOM 2885 C CA . PHE A 1 367 ? 1.104 -6.444 25.268 1.00 92.19 367 PHE A CA 1
ATOM 2886 C C . PHE A 1 367 ? 1.065 -7.424 26.443 1.00 92.19 367 PHE A C 1
ATOM 2888 O O . PHE A 1 367 ? 1.548 -7.095 27.525 1.00 92.19 367 PHE A O 1
ATOM 2895 N N . LEU A 1 368 ? 0.549 -8.638 26.236 1.00 90.69 368 LEU A N 1
ATOM 2896 C CA . LEU A 1 368 ? 0.576 -9.686 27.252 1.00 90.69 368 LEU A CA 1
ATOM 2897 C C . LEU A 1 368 ? 2.014 -10.086 27.607 1.00 90.69 368 LEU A C 1
ATOM 2899 O O . LEU A 1 368 ? 2.343 -10.225 28.784 1.00 90.69 368 LEU A O 1
ATOM 2903 N N . GLU A 1 369 ? 2.881 -10.234 26.607 1.00 89.94 369 GLU A N 1
ATOM 2904 C CA . GLU A 1 369 ? 4.286 -10.583 26.819 1.00 89.94 369 GLU A CA 1
ATOM 2905 C C . GLU A 1 369 ? 5.044 -9.447 27.516 1.00 89.94 369 GLU A C 1
ATOM 2907 O O . GLU A 1 369 ? 5.731 -9.691 28.507 1.00 89.94 369 GLU A O 1
ATOM 2912 N N . LEU A 1 370 ? 4.832 -8.191 27.102 1.00 90.25 370 LEU A N 1
ATOM 2913 C CA . LEU A 1 370 ? 5.419 -7.034 27.786 1.00 90.25 370 LEU A CA 1
ATOM 2914 C C . LEU A 1 370 ? 4.935 -6.910 29.240 1.00 90.25 370 LEU A C 1
ATOM 2916 O O . LEU A 1 370 ? 5.726 -6.580 30.123 1.00 90.25 370 LEU A O 1
ATOM 2920 N N . LYS A 1 371 ? 3.659 -7.205 29.515 1.00 90.31 371 LYS A N 1
ATOM 2921 C CA . LYS A 1 371 ? 3.097 -7.198 30.875 1.00 90.31 371 LYS A CA 1
ATOM 2922 C C . LYS A 1 371 ? 3.708 -8.290 31.750 1.00 90.31 371 LYS A C 1
ATOM 2924 O O . LYS A 1 371 ? 3.960 -8.049 32.929 1.00 90.31 371 LYS A O 1
ATOM 2929 N N . ASN A 1 372 ? 3.982 -9.459 31.175 1.00 90.38 372 ASN A N 1
ATOM 2930 C CA . ASN A 1 372 ? 4.660 -10.551 31.870 1.00 90.38 372 ASN A CA 1
ATOM 2931 C C . ASN A 1 372 ? 6.133 -10.226 32.155 1.00 90.38 372 ASN A C 1
ATOM 2933 O O . ASN A 1 372 ? 6.622 -10.547 33.236 1.00 90.38 372 ASN A O 1
ATOM 2937 N N . SER A 1 373 ? 6.832 -9.572 31.223 1.00 90.62 373 SER A N 1
ATOM 2938 C CA . SER A 1 373 ? 8.236 -9.181 31.403 1.00 90.62 373 SER A CA 1
ATOM 2939 C C . SER A 1 373 ? 8.415 -7.978 32.337 1.00 90.62 373 SER A C 1
ATOM 2941 O O . SER A 1 373 ? 9.377 -7.940 33.100 1.00 90.62 373 SER A O 1
ATOM 2943 N N . PHE A 1 374 ? 7.487 -7.013 32.329 1.00 91.19 374 PHE A N 1
ATOM 2944 C CA . PHE A 1 374 ? 7.610 -5.746 33.068 1.00 91.19 374 PHE A CA 1
ATOM 2945 C C . PHE A 1 374 ? 6.379 -5.405 33.937 1.00 91.19 374 PHE A C 1
ATOM 2947 O O . PHE A 1 374 ? 5.837 -4.297 33.833 1.00 91.19 374 PHE A O 1
ATOM 2954 N N . PRO A 1 375 ? 5.936 -6.288 34.853 1.00 88.56 375 PRO A N 1
ATOM 2955 C CA . PRO A 1 375 ? 4.658 -6.135 35.557 1.00 88.56 375 PRO A CA 1
ATOM 2956 C C . PRO A 1 375 ? 4.578 -4.865 36.420 1.00 88.56 375 PRO A C 1
ATOM 2958 O O . PRO A 1 375 ? 3.566 -4.164 36.418 1.00 88.56 375 PRO A O 1
ATOM 2961 N N . GLY A 1 376 ? 5.658 -4.523 37.134 1.00 86.38 376 GLY A N 1
ATOM 2962 C CA . GLY A 1 376 ? 5.692 -3.340 38.002 1.00 86.38 376 GLY A CA 1
ATOM 2963 C C . GLY A 1 376 ? 5.686 -2.012 37.237 1.00 86.38 376 GLY A C 1
ATOM 2964 O O . GLY A 1 376 ? 5.068 -1.044 37.681 1.00 86.38 376 GLY A O 1
ATOM 2965 N N . GLN A 1 377 ? 6.340 -1.966 36.072 1.00 88.25 377 GLN A N 1
ATOM 2966 C CA . GLN A 1 377 ? 6.375 -0.768 35.228 1.00 88.25 377 GLN A CA 1
ATOM 2967 C C . GLN A 1 377 ? 5.021 -0.559 34.540 1.00 88.25 377 GLN A C 1
ATOM 2969 O O . GLN A 1 377 ? 4.504 0.556 34.559 1.00 88.25 377 GLN A O 1
ATOM 2974 N N . PHE A 1 378 ? 4.398 -1.634 34.042 1.00 87.88 378 PHE A N 1
ATOM 2975 C CA . PHE A 1 378 ? 3.042 -1.599 33.480 1.00 87.88 378 PHE A CA 1
ATOM 2976 C C . PHE A 1 378 ? 2.021 -1.025 34.466 1.00 87.88 378 PHE A C 1
ATOM 2978 O O . PHE A 1 378 ? 1.312 -0.072 34.143 1.00 87.88 378 PHE A O 1
ATOM 2985 N N . LEU A 1 379 ? 2.005 -1.540 35.702 1.00 86.19 379 LEU A N 1
ATOM 2986 C CA . LEU A 1 379 ? 1.069 -1.086 36.733 1.00 86.19 379 LEU A CA 1
ATOM 2987 C C . LEU A 1 379 ? 1.282 0.390 37.111 1.00 86.19 379 LEU A C 1
ATOM 2989 O O . LEU A 1 379 ? 0.336 1.089 37.474 1.00 86.19 379 LEU A O 1
ATOM 2993 N N . LYS A 1 380 ? 2.526 0.881 37.037 1.00 89.12 380 LYS A N 1
ATOM 2994 C CA . LYS A 1 380 ? 2.844 2.292 37.286 1.00 89.12 380 LYS A CA 1
ATOM 2995 C C . LYS A 1 380 ? 2.250 3.199 36.204 1.00 89.12 380 LYS A C 1
ATOM 2997 O O . LYS A 1 380 ? 1.640 4.207 36.555 1.00 89.12 380 LYS A O 1
ATOM 3002 N N . TYR A 1 381 ? 2.405 2.849 34.927 1.00 86.94 381 TYR A N 1
ATOM 3003 C CA . TYR A 1 381 ? 1.869 3.642 33.813 1.00 86.94 381 TYR A CA 1
ATOM 3004 C C . TYR A 1 381 ? 0.340 3.634 33.776 1.00 86.94 381 TYR A C 1
ATOM 3006 O O . TYR A 1 381 ? -0.266 4.692 33.621 1.00 86.94 381 TYR A O 1
ATOM 3014 N N . GLU A 1 382 ? -0.281 2.481 34.023 1.00 85.94 382 GLU A N 1
ATOM 3015 C CA . GLU A 1 382 ? -1.742 2.345 34.082 1.00 85.94 382 GLU A CA 1
ATOM 3016 C C . GLU A 1 382 ? -2.367 3.212 35.190 1.00 85.94 382 GLU A C 1
ATOM 3018 O O . GLU A 1 382 ? -3.417 3.821 34.994 1.00 85.94 382 GLU A O 1
ATOM 3023 N N . LYS A 1 383 ? -1.692 3.343 36.343 1.00 86.62 383 LYS A N 1
ATOM 3024 C CA . LYS A 1 383 ? -2.128 4.234 37.433 1.00 86.62 383 LYS A CA 1
ATOM 3025 C C . LYS A 1 383 ? -1.930 5.719 37.131 1.00 86.62 383 LYS A C 1
ATOM 3027 O O . LYS A 1 383 ? -2.667 6.540 37.667 1.00 86.62 383 LYS A O 1
ATOM 3032 N N . GLN A 1 384 ? -0.915 6.075 36.344 1.00 89.06 384 GLN A N 1
ATOM 3033 C CA . GLN A 1 384 ? -0.635 7.471 35.994 1.00 89.06 384 GLN A CA 1
ATOM 3034 C C . GLN A 1 384 ? -1.562 7.989 34.895 1.00 89.06 384 GLN A C 1
ATOM 3036 O O . GLN A 1 384 ? -1.962 9.151 34.934 1.00 89.06 384 GLN A O 1
ATOM 3041 N N . ILE A 1 385 ? -1.883 7.146 33.914 1.00 84.44 385 ILE A N 1
ATOM 3042 C CA . ILE A 1 385 ? -2.664 7.514 32.736 1.00 84.44 385 ILE A CA 1
ATOM 3043 C C . ILE A 1 385 ? -3.766 6.465 32.553 1.00 84.44 385 ILE A C 1
ATOM 3045 O O . ILE A 1 385 ? -3.517 5.342 32.111 1.00 84.44 385 ILE A O 1
ATOM 3049 N N . ALA A 1 386 ? -5.004 6.840 32.876 1.00 84.62 386 ALA A N 1
ATOM 3050 C CA . ALA A 1 386 ? -6.160 5.971 32.681 1.00 84.62 386 ALA A CA 1
ATOM 3051 C C . ALA A 1 386 ? -6.337 5.634 31.189 1.00 84.62 386 ALA A C 1
ATOM 3053 O O . ALA A 1 386 ? -6.357 6.529 30.344 1.00 84.62 386 ALA A O 1
ATOM 3054 N N . GLY A 1 387 ? -6.459 4.344 30.862 1.00 84.50 387 GLY A N 1
ATOM 3055 C CA . GLY A 1 387 ? -6.591 3.884 29.473 1.00 84.50 387 GLY A CA 1
ATOM 3056 C C . GLY A 1 387 ? -5.300 3.966 28.646 1.00 84.50 387 GLY A C 1
ATOM 3057 O O . GLY A 1 387 ? -5.361 3.920 27.418 1.00 84.50 387 GLY A O 1
ATOM 3058 N N . TRP A 1 388 ? -4.132 4.082 29.291 1.00 89.69 388 TRP A N 1
ATOM 3059 C CA . TRP A 1 388 ? -2.830 4.107 28.613 1.00 89.69 388 TRP A CA 1
ATOM 3060 C C . TRP A 1 388 ? -2.600 2.895 27.705 1.00 89.69 388 TRP A C 1
ATOM 3062 O O . TRP A 1 388 ? -2.151 3.051 26.572 1.00 89.69 388 TRP A O 1
ATOM 3072 N N . GLU A 1 389 ? -2.955 1.696 28.171 1.00 87.75 389 GLU A N 1
ATOM 3073 C CA . GLU A 1 389 ? -2.764 0.465 27.403 1.00 87.75 389 GLU A CA 1
ATOM 3074 C C . GLU A 1 389 ? -3.581 0.478 26.101 1.00 87.75 389 GLU A C 1
ATOM 3076 O O . GLU A 1 389 ? -3.046 0.199 25.030 1.00 87.75 389 GLU A O 1
ATOM 3081 N N . ASP A 1 390 ? -4.850 0.885 26.165 1.00 87.38 390 ASP A N 1
ATOM 3082 C CA . ASP A 1 390 ? -5.710 1.003 24.982 1.00 87.38 390 ASP A CA 1
ATOM 3083 C C . ASP A 1 390 ? -5.201 2.065 24.002 1.00 87.38 390 ASP A C 1
ATOM 3085 O O . ASP A 1 390 ? -5.302 1.895 22.782 1.00 87.38 390 ASP A O 1
ATOM 3089 N N . HIS A 1 391 ? -4.641 3.161 24.520 1.00 88.50 391 HIS A N 1
ATOM 3090 C CA . HIS A 1 391 ? -4.021 4.199 23.705 1.00 88.50 391 HIS A CA 1
ATOM 3091 C C . HIS A 1 391 ? -2.787 3.672 22.961 1.00 88.50 391 HIS A C 1
ATOM 3093 O O . HIS A 1 391 ? -2.692 3.829 21.742 1.00 88.50 391 HIS A O 1
ATOM 3099 N N . GLU A 1 392 ? -1.873 2.990 23.655 1.00 88.56 392 GLU A N 1
ATOM 3100 C CA . GLU A 1 392 ? -0.670 2.425 23.035 1.00 88.56 392 GLU A CA 1
ATOM 3101 C C . GLU A 1 392 ? -1.002 1.273 22.072 1.00 88.56 392 GLU A C 1
ATOM 3103 O O . GLU A 1 392 ? -0.376 1.166 21.017 1.00 88.56 392 GLU A O 1
ATOM 3108 N N . ARG A 1 393 ? -2.038 0.467 22.346 1.00 91.38 393 ARG A N 1
ATOM 3109 C CA . ARG A 1 393 ? -2.546 -0.541 21.396 1.00 91.38 393 ARG A CA 1
ATOM 3110 C C . ARG A 1 393 ? -3.054 0.101 20.108 1.00 91.38 393 ARG A C 1
ATOM 3112 O O . ARG A 1 393 ? -2.680 -0.340 19.024 1.00 91.38 393 ARG A O 1
ATOM 3119 N N . LYS A 1 394 ? -3.868 1.160 20.202 1.00 89.00 394 LYS A N 1
ATOM 3120 C CA . LYS A 1 394 ? -4.355 1.913 19.027 1.00 89.00 394 LYS A CA 1
ATOM 3121 C C . LYS A 1 394 ? -3.215 2.559 18.249 1.00 89.00 394 LYS A C 1
ATOM 3123 O O . LYS A 1 394 ? -3.254 2.595 17.018 1.00 89.00 394 LYS A O 1
ATOM 3128 N N . ARG A 1 395 ? -2.202 3.049 18.963 1.00 89.12 395 ARG A N 1
ATOM 3129 C CA . ARG A 1 395 ? -0.997 3.627 18.373 1.00 89.12 395 ARG A CA 1
ATOM 3130 C C . ARG A 1 395 ? -0.205 2.582 17.593 1.00 89.12 395 ARG A C 1
ATOM 3132 O O . ARG A 1 395 ? 0.073 2.819 16.427 1.00 89.12 395 ARG A O 1
ATOM 3139 N N . LEU A 1 396 ? 0.066 1.419 18.188 1.00 88.50 396 LEU A N 1
ATOM 3140 C CA . LEU A 1 396 ? 0.759 0.308 17.528 1.00 88.50 396 LEU A CA 1
ATOM 3141 C C . LEU A 1 396 ? -0.033 -0.232 16.327 1.00 88.50 396 LEU A C 1
ATOM 3143 O O . LEU A 1 396 ? 0.543 -0.527 15.287 1.00 88.50 396 LEU A O 1
ATOM 3147 N N . TYR A 1 397 ? -1.363 -0.304 16.448 1.00 87.94 397 TYR A N 1
ATOM 3148 C CA . TYR A 1 397 ? -2.260 -0.708 15.360 1.00 87.94 397 TYR A CA 1
ATOM 3149 C C . TYR A 1 397 ? -2.179 0.234 14.149 1.00 87.94 397 TYR A C 1
ATOM 3151 O O . TYR A 1 397 ? -2.272 -0.204 13.003 1.00 87.94 397 TYR A O 1
ATOM 3159 N N . SER A 1 398 ? -2.034 1.535 14.403 1.00 86.25 398 SER A N 1
ATOM 3160 C CA . SER A 1 398 ? -2.048 2.575 13.368 1.00 86.25 398 SER A CA 1
ATOM 3161 C C . SER A 1 398 ? -0.661 2.890 12.801 1.00 86.25 398 SER A C 1
ATOM 3163 O O . SER A 1 398 ? -0.573 3.656 11.847 1.00 86.25 398 SER A O 1
ATOM 3165 N N . ASP A 1 399 ? 0.402 2.334 13.381 1.00 88.06 399 ASP A N 1
ATOM 3166 C CA . ASP A 1 399 ? 1.782 2.625 13.004 1.00 88.06 399 ASP A CA 1
ATOM 3167 C C . ASP A 1 399 ? 2.159 1.940 11.679 1.00 88.06 399 ASP A C 1
ATOM 3169 O O . ASP A 1 399 ? 2.050 0.720 11.530 1.00 88.06 399 ASP A O 1
ATOM 3173 N N . ASP A 1 400 ? 2.589 2.732 10.697 1.00 81.38 400 ASP A N 1
ATOM 3174 C CA . ASP A 1 400 ? 2.893 2.247 9.349 1.00 81.38 400 ASP A CA 1
ATOM 3175 C C . ASP A 1 400 ? 4.093 1.292 9.313 1.00 81.38 400 ASP A C 1
ATOM 3177 O O . ASP A 1 400 ? 4.106 0.374 8.486 1.00 81.38 400 ASP A O 1
ATOM 3181 N N . ASP A 1 401 ? 5.079 1.475 10.195 1.00 82.44 401 ASP A N 1
ATOM 3182 C CA . ASP A 1 401 ? 6.266 0.625 10.247 1.00 82.44 401 ASP A CA 1
ATOM 3183 C C . ASP A 1 401 ? 5.919 -0.718 10.886 1.00 82.44 401 ASP A C 1
ATOM 3185 O O . ASP A 1 401 ? 6.284 -1.770 10.358 1.00 82.44 401 ASP A O 1
ATOM 3189 N N . PHE A 1 402 ? 5.121 -0.709 11.959 1.00 86.19 402 PHE A N 1
ATOM 3190 C CA . PHE A 1 402 ? 4.635 -1.942 12.583 1.00 86.19 402 PHE A CA 1
ATOM 3191 C C . PHE A 1 402 ? 3.752 -2.766 11.635 1.00 86.19 402 PHE A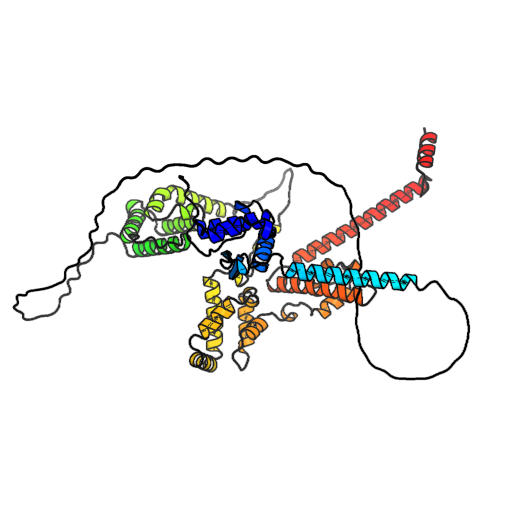 C 1
ATOM 3193 O O . PHE A 1 402 ? 3.881 -3.988 11.551 1.00 86.19 402 PHE A O 1
ATOM 3200 N N . ARG A 1 403 ? 2.892 -2.103 10.853 1.00 84.50 403 ARG A N 1
ATOM 3201 C CA . ARG A 1 403 ? 1.987 -2.747 9.884 1.00 84.50 403 ARG A CA 1
ATOM 3202 C C . ARG A 1 403 ? 2.695 -3.484 8.745 1.00 84.50 403 ARG A C 1
ATOM 3204 O O . ARG A 1 403 ? 2.074 -4.317 8.075 1.00 84.50 403 ARG A O 1
ATOM 3211 N N . ARG A 1 404 ? 3.972 -3.179 8.516 1.00 80.69 404 ARG A N 1
ATOM 3212 C CA . ARG A 1 404 ? 4.827 -3.828 7.512 1.00 80.69 404 ARG A CA 1
ATOM 3213 C C . ARG A 1 404 ? 5.593 -5.028 8.068 1.00 80.69 404 ARG A C 1
ATOM 3215 O O . ARG A 1 404 ? 6.202 -5.755 7.287 1.00 80.69 404 ARG A O 1
ATOM 3222 N N . LEU A 1 405 ? 5.573 -5.246 9.383 1.00 82.00 405 LEU A N 1
ATOM 3223 C CA . LEU A 1 405 ? 6.257 -6.366 10.023 1.00 82.00 405 LEU A CA 1
ATOM 3224 C C . LEU A 1 405 ? 5.453 -7.656 9.887 1.00 82.00 405 LEU A C 1
ATOM 3226 O O . LEU A 1 405 ? 4.226 -7.662 9.917 1.00 82.00 405 LEU A O 1
ATOM 3230 N N . THR A 1 406 ? 6.152 -8.777 9.791 1.00 81.75 406 THR A N 1
ATOM 3231 C CA . THR A 1 406 ? 5.551 -10.114 9.828 1.00 81.75 406 THR A CA 1
ATOM 3232 C C . THR A 1 406 ? 5.381 -10.602 11.268 1.00 81.75 406 THR A C 1
ATOM 3234 O O . THR A 1 406 ? 6.127 -10.209 12.168 1.00 81.75 406 THR A O 1
ATOM 3237 N N . ALA A 1 407 ? 4.451 -11.532 11.509 1.00 79.38 407 ALA A N 1
ATOM 3238 C CA . ALA A 1 407 ? 4.232 -12.100 12.847 1.00 79.38 407 ALA A CA 1
ATOM 3239 C C . ALA A 1 407 ? 5.511 -12.714 13.458 1.00 79.38 407 ALA A C 1
ATOM 3241 O O . ALA A 1 407 ? 5.742 -12.630 14.666 1.00 79.38 407 ALA A O 1
ATOM 3242 N N . ARG A 1 408 ? 6.382 -13.288 12.616 1.00 77.56 408 ARG A N 1
ATOM 3243 C CA . ARG A 1 408 ? 7.679 -13.836 13.034 1.00 77.56 408 ARG A CA 1
ATOM 3244 C C . ARG A 1 408 ? 8.640 -12.742 13.504 1.00 77.56 408 ARG A C 1
ATOM 3246 O O . ARG A 1 408 ? 9.287 -12.911 14.532 1.00 77.56 408 ARG A O 1
ATOM 3253 N N . GLN A 1 409 ? 8.717 -11.630 12.775 1.00 80.81 409 GLN A N 1
ATOM 3254 C CA . GLN A 1 409 ? 9.549 -10.483 13.149 1.00 80.81 409 GLN A CA 1
ATOM 3255 C C . GLN A 1 409 ? 9.082 -9.843 14.450 1.00 80.81 409 GLN A C 1
ATOM 3257 O O . GLN A 1 409 ? 9.910 -9.556 15.306 1.00 80.81 409 GLN A O 1
ATOM 3262 N N . ILE A 1 410 ? 7.766 -9.684 14.618 1.00 86.62 410 ILE A N 1
ATOM 3263 C CA . ILE A 1 410 ? 7.179 -9.140 15.845 1.00 86.62 410 ILE A CA 1
ATOM 3264 C C . ILE A 1 410 ? 7.582 -10.005 17.041 1.00 86.62 410 ILE A C 1
ATOM 3266 O O . ILE A 1 410 ? 8.081 -9.487 18.034 1.00 86.62 410 ILE A O 1
ATOM 3270 N N . LYS A 1 411 ? 7.448 -11.333 16.925 1.00 84.50 411 LYS A N 1
ATOM 3271 C CA . LYS A 1 411 ? 7.840 -12.263 17.990 1.00 84.50 411 LYS A CA 1
ATOM 3272 C C . LYS A 1 411 ? 9.337 -12.189 18.306 1.00 84.50 411 LYS A C 1
ATOM 3274 O O . LYS A 1 411 ? 9.711 -12.064 19.468 1.00 84.50 411 LYS A O 1
ATOM 3279 N N . ASN A 1 412 ? 10.200 -12.234 17.292 1.00 81.25 412 ASN A N 1
ATOM 3280 C CA . ASN A 1 412 ? 11.649 -12.172 17.500 1.00 81.25 412 ASN A CA 1
ATOM 3281 C C . ASN A 1 412 ? 12.069 -10.825 18.111 1.00 81.25 412 ASN A C 1
ATOM 3283 O O . ASN A 1 412 ? 12.816 -10.792 19.089 1.00 81.25 412 ASN A O 1
ATOM 3287 N N . GLY A 1 413 ? 11.543 -9.716 17.595 1.00 84.19 413 GLY A N 1
ATOM 3288 C CA . GLY A 1 413 ? 11.860 -8.389 18.109 1.00 84.19 413 GLY A CA 1
ATOM 3289 C C . GLY A 1 413 ? 11.363 -8.149 19.519 1.00 84.19 413 GLY A C 1
ATOM 3290 O O . GLY A 1 413 ? 12.063 -7.523 20.310 1.00 84.19 413 GLY A O 1
ATOM 3291 N N . LEU A 1 414 ? 10.216 -8.722 19.872 1.00 87.56 414 LEU A N 1
ATOM 3292 C CA . LEU A 1 414 ? 9.697 -8.707 21.230 1.00 87.56 414 LEU A CA 1
ATOM 3293 C C . LEU A 1 414 ? 10.625 -9.448 22.197 1.00 87.56 414 LEU A C 1
ATOM 3295 O O . LEU A 1 414 ? 10.983 -8.889 23.231 1.00 87.56 414 LEU A O 1
ATOM 3299 N N . THR A 1 415 ? 11.130 -10.631 21.826 1.00 85.06 415 THR A N 1
ATOM 3300 C CA . THR A 1 415 ? 12.118 -11.336 22.665 1.00 85.06 415 THR A CA 1
ATOM 3301 C C . THR A 1 415 ? 13.404 -10.533 22.867 1.00 85.06 415 THR A C 1
ATOM 3303 O O . THR A 1 415 ? 14.000 -10.588 23.940 1.00 85.06 415 THR A O 1
ATOM 3306 N N . THR A 1 416 ? 13.829 -9.753 21.870 1.00 85.00 416 THR A N 1
ATOM 3307 C CA . THR A 1 416 ? 14.999 -8.869 21.980 1.00 85.00 416 THR A CA 1
ATOM 3308 C C . THR A 1 416 ? 14.699 -7.634 22.824 1.00 85.00 416 THR A C 1
ATOM 3310 O O . THR A 1 416 ? 15.509 -7.263 23.672 1.00 85.00 416 THR A O 1
ATOM 3313 N N . ALA A 1 417 ? 13.532 -7.018 22.644 1.00 87.25 417 ALA A N 1
ATOM 3314 C CA . ALA A 1 417 ? 13.116 -5.837 23.389 1.00 87.25 417 ALA A CA 1
ATOM 3315 C C . ALA A 1 417 ? 12.929 -6.143 24.886 1.00 87.25 417 ALA A C 1
ATOM 3317 O O . ALA A 1 417 ? 13.320 -5.340 25.732 1.00 87.25 417 ALA A O 1
ATOM 3318 N N . CYS A 1 418 ? 12.426 -7.337 25.219 1.00 86.56 418 CYS A N 1
ATOM 3319 C CA . CYS A 1 418 ? 12.250 -7.796 26.597 1.00 86.56 418 CYS A CA 1
ATOM 3320 C C . CYS A 1 418 ? 13.562 -8.105 27.339 1.00 86.56 418 CYS A C 1
ATOM 3322 O O . CYS A 1 418 ? 13.530 -8.277 28.553 1.00 86.56 418 CYS A O 1
ATOM 3324 N N . LYS A 1 419 ? 14.719 -8.155 26.660 1.00 86.31 419 LYS A N 1
ATOM 3325 C CA . LYS A 1 419 ? 16.031 -8.276 27.330 1.00 86.31 419 LYS A CA 1
ATOM 3326 C C . LYS A 1 419 ? 16.474 -6.977 28.013 1.00 86.31 419 LYS A C 1
ATOM 3328 O O . LYS A 1 419 ? 17.438 -6.998 28.774 1.00 86.31 419 LYS A O 1
ATOM 3333 N N . GLY A 1 420 ? 15.830 -5.849 27.707 1.00 84.00 420 GLY A N 1
ATOM 3334 C CA . GLY A 1 420 ? 16.120 -4.564 28.339 1.00 84.00 420 GLY A CA 1
ATOM 3335 C C . GLY A 1 420 ? 15.672 -4.509 29.801 1.00 84.00 420 GLY A C 1
ATOM 3336 O O . GLY A 1 420 ? 14.779 -5.231 30.222 1.00 84.00 420 GLY A O 1
ATOM 3337 N N . GLU A 1 421 ? 16.276 -3.608 30.575 1.00 85.19 421 GLU A N 1
ATOM 3338 C CA . GLU A 1 421 ? 15.929 -3.373 31.989 1.00 85.19 421 GLU A CA 1
ATOM 3339 C C . GLU A 1 421 ? 14.616 -2.577 32.156 1.00 85.19 421 GLU A C 1
ATOM 3341 O O . GLU A 1 421 ? 13.941 -2.631 33.187 1.00 85.19 421 GLU A O 1
ATOM 3346 N N . TRP A 1 422 ? 14.219 -1.854 31.107 1.00 87.19 422 TRP A N 1
ATOM 3347 C CA . TRP A 1 422 ? 13.073 -0.951 31.098 1.00 87.19 422 TRP A CA 1
ATOM 3348 C C . TRP A 1 422 ? 12.088 -1.328 30.000 1.00 87.19 422 TRP A C 1
ATOM 3350 O O . TRP A 1 422 ? 12.493 -1.789 28.931 1.00 87.19 422 TRP A O 1
ATOM 3360 N N . LEU A 1 423 ? 10.803 -1.079 30.261 1.00 89.88 423 LEU A N 1
ATOM 3361 C CA . LEU A 1 423 ? 9.724 -1.276 29.305 1.00 89.88 423 LEU A CA 1
ATOM 3362 C C . LEU A 1 423 ? 10.055 -0.524 27.999 1.00 89.88 423 LEU A C 1
ATOM 3364 O O . LEU A 1 423 ? 10.208 0.703 28.028 1.00 89.88 423 LEU A O 1
ATOM 3368 N N . PRO A 1 424 ? 10.196 -1.224 26.857 1.00 89.69 424 PRO A N 1
ATOM 3369 C CA . PRO A 1 424 ? 10.548 -0.584 25.598 1.00 89.69 424 PRO A CA 1
ATOM 3370 C C . PRO A 1 424 ? 9.447 0.377 25.143 1.00 89.69 424 PRO A C 1
ATOM 3372 O O . PRO A 1 424 ? 8.256 0.083 25.243 1.00 89.69 424 PRO A O 1
ATOM 3375 N N . SER A 1 425 ? 9.844 1.519 24.579 1.00 89.00 425 SER A N 1
ATOM 3376 C CA . SER A 1 425 ? 8.915 2.363 23.825 1.00 89.00 425 SER A CA 1
ATOM 3377 C C . SER A 1 425 ? 8.468 1.647 22.546 1.00 89.00 425 SER A C 1
ATOM 3379 O O . SER A 1 425 ? 9.204 0.813 22.018 1.00 89.00 425 SER A O 1
ATOM 3381 N N . ILE A 1 426 ? 7.302 2.005 21.996 1.00 88.25 426 ILE A N 1
ATOM 3382 C CA . ILE A 1 426 ? 6.816 1.427 20.727 1.00 88.25 426 ILE A CA 1
ATOM 3383 C C . ILE A 1 426 ? 7.864 1.551 19.609 1.00 88.25 426 ILE A C 1
ATOM 3385 O O . ILE A 1 426 ? 8.143 0.577 18.920 1.00 88.25 426 ILE A O 1
ATOM 3389 N N . GLY A 1 427 ? 8.508 2.715 19.470 1.00 84.88 427 GLY A N 1
ATOM 3390 C CA . GLY A 1 427 ? 9.551 2.907 18.456 1.00 84.88 427 GLY A CA 1
ATOM 3391 C C . GLY A 1 427 ? 10.756 1.984 18.663 1.00 84.88 427 GLY A C 1
ATOM 3392 O O . GLY A 1 427 ? 11.279 1.423 17.703 1.00 84.88 427 GLY A O 1
ATOM 3393 N N . ARG A 1 428 ? 11.164 1.755 19.921 1.00 87.06 428 ARG A N 1
ATOM 3394 C CA . ARG A 1 428 ? 12.236 0.801 20.236 1.00 87.06 428 ARG A CA 1
ATOM 3395 C C . ARG A 1 428 ? 11.810 -0.638 19.954 1.00 87.06 428 ARG A C 1
ATOM 3397 O O . ARG A 1 428 ? 12.616 -1.409 19.447 1.00 87.06 428 ARG A O 1
ATOM 3404 N N . LEU A 1 429 ? 10.559 -0.990 20.247 1.00 89.31 429 LEU A N 1
ATOM 3405 C CA . LEU A 1 429 ? 9.999 -2.303 19.942 1.00 89.31 429 LEU A CA 1
ATOM 3406 C C . LEU A 1 429 ? 10.017 -2.572 18.430 1.00 89.31 429 LEU A C 1
ATOM 3408 O O . LEU A 1 429 ? 10.515 -3.614 18.014 1.00 89.31 429 LEU A O 1
ATOM 3412 N N . ILE A 1 430 ? 9.546 -1.623 17.614 1.00 86.62 430 ILE A N 1
ATOM 3413 C CA . ILE A 1 430 ? 9.568 -1.719 16.145 1.00 86.62 430 ILE A CA 1
ATOM 3414 C C . ILE A 1 430 ? 11.005 -1.883 15.641 1.00 86.62 430 ILE A C 1
ATOM 3416 O O . ILE A 1 430 ? 11.271 -2.759 14.821 1.00 86.62 430 ILE A O 1
ATOM 3420 N N . GLN A 1 431 ? 11.946 -1.108 16.187 1.00 84.75 431 GLN A N 1
ATOM 3421 C CA . GLN A 1 431 ? 13.362 -1.227 15.846 1.00 84.75 431 GLN A CA 1
ATOM 3422 C C . GLN A 1 431 ? 13.918 -2.622 16.168 1.00 84.75 431 GLN A C 1
ATOM 3424 O O . GLN A 1 431 ? 14.648 -3.189 15.364 1.00 84.75 431 GLN A O 1
ATOM 3429 N N . CYS A 1 432 ? 13.558 -3.204 17.314 1.00 83.06 432 CYS A N 1
ATOM 3430 C CA . CYS A 1 432 ? 13.973 -4.562 17.667 1.00 83.06 432 CYS A CA 1
ATOM 3431 C C . CYS A 1 432 ? 13.359 -5.636 16.752 1.00 83.06 432 CYS A C 1
ATOM 3433 O O . CYS A 1 432 ? 13.918 -6.724 16.659 1.00 83.06 432 CYS A O 1
ATOM 3435 N N . CYS A 1 433 ? 12.236 -5.356 16.082 1.00 82.12 433 CYS A N 1
ATOM 3436 C CA . CYS A 1 433 ? 11.596 -6.272 15.130 1.00 82.12 433 CYS A CA 1
ATOM 3437 C C . CYS A 1 433 ? 12.252 -6.279 13.742 1.00 82.12 433 CYS A C 1
ATOM 3439 O O . CYS A 1 433 ? 11.922 -7.134 12.915 1.00 82.12 433 CYS A O 1
ATOM 3441 N N . GLN A 1 434 ? 13.174 -5.356 13.466 1.00 75.25 434 GLN A N 1
ATOM 3442 C CA . GLN A 1 434 ? 13.974 -5.387 12.248 1.00 75.25 434 GLN A CA 1
ATOM 3443 C C . GLN A 1 434 ? 15.083 -6.442 12.419 1.00 75.25 434 GLN A C 1
ATOM 3445 O O . GLN A 1 434 ? 15.851 -6.351 13.377 1.00 75.25 434 GLN A O 1
ATOM 3450 N N . PRO A 1 435 ? 15.147 -7.479 11.561 1.00 65.56 435 PRO A N 1
ATOM 3451 C CA . PRO A 1 435 ? 16.176 -8.507 11.667 1.00 65.56 435 PRO A CA 1
ATOM 3452 C C . PRO A 1 435 ? 17.558 -7.913 11.397 1.00 65.56 435 PRO A C 1
ATOM 3454 O O . PRO A 1 435 ? 17.712 -7.050 10.532 1.00 65.56 435 PRO A O 1
ATOM 3457 N N . ASP A 1 436 ? 18.559 -8.398 12.128 1.00 65.06 436 ASP A N 1
ATOM 3458 C CA . ASP A 1 436 ? 19.950 -8.035 11.883 1.00 65.06 436 ASP A CA 1
ATOM 3459 C C . ASP A 1 436 ? 20.394 -8.639 10.539 1.00 65.06 436 ASP A C 1
ATOM 3461 O O . ASP A 1 436 ? 20.161 -9.825 10.283 1.00 65.06 436 ASP A O 1
ATOM 3465 N N . LEU A 1 437 ? 21.003 -7.835 9.657 1.00 66.81 437 LEU A N 1
ATOM 3466 C CA . LEU A 1 437 ? 21.353 -8.266 8.292 1.00 66.81 437 LEU A CA 1
ATOM 3467 C C . LEU A 1 437 ? 22.269 -9.502 8.311 1.00 66.81 437 LEU A C 1
ATOM 3469 O O . LEU A 1 437 ? 22.134 -10.403 7.480 1.00 66.81 437 LEU A O 1
ATOM 3473 N N . ASN A 1 438 ? 23.120 -9.587 9.333 1.00 65.06 438 ASN A N 1
ATOM 3474 C CA . ASN A 1 438 ? 24.061 -10.681 9.534 1.00 65.06 438 ASN A CA 1
ATOM 3475 C C . ASN A 1 438 ? 23.372 -12.030 9.807 1.00 65.06 438 ASN A C 1
ATOM 3477 O O . ASN A 1 438 ? 23.861 -13.063 9.354 1.00 65.06 438 ASN A O 1
ATOM 3481 N N . GLU A 1 439 ? 22.222 -12.049 10.494 1.00 64.94 439 GLU A N 1
ATOM 3482 C CA . GLU A 1 439 ? 21.469 -13.291 10.755 1.00 64.94 439 GLU A CA 1
ATOM 3483 C C . GLU A 1 439 ? 20.809 -13.852 9.486 1.00 64.94 439 GLU A C 1
ATOM 3485 O O . GLU A 1 439 ? 20.532 -15.050 9.399 1.00 64.94 439 GLU A O 1
ATOM 3490 N N . LEU A 1 440 ? 20.574 -12.994 8.491 1.00 67.06 440 LEU A N 1
ATOM 3491 C CA . LEU A 1 440 ? 20.015 -13.358 7.189 1.00 67.06 440 LEU A CA 1
ATOM 3492 C C . LEU A 1 440 ? 21.093 -13.668 6.141 1.00 67.06 440 LEU A C 1
ATOM 3494 O O . LEU A 1 440 ? 20.751 -14.028 5.017 1.00 67.06 440 LEU A O 1
ATOM 3498 N N . GLY A 1 441 ? 22.379 -13.547 6.493 1.00 73.38 441 GLY A N 1
ATOM 3499 C CA . GLY A 1 441 ? 23.492 -13.703 5.553 1.00 73.38 441 GLY A CA 1
ATOM 3500 C C . GLY A 1 441 ? 23.575 -12.581 4.512 1.00 73.38 441 GLY A C 1
ATOM 3501 O O . GLY A 1 441 ? 24.185 -12.768 3.462 1.00 73.38 441 GLY A O 1
ATOM 3502 N N . LEU A 1 442 ? 22.945 -11.433 4.780 1.00 80.88 442 LEU A N 1
ATOM 3503 C CA . LEU A 1 442 ? 22.995 -10.250 3.928 1.00 80.88 442 LEU A CA 1
ATOM 3504 C C . LEU A 1 442 ? 24.183 -9.376 4.359 1.00 80.88 442 LEU A C 1
ATOM 3506 O O . LEU A 1 442 ? 24.257 -9.016 5.534 1.00 80.88 442 LEU A O 1
ATOM 3510 N N . PRO A 1 443 ? 25.097 -8.995 3.450 1.00 85.38 443 PRO A N 1
ATOM 3511 C CA . PRO A 1 443 ? 26.168 -8.061 3.788 1.00 85.38 443 PRO A CA 1
ATOM 3512 C C . PRO A 1 443 ? 25.614 -6.675 4.137 1.00 85.38 443 PRO A C 1
ATOM 3514 O O . PRO A 1 443 ? 24.529 -6.278 3.683 1.00 85.38 443 PRO A O 1
ATOM 3517 N N . GLY A 1 444 ? 26.389 -5.905 4.904 1.00 84.56 444 GLY A N 1
ATOM 3518 C CA . GLY A 1 444 ? 26.075 -4.502 5.164 1.00 84.56 444 GLY A CA 1
ATOM 3519 C C . GLY A 1 444 ? 26.005 -3.691 3.864 1.00 84.56 444 GLY A C 1
ATOM 3520 O O . GLY A 1 444 ? 26.609 -4.050 2.856 1.00 84.56 444 GLY A O 1
ATOM 3521 N N . MET A 1 445 ? 25.288 -2.562 3.866 1.00 86.50 445 MET A N 1
ATOM 3522 C CA . MET A 1 445 ? 25.094 -1.753 2.646 1.00 86.50 445 MET A CA 1
ATOM 3523 C C . MET A 1 445 ? 26.412 -1.323 1.987 1.00 86.50 445 MET A C 1
ATOM 3525 O O . MET A 1 445 ? 26.515 -1.288 0.762 1.00 86.50 445 MET A O 1
ATOM 3529 N N . GLU A 1 446 ? 27.417 -0.992 2.801 1.00 85.75 446 GLU A N 1
ATOM 3530 C CA . GLU A 1 446 ? 28.734 -0.589 2.306 1.00 85.75 446 GLU A CA 1
ATOM 3531 C C . GLU A 1 446 ? 29.504 -1.773 1.716 1.00 85.75 446 GLU A C 1
ATOM 3533 O O . GLU A 1 446 ? 30.092 -1.655 0.646 1.00 85.75 446 GLU A O 1
ATOM 3538 N N . GLU A 1 447 ? 29.453 -2.924 2.382 1.00 87.06 447 GLU A N 1
ATOM 3539 C CA . GLU A 1 447 ? 30.115 -4.157 1.950 1.00 87.06 447 GLU A CA 1
ATOM 3540 C C . GLU A 1 447 ? 29.513 -4.665 0.634 1.00 87.06 447 GLU A C 1
ATOM 3542 O O . GLU A 1 447 ? 30.246 -4.994 -0.297 1.00 87.06 447 GLU A O 1
ATOM 3547 N N . ALA A 1 448 ? 28.182 -4.620 0.512 1.00 90.88 448 ALA A N 1
ATOM 3548 C CA . ALA A 1 448 ? 27.455 -4.949 -0.711 1.00 90.88 448 ALA A CA 1
ATOM 3549 C C . ALA A 1 448 ? 27.875 -4.055 -1.891 1.00 90.88 448 ALA A C 1
ATOM 3551 O O . ALA A 1 448 ? 28.085 -4.534 -3.007 1.00 90.88 448 ALA A O 1
ATOM 3552 N N . TRP A 1 449 ? 28.018 -2.745 -1.654 1.00 92.62 449 TRP A N 1
ATOM 3553 C CA . TRP A 1 449 ? 28.467 -1.802 -2.679 1.00 92.62 449 TRP A CA 1
ATOM 3554 C C . TRP A 1 449 ? 29.929 -2.034 -3.079 1.00 92.62 449 TRP A C 1
ATOM 3556 O O . TRP A 1 449 ? 30.262 -1.981 -4.265 1.00 92.62 449 TRP A O 1
ATOM 3566 N N . GLN A 1 450 ? 30.800 -2.310 -2.107 1.00 91.50 450 GLN A N 1
ATOM 3567 C CA . GLN A 1 450 ? 32.208 -2.614 -2.359 1.00 91.50 450 GLN A CA 1
ATOM 3568 C C . GLN A 1 450 ? 32.366 -3.895 -3.180 1.00 91.50 450 GLN A C 1
ATOM 3570 O O . GLN A 1 450 ? 33.102 -3.898 -4.167 1.00 91.50 450 GLN A O 1
ATOM 3575 N N . GLU A 1 451 ? 31.633 -4.955 -2.837 1.00 92.94 451 GLU A N 1
ATOM 3576 C CA . GLU A 1 451 ? 31.615 -6.196 -3.610 1.00 92.94 451 GLU A CA 1
ATOM 3577 C C . GLU A 1 451 ? 31.132 -5.951 -5.048 1.00 92.94 451 GLU A C 1
ATOM 3579 O O . GLU A 1 451 ? 31.779 -6.388 -6.004 1.00 92.94 451 GLU A O 1
ATOM 3584 N N . ALA A 1 452 ? 30.048 -5.185 -5.221 1.00 91.69 452 ALA A N 1
ATOM 3585 C CA . ALA A 1 452 ? 29.527 -4.821 -6.537 1.00 91.69 452 ALA A CA 1
ATOM 3586 C C . ALA A 1 452 ? 30.545 -4.043 -7.383 1.00 91.69 452 ALA A C 1
ATOM 3588 O O . ALA A 1 452 ? 30.666 -4.305 -8.581 1.00 91.69 452 ALA A O 1
ATOM 3589 N N . CYS A 1 453 ? 31.300 -3.120 -6.782 1.00 90.12 453 CYS A N 1
ATOM 3590 C CA . CYS A 1 453 ? 32.359 -2.386 -7.475 1.00 90.12 453 CYS A CA 1
ATOM 3591 C C . CYS A 1 453 ? 33.502 -3.317 -7.893 1.00 90.12 453 CYS A C 1
ATOM 3593 O O . CYS A 1 453 ? 33.864 -3.350 -9.074 1.00 90.12 453 CYS A O 1
ATOM 3595 N N . ASN A 1 454 ? 34.013 -4.107 -6.946 1.00 89.75 454 ASN A N 1
ATOM 3596 C CA . ASN A 1 454 ? 35.161 -4.988 -7.145 1.00 89.75 454 ASN A CA 1
ATOM 3597 C C . ASN A 1 454 ? 34.893 -6.046 -8.218 1.00 89.75 454 ASN A C 1
ATOM 3599 O O . ASN A 1 454 ? 35.760 -6.296 -9.047 1.00 89.75 454 ASN A O 1
ATOM 3603 N N . HIS A 1 455 ? 33.684 -6.609 -8.263 1.00 89.75 455 HIS A N 1
ATOM 3604 C CA . HIS A 1 455 ? 33.342 -7.728 -9.150 1.00 89.75 455 HIS A CA 1
ATOM 3605 C C . HIS A 1 455 ? 32.455 -7.341 -10.345 1.00 89.75 455 HIS A C 1
ATOM 3607 O O . HIS A 1 455 ? 31.979 -8.203 -11.083 1.00 89.75 455 HIS A O 1
ATOM 3613 N N . SER A 1 456 ? 32.284 -6.042 -10.615 1.00 85.50 456 SER A N 1
ATOM 3614 C CA . SER A 1 456 ? 31.501 -5.523 -11.756 1.00 85.50 456 SER A CA 1
ATOM 3615 C C . SER A 1 456 ? 31.998 -5.972 -13.143 1.00 85.50 456 SER A C 1
ATOM 3617 O O . SER A 1 456 ? 31.259 -5.887 -14.130 1.00 85.50 456 SER A O 1
ATOM 3619 N N . HIS A 1 457 ? 33.242 -6.449 -13.241 1.00 81.62 457 HIS A N 1
ATOM 3620 C CA . HIS A 1 457 ? 33.844 -6.986 -14.462 1.00 81.62 457 HIS A CA 1
ATOM 3621 C C . HIS A 1 457 ? 33.591 -8.496 -14.654 1.00 81.62 457 HIS A C 1
ATOM 3623 O O . HIS A 1 457 ? 33.615 -8.971 -15.788 1.00 81.62 457 HIS A O 1
ATOM 3629 N N . GLU A 1 458 ? 33.257 -9.228 -13.586 1.00 82.62 458 GLU A N 1
ATOM 3630 C CA . GLU A 1 458 ? 33.094 -10.693 -13.557 1.00 82.62 458 GLU A CA 1
ATOM 3631 C C . GLU A 1 458 ? 31.708 -11.119 -13.050 1.00 82.62 458 GLU A C 1
ATOM 3633 O O . GLU A 1 458 ? 31.536 -12.090 -12.318 1.00 82.62 458 GLU A O 1
ATOM 3638 N N . VAL A 1 459 ? 30.678 -10.416 -13.515 1.00 83.75 459 VAL A N 1
ATOM 3639 C CA . VAL A 1 459 ? 29.286 -10.552 -13.054 1.00 83.75 459 VAL A CA 1
ATOM 3640 C C . VAL A 1 459 ? 28.742 -11.988 -13.080 1.00 83.75 459 VAL A C 1
ATOM 3642 O O . VAL A 1 459 ? 27.950 -12.362 -12.218 1.00 83.75 459 VAL A O 1
ATOM 3645 N N . ILE A 1 460 ? 29.148 -12.777 -14.080 1.00 80.69 460 ILE A N 1
ATOM 3646 C CA . ILE A 1 460 ? 28.652 -14.143 -14.324 1.00 80.69 460 ILE A CA 1
ATOM 3647 C C . ILE A 1 460 ? 29.469 -15.193 -13.553 1.00 80.69 460 ILE A C 1
ATOM 3649 O O . ILE A 1 460 ? 28.956 -16.265 -13.243 1.00 80.69 460 ILE A O 1
ATOM 3653 N N . GLN A 1 461 ? 30.749 -14.920 -13.293 1.00 79.38 461 GLN A N 1
ATOM 3654 C CA . GLN A 1 461 ? 31.682 -15.899 -12.721 1.00 79.38 461 GLN A CA 1
ATOM 3655 C C . GLN A 1 461 ? 31.831 -15.741 -11.207 1.00 79.38 461 GLN A C 1
ATOM 3657 O O . GLN A 1 461 ? 32.109 -16.721 -10.514 1.00 79.38 461 GLN A O 1
ATOM 3662 N N . HIS A 1 462 ? 31.628 -14.524 -10.700 1.00 85.44 462 HIS A N 1
ATOM 3663 C CA . HIS A 1 462 ? 31.763 -14.214 -9.286 1.00 85.44 462 HIS A CA 1
ATOM 3664 C C . HIS A 1 462 ? 30.674 -14.879 -8.438 1.00 85.44 462 HIS A C 1
ATOM 3666 O O . HIS A 1 462 ? 29.502 -14.944 -8.818 1.00 85.44 462 HIS A O 1
ATOM 3672 N N . ARG A 1 463 ? 31.068 -15.354 -7.253 1.00 85.56 463 ARG A N 1
ATOM 3673 C CA . ARG A 1 463 ? 30.147 -15.876 -6.239 1.00 85.56 463 ARG A CA 1
ATOM 3674 C C . ARG A 1 463 ? 29.741 -14.741 -5.312 1.00 85.56 463 ARG A C 1
ATOM 3676 O O . ARG A 1 463 ? 30.440 -14.460 -4.345 1.00 85.56 463 ARG A O 1
ATOM 3683 N N . TRP A 1 464 ? 28.611 -14.126 -5.631 1.00 86.81 464 TRP A N 1
ATOM 3684 C CA . TRP A 1 464 ? 28.019 -13.059 -4.835 1.00 86.81 464 TRP A CA 1
ATOM 3685 C C . TRP A 1 464 ? 27.727 -13.520 -3.407 1.00 86.81 464 TRP A C 1
ATOM 3687 O O . TRP A 1 464 ? 27.183 -14.610 -3.216 1.00 86.81 464 TRP A O 1
ATOM 3697 N N . SER A 1 465 ? 28.060 -12.682 -2.423 1.00 86.38 465 SER A N 1
ATOM 3698 C CA . SER A 1 465 ? 27.779 -12.938 -1.002 1.00 86.38 465 SER A CA 1
ATOM 3699 C C . SER A 1 465 ? 26.296 -13.217 -0.737 1.00 86.38 465 SER A C 1
ATOM 3701 O O . SER A 1 465 ? 25.965 -14.117 0.033 1.00 86.38 465 SER A O 1
ATOM 3703 N N . HIS A 1 466 ? 25.412 -12.494 -1.428 1.00 87.12 466 HIS A N 1
ATOM 3704 C CA . HIS A 1 466 ? 23.976 -12.731 -1.441 1.00 87.12 466 HIS A CA 1
ATOM 3705 C C . HIS A 1 466 ? 23.376 -12.360 -2.804 1.00 87.12 466 HIS A C 1
ATOM 3707 O O . HIS A 1 466 ? 23.818 -11.418 -3.468 1.00 87.12 466 HIS A O 1
ATOM 3713 N N . GLU A 1 467 ? 22.309 -13.046 -3.216 1.00 86.12 467 GLU A N 1
ATOM 3714 C CA . GLU A 1 467 ? 21.626 -12.814 -4.495 1.00 86.12 467 GLU A CA 1
ATOM 3715 C C . GLU A 1 467 ? 21.052 -11.387 -4.608 1.00 86.12 467 GLU A C 1
ATOM 3717 O O . GLU A 1 467 ? 20.985 -10.812 -5.696 1.00 86.12 467 GLU A O 1
ATOM 3722 N N . ALA A 1 468 ? 20.727 -10.772 -3.469 1.00 87.88 468 ALA A N 1
ATOM 3723 C CA . ALA A 1 468 ? 20.309 -9.371 -3.370 1.00 87.88 468 ALA A CA 1
ATOM 3724 C C . ALA A 1 468 ? 21.383 -8.387 -3.875 1.00 87.88 468 ALA A C 1
ATOM 3726 O O . ALA A 1 468 ? 21.045 -7.394 -4.517 1.00 87.88 468 ALA A O 1
ATOM 3727 N N . VAL A 1 469 ? 22.672 -8.668 -3.641 1.00 90.44 469 VAL A N 1
ATOM 3728 C CA . VAL A 1 469 ? 23.787 -7.824 -4.116 1.00 90.44 469 VAL A CA 1
ATOM 3729 C C . VAL A 1 469 ? 23.842 -7.842 -5.642 1.00 90.44 469 VAL A C 1
ATOM 3731 O O . VAL A 1 469 ? 23.935 -6.796 -6.290 1.00 90.44 469 VAL A O 1
ATOM 3734 N N . TYR A 1 470 ? 23.694 -9.033 -6.225 1.00 89.75 470 TYR A N 1
ATOM 3735 C CA . TYR A 1 470 ? 23.634 -9.210 -7.670 1.00 89.75 470 TYR A CA 1
ATOM 3736 C C . TYR A 1 470 ? 22.426 -8.488 -8.289 1.00 89.75 470 TYR A C 1
ATOM 3738 O O . TYR A 1 470 ? 22.568 -7.729 -9.251 1.00 89.75 470 TYR A O 1
ATOM 3746 N N . LEU A 1 471 ? 21.225 -8.680 -7.739 1.00 88.25 471 LEU A N 1
ATOM 3747 C CA . LEU A 1 471 ? 20.013 -8.048 -8.267 1.00 88.25 471 LEU A CA 1
ATOM 3748 C C . LEU A 1 471 ? 20.065 -6.515 -8.144 1.00 88.25 471 LEU A C 1
ATOM 3750 O O . LEU A 1 471 ? 19.671 -5.813 -9.082 1.00 88.25 471 LEU A O 1
ATOM 3754 N N . ALA A 1 472 ? 20.628 -5.985 -7.052 1.00 91.00 472 ALA A N 1
ATOM 3755 C CA . ALA A 1 472 ? 20.855 -4.551 -6.881 1.00 91.00 472 ALA A CA 1
ATOM 3756 C C . ALA A 1 472 ? 21.823 -4.001 -7.941 1.00 91.00 472 ALA A C 1
ATOM 3758 O O . ALA A 1 472 ? 21.519 -3.010 -8.613 1.00 91.00 472 ALA A O 1
ATOM 3759 N N . GLY A 1 473 ? 22.953 -4.679 -8.166 1.00 90.25 473 GLY A N 1
ATOM 3760 C CA . GLY A 1 473 ? 23.928 -4.285 -9.184 1.00 90.25 473 GLY A CA 1
ATOM 3761 C C . GLY A 1 473 ? 23.381 -4.378 -10.610 1.00 90.25 473 GLY A C 1
ATOM 3762 O O . GLY A 1 473 ? 23.634 -3.493 -11.431 1.00 90.25 473 GLY A O 1
ATOM 3763 N N . ARG A 1 474 ? 22.530 -5.371 -10.900 1.00 87.88 474 ARG A N 1
ATOM 3764 C CA . ARG A 1 474 ? 21.804 -5.481 -12.176 1.00 87.88 474 ARG A CA 1
ATOM 3765 C C . ARG A 1 474 ? 20.851 -4.306 -12.393 1.00 87.88 474 ARG A C 1
ATOM 3767 O O . ARG A 1 474 ? 20.790 -3.788 -13.506 1.00 87.88 474 ARG A O 1
ATOM 3774 N N . ARG A 1 475 ? 20.130 -3.876 -11.351 1.00 86.31 475 ARG A N 1
ATOM 3775 C CA . ARG A 1 475 ? 19.168 -2.762 -11.414 1.00 86.31 475 ARG A CA 1
ATOM 3776 C C . ARG A 1 475 ? 19.847 -1.414 -11.661 1.00 86.31 475 ARG A C 1
ATOM 3778 O O . ARG A 1 475 ? 19.288 -0.573 -12.359 1.00 86.31 475 ARG A O 1
ATOM 3785 N N . VAL A 1 476 ? 21.051 -1.228 -11.124 1.00 89.56 476 VAL A N 1
ATOM 3786 C CA . VAL A 1 476 ? 21.895 -0.048 -11.389 1.00 89.56 476 VAL A CA 1
ATOM 3787 C C . VAL A 1 476 ? 22.568 -0.140 -12.762 1.00 89.56 476 VAL A C 1
ATOM 3789 O O . VAL A 1 476 ? 22.704 0.863 -13.462 1.00 89.56 476 VAL A O 1
ATOM 3792 N N . GLY A 1 477 ? 22.959 -1.350 -13.157 1.00 87.00 477 GLY A N 1
ATOM 3793 C CA . GLY A 1 477 ? 23.634 -1.652 -14.408 1.00 87.00 477 GLY A CA 1
ATOM 3794 C C . GLY A 1 477 ? 25.137 -1.839 -14.216 1.00 87.00 477 GLY A C 1
ATOM 3795 O O . GLY A 1 477 ? 25.881 -0.892 -13.963 1.00 87.00 477 GLY A O 1
ATOM 3796 N N . TRP A 1 478 ? 25.607 -3.064 -14.449 1.00 87.75 478 TRP A N 1
ATOM 3797 C CA . TRP A 1 478 ? 27.009 -3.453 -14.274 1.00 87.75 478 TRP A CA 1
ATOM 3798 C C . TRP A 1 478 ? 27.994 -2.658 -15.131 1.00 87.75 478 TRP A C 1
ATOM 3800 O O . TRP A 1 478 ? 29.104 -2.368 -14.691 1.00 87.75 478 TRP A O 1
ATOM 3810 N N . HIS A 1 479 ? 27.587 -2.259 -16.343 1.00 85.56 479 HIS A N 1
ATOM 3811 C CA . HIS A 1 479 ? 28.420 -1.395 -17.177 1.00 85.56 479 HIS A CA 1
ATOM 3812 C C . HIS A 1 479 ? 28.618 -0.017 -16.543 1.00 85.56 479 HIS A C 1
ATOM 3814 O O . HIS A 1 479 ? 29.740 0.473 -16.537 1.00 85.56 479 HIS A O 1
ATOM 3820 N N . GLY A 1 480 ? 27.556 0.566 -15.982 1.00 85.19 480 GLY A N 1
ATOM 3821 C CA . GLY A 1 480 ? 27.613 1.869 -15.330 1.00 85.19 480 GLY A CA 1
ATOM 3822 C C . GLY A 1 480 ? 28.483 1.845 -14.079 1.00 85.19 480 GLY A C 1
ATOM 3823 O O . GLY A 1 480 ? 29.248 2.778 -13.873 1.00 85.19 480 GLY A O 1
ATOM 3824 N N . ILE A 1 481 ? 28.421 0.759 -13.300 1.00 88.19 481 ILE A N 1
ATOM 3825 C CA . ILE A 1 481 ? 29.273 0.560 -12.118 1.00 88.19 481 ILE A CA 1
ATOM 3826 C C . ILE A 1 481 ? 30.751 0.467 -12.528 1.00 88.19 481 ILE A C 1
ATOM 3828 O O . ILE A 1 481 ? 31.569 1.203 -11.987 1.00 88.19 481 ILE A O 1
ATOM 3832 N N . ARG A 1 482 ? 31.102 -0.360 -13.528 1.00 86.62 482 ARG A N 1
ATOM 3833 C CA . ARG A 1 482 ? 32.509 -0.523 -13.958 1.00 86.62 482 ARG A CA 1
ATOM 3834 C C . ARG A 1 482 ? 33.082 0.685 -14.700 1.00 86.62 482 ARG A C 1
ATOM 3836 O O . ARG A 1 482 ? 34.290 0.875 -14.713 1.00 86.62 482 ARG A O 1
ATOM 3843 N N . SER A 1 483 ? 32.240 1.450 -15.400 1.00 84.56 483 SER A N 1
ATOM 3844 C CA . SER A 1 483 ? 32.675 2.608 -16.189 1.00 84.56 483 SER A CA 1
ATOM 3845 C C . SER A 1 483 ? 32.591 3.918 -15.414 1.00 84.56 483 SER A C 1
ATOM 3847 O O . SER A 1 483 ? 32.924 4.963 -15.970 1.00 84.56 483 SER A O 1
ATOM 3849 N N . ALA A 1 484 ? 32.088 3.897 -14.176 1.00 83.12 484 ALA A N 1
ATOM 3850 C CA . ALA A 1 484 ? 31.989 5.087 -13.351 1.00 83.12 484 ALA A CA 1
ATOM 3851 C C . ALA A 1 484 ? 33.391 5.644 -13.103 1.00 83.12 484 ALA A C 1
ATOM 3853 O O . ALA A 1 484 ? 34.251 4.975 -12.540 1.00 83.12 484 ALA A O 1
ATOM 3854 N N . SER A 1 485 ? 33.627 6.868 -13.556 1.00 70.12 485 SER A N 1
ATOM 3855 C CA . SER A 1 485 ? 34.901 7.557 -13.384 1.00 70.12 485 SER A CA 1
ATOM 3856 C C . SER A 1 485 ? 34.594 8.948 -12.849 1.00 70.12 485 SER A C 1
ATOM 3858 O O . SER A 1 485 ? 34.085 9.804 -13.569 1.00 70.12 485 SER A O 1
ATOM 3860 N N . GLY A 1 486 ? 34.840 9.138 -11.553 1.00 82.75 486 GLY A N 1
ATOM 3861 C CA . GLY A 1 486 ? 34.597 10.386 -10.832 1.00 82.75 486 GLY A CA 1
ATOM 3862 C C . GLY A 1 486 ? 33.653 10.231 -9.639 1.00 82.75 486 GLY A C 1
ATOM 3863 O O . GLY A 1 486 ? 32.601 9.590 -9.728 1.00 82.75 486 GLY A O 1
ATOM 3864 N N . ASP A 1 487 ? 34.007 10.886 -8.532 1.00 84.81 487 ASP A N 1
ATOM 3865 C CA . ASP A 1 487 ? 33.334 10.749 -7.234 1.00 84.81 487 ASP A CA 1
ATOM 3866 C C . ASP A 1 487 ? 31.833 11.050 -7.298 1.00 84.81 487 ASP A C 1
ATOM 3868 O O . ASP A 1 487 ? 31.025 10.330 -6.721 1.00 84.81 487 ASP A O 1
ATOM 3872 N N . ILE A 1 488 ? 31.418 12.061 -8.065 1.00 85.31 488 ILE A N 1
ATOM 3873 C CA . ILE A 1 488 ? 30.002 12.447 -8.187 1.00 85.31 488 ILE A CA 1
ATOM 3874 C C . ILE A 1 488 ? 29.172 11.332 -8.843 1.00 85.31 488 ILE A C 1
ATOM 3876 O O . ILE A 1 488 ? 28.040 11.059 -8.434 1.00 85.31 488 ILE A O 1
ATOM 3880 N N . GLN A 1 489 ? 29.724 10.675 -9.866 1.00 86.06 489 GLN A N 1
ATOM 3881 C CA . GLN A 1 489 ? 29.039 9.595 -10.572 1.00 86.06 489 GLN A CA 1
ATOM 3882 C C . GLN A 1 489 ? 28.956 8.343 -9.695 1.00 86.06 489 GLN A C 1
ATOM 3884 O O . GLN A 1 489 ? 27.885 7.743 -9.600 1.00 86.06 489 GLN A O 1
ATOM 3889 N N . VAL A 1 490 ? 30.054 8.000 -9.013 1.00 88.00 490 VAL A N 1
ATOM 3890 C CA . VAL A 1 490 ? 30.119 6.887 -8.057 1.00 88.00 490 VAL A CA 1
ATOM 3891 C C . VAL A 1 490 ? 29.109 7.094 -6.930 1.00 88.00 490 VAL A C 1
ATOM 3893 O O . VAL A 1 490 ? 28.329 6.191 -6.656 1.00 88.00 490 VAL A O 1
ATOM 3896 N N . GLN A 1 491 ? 29.029 8.291 -6.340 1.00 89.00 491 GLN A N 1
ATOM 3897 C CA . GLN A 1 491 ? 28.064 8.598 -5.276 1.00 89.00 491 GLN A CA 1
ATOM 3898 C C . GLN A 1 491 ? 26.609 8.505 -5.753 1.00 89.00 491 GLN A C 1
ATOM 3900 O O . GLN A 1 491 ? 25.745 7.988 -5.042 1.00 89.00 491 GLN A O 1
ATOM 3905 N N . ARG A 1 492 ? 26.317 8.954 -6.981 1.00 91.50 492 ARG A N 1
ATOM 3906 C CA . ARG A 1 492 ? 24.974 8.819 -7.562 1.00 91.50 492 ARG A CA 1
ATOM 3907 C C . ARG A 1 492 ? 24.591 7.353 -7.767 1.00 91.50 492 ARG A C 1
ATOM 3909 O O . ARG A 1 492 ? 23.469 6.977 -7.440 1.00 91.50 492 ARG A O 1
ATOM 3916 N N . LEU A 1 493 ? 25.495 6.544 -8.318 1.00 90.81 493 LEU A N 1
ATOM 3917 C CA . LEU A 1 493 ? 25.256 5.116 -8.548 1.00 90.81 493 LEU A CA 1
ATOM 3918 C C . LEU A 1 493 ? 25.165 4.346 -7.233 1.00 90.81 493 LEU A C 1
ATOM 3920 O O . LEU A 1 493 ? 24.260 3.532 -7.090 1.00 90.81 493 LEU A O 1
ATOM 3924 N N . LYS A 1 494 ? 26.021 4.675 -6.260 1.00 91.88 494 LYS A N 1
ATOM 3925 C CA . LYS A 1 494 ? 25.971 4.143 -4.899 1.00 91.88 494 LYS A CA 1
ATOM 3926 C C . LYS A 1 494 ? 24.610 4.394 -4.269 1.00 91.88 494 LYS A C 1
ATOM 3928 O O . LYS A 1 494 ? 24.017 3.458 -3.764 1.00 91.88 494 LYS A O 1
ATOM 3933 N N . LYS A 1 495 ? 24.068 5.612 -4.383 1.00 91.81 495 LYS A N 1
ATOM 3934 C CA . LYS A 1 495 ? 22.723 5.927 -3.878 1.00 91.81 495 LYS A CA 1
ATOM 3935 C C . LYS A 1 495 ? 21.634 5.067 -4.531 1.00 91.81 495 LYS A C 1
ATOM 3937 O O . LYS A 1 495 ? 20.797 4.499 -3.843 1.00 91.81 495 LYS A O 1
ATOM 3942 N N . ILE A 1 496 ? 21.653 4.947 -5.859 1.00 90.75 496 ILE A N 1
ATOM 3943 C CA . ILE A 1 496 ? 20.673 4.119 -6.584 1.00 90.75 496 ILE A CA 1
ATOM 3944 C C . ILE A 1 496 ? 20.815 2.643 -6.179 1.00 90.75 496 ILE A C 1
ATOM 3946 O O . ILE A 1 496 ? 19.814 1.944 -6.036 1.00 90.75 496 ILE A O 1
ATOM 3950 N N . PHE A 1 497 ? 22.049 2.180 -5.976 1.00 93.38 497 PHE A N 1
ATOM 3951 C CA . PHE A 1 497 ? 22.341 0.827 -5.523 1.00 93.38 497 PHE A CA 1
ATOM 3952 C C . PHE A 1 497 ? 21.838 0.591 -4.105 1.00 93.38 497 PHE A C 1
ATOM 3954 O O . PHE A 1 497 ? 21.164 -0.405 -3.885 1.00 93.38 497 PHE A O 1
ATOM 3961 N N . THR A 1 498 ? 22.111 1.492 -3.159 1.00 90.62 498 THR A N 1
ATOM 3962 C CA . THR A 1 498 ? 21.661 1.348 -1.770 1.00 90.62 498 THR A CA 1
ATOM 3963 C C . THR A 1 498 ? 20.143 1.363 -1.675 1.00 90.62 498 THR A C 1
ATOM 3965 O O . THR A 1 498 ? 19.585 0.543 -0.956 1.00 90.62 498 THR A O 1
ATOM 3968 N N . ASP A 1 499 ? 19.469 2.216 -2.454 1.00 87.44 499 ASP A N 1
ATOM 3969 C CA . ASP A 1 499 ? 18.004 2.256 -2.506 1.00 87.44 499 ASP A CA 1
ATOM 3970 C C . ASP A 1 499 ? 17.445 0.928 -3.060 1.00 87.44 499 ASP A C 1
ATOM 3972 O O . ASP A 1 499 ? 16.522 0.340 -2.498 1.00 87.44 499 ASP A O 1
ATOM 3976 N N . ALA A 1 500 ? 18.036 0.407 -4.142 1.00 86.69 500 ALA A N 1
ATOM 3977 C CA . ALA A 1 500 ? 17.650 -0.880 -4.723 1.00 86.69 500 ALA A CA 1
ATOM 3978 C C . ALA A 1 500 ? 17.940 -2.067 -3.789 1.00 86.69 500 ALA A C 1
ATOM 3980 O O . ALA A 1 500 ? 17.115 -2.972 -3.671 1.00 86.69 500 ALA A O 1
ATOM 3981 N N . TYR A 1 501 ? 19.099 -2.063 -3.132 1.00 90.12 501 TYR A N 1
ATOM 3982 C CA . TYR A 1 501 ? 19.526 -3.100 -2.202 1.00 90.12 501 TYR A CA 1
ATOM 3983 C C . TYR A 1 501 ? 18.639 -3.119 -0.960 1.00 90.12 501 TYR A C 1
ATOM 3985 O O . TYR A 1 501 ? 18.191 -4.190 -0.572 1.00 90.12 501 TYR A O 1
ATOM 3993 N N . GLN A 1 502 ? 18.290 -1.955 -0.402 1.00 86.19 502 GLN A N 1
ATOM 3994 C CA . GLN A 1 502 ? 17.365 -1.865 0.728 1.00 86.19 502 GLN A CA 1
ATOM 3995 C C . GLN A 1 502 ? 16.010 -2.495 0.400 1.00 86.19 502 GLN A C 1
ATOM 3997 O O . GLN A 1 502 ? 15.481 -3.258 1.200 1.00 86.19 502 GLN A O 1
ATOM 4002 N N . HIS A 1 503 ? 15.466 -2.238 -0.791 1.00 83.81 503 HIS A N 1
ATOM 4003 C CA . HIS A 1 503 ? 14.216 -2.872 -1.209 1.00 83.81 503 HIS A CA 1
ATOM 4004 C C . HIS A 1 503 ? 14.328 -4.399 -1.298 1.00 83.81 503 HIS A C 1
ATOM 4006 O O . HIS A 1 503 ? 13.432 -5.104 -0.846 1.00 83.81 503 HIS A O 1
ATOM 4012 N N . LEU A 1 504 ? 15.436 -4.917 -1.830 1.00 84.31 504 LEU A N 1
ATOM 4013 C CA . LEU A 1 504 ? 15.671 -6.361 -1.916 1.00 84.31 504 LEU A CA 1
ATOM 4014 C C . LEU A 1 504 ? 15.901 -6.995 -0.539 1.00 84.31 504 LEU A C 1
ATOM 4016 O O . LEU A 1 504 ? 15.460 -8.118 -0.299 1.00 84.31 504 LEU A O 1
ATOM 4020 N N . VAL A 1 505 ? 16.558 -6.282 0.376 1.00 84.25 505 VAL A N 1
ATOM 4021 C CA . VAL A 1 505 ? 16.689 -6.673 1.783 1.00 84.25 505 VAL A CA 1
ATOM 4022 C C . VAL A 1 505 ? 15.303 -6.760 2.418 1.00 84.25 505 VAL A C 1
ATOM 4024 O O . VAL A 1 505 ? 14.973 -7.796 2.988 1.00 84.25 505 VAL A O 1
ATOM 4027 N N . ASP A 1 506 ? 14.456 -5.743 2.247 1.00 77.88 506 ASP A N 1
ATOM 4028 C CA . ASP A 1 506 ? 13.081 -5.748 2.757 1.00 77.88 506 ASP A CA 1
ATOM 4029 C C . ASP A 1 506 ? 12.268 -6.926 2.196 1.00 77.88 506 ASP A C 1
ATOM 4031 O O . ASP A 1 506 ? 11.536 -7.585 2.936 1.00 77.88 506 ASP A O 1
ATOM 4035 N N . ASP A 1 507 ? 12.412 -7.232 0.907 1.00 77.69 507 ASP A N 1
ATOM 4036 C CA . ASP A 1 507 ? 11.728 -8.360 0.270 1.00 77.69 507 ASP A CA 1
ATOM 4037 C C . ASP A 1 507 ? 12.256 -9.710 0.786 1.00 77.69 507 ASP A C 1
ATOM 4039 O O . ASP A 1 507 ? 11.470 -10.610 1.090 1.00 77.69 507 ASP A O 1
ATOM 4043 N N . THR A 1 508 ? 13.569 -9.834 0.997 1.00 79.19 508 THR A N 1
ATOM 4044 C CA . THR A 1 508 ? 14.188 -11.023 1.617 1.00 79.19 508 THR A CA 1
ATOM 4045 C C . THR A 1 508 ? 13.678 -11.218 3.045 1.00 79.19 508 THR A C 1
ATOM 4047 O O . THR A 1 508 ? 13.342 -12.329 3.456 1.00 79.19 508 THR A O 1
ATOM 4050 N N . ILE A 1 509 ? 13.556 -10.126 3.800 1.00 72.81 509 ILE A N 1
ATOM 4051 C CA . ILE A 1 509 ? 13.017 -10.108 5.162 1.00 72.81 509 ILE A CA 1
ATOM 4052 C C . ILE A 1 509 ? 11.552 -10.574 5.185 1.00 72.81 509 ILE A C 1
ATOM 4054 O O . ILE A 1 509 ? 11.156 -11.315 6.092 1.00 72.81 509 ILE A O 1
ATOM 4058 N N . ARG A 1 510 ? 10.763 -10.199 4.170 1.00 67.69 510 ARG A N 1
ATOM 4059 C CA . ARG A 1 510 ? 9.385 -10.682 3.957 1.00 67.69 510 ARG A CA 1
ATOM 4060 C C . ARG A 1 510 ? 9.317 -12.135 3.472 1.00 67.69 510 ARG A C 1
ATOM 4062 O O . ARG A 1 510 ? 8.229 -12.693 3.388 1.00 67.69 510 ARG A O 1
ATOM 4069 N N . GLY A 1 511 ? 10.456 -12.771 3.199 1.00 68.00 511 GLY A N 1
ATOM 4070 C CA . GLY A 1 511 ? 10.534 -14.163 2.763 1.00 68.00 511 GLY A CA 1
ATOM 4071 C C . GLY A 1 511 ? 10.394 -14.360 1.254 1.00 68.00 511 GLY A C 1
ATOM 4072 O O . GLY A 1 511 ? 10.090 -15.474 0.829 1.00 68.00 511 GLY A O 1
ATOM 4073 N N . ALA A 1 512 ? 10.605 -13.317 0.446 1.00 69.50 512 ALA A N 1
ATOM 4074 C CA . ALA A 1 512 ? 10.689 -13.461 -1.002 1.00 69.50 512 ALA A CA 1
ATOM 4075 C C . ALA A 1 512 ? 11.929 -14.286 -1.384 1.00 69.50 512 ALA A C 1
ATOM 4077 O O . ALA A 1 512 ? 13.037 -14.030 -0.905 1.00 69.50 512 ALA A O 1
ATOM 4078 N N . ASP A 1 513 ? 11.748 -15.273 -2.263 1.00 74.44 513 ASP A N 1
ATOM 4079 C CA . ASP A 1 513 ? 12.859 -16.061 -2.791 1.00 74.44 513 ASP A CA 1
ATOM 4080 C C . ASP A 1 513 ? 13.541 -15.314 -3.946 1.00 74.44 513 ASP A C 1
ATOM 4082 O O . ASP A 1 513 ? 13.129 -15.397 -5.103 1.00 74.44 513 ASP A O 1
ATOM 4086 N N . LEU A 1 514 ? 14.611 -14.584 -3.625 1.00 77.56 514 LEU A N 1
ATOM 4087 C CA . LEU A 1 514 ? 15.420 -13.866 -4.614 1.00 77.56 514 LEU A CA 1
ATOM 4088 C C . LEU A 1 514 ? 16.278 -14.797 -5.488 1.00 77.56 514 LEU A C 1
ATOM 4090 O O . LEU A 1 514 ? 16.807 -14.365 -6.517 1.00 77.56 514 LEU A O 1
ATOM 4094 N N . ARG A 1 515 ? 16.432 -16.077 -5.114 1.00 71.31 515 ARG A N 1
ATOM 4095 C CA . ARG A 1 515 ? 17.324 -17.006 -5.824 1.00 71.31 515 ARG A CA 1
ATOM 4096 C C . ARG A 1 515 ? 16.820 -17.333 -7.215 1.00 71.31 515 ARG A C 1
ATOM 4098 O O . ARG A 1 515 ? 17.610 -17.359 -8.156 1.00 71.31 515 ARG A O 1
ATOM 4105 N N . GLY A 1 516 ? 15.513 -17.554 -7.357 1.00 72.31 516 GLY A N 1
ATOM 4106 C CA . GLY A 1 516 ? 14.900 -17.851 -8.651 1.00 72.31 516 GLY A CA 1
ATOM 4107 C C . GLY A 1 516 ? 15.123 -16.726 -9.664 1.00 72.31 516 GLY A C 1
ATOM 4108 O O . GLY A 1 516 ? 15.543 -16.979 -10.793 1.00 72.31 516 GLY A O 1
ATOM 4109 N N . GLU A 1 517 ? 14.925 -15.477 -9.236 1.00 77.12 517 GLU A N 1
ATOM 4110 C CA . GLU A 1 517 ? 15.118 -14.300 -10.087 1.00 77.12 517 GLU A CA 1
ATOM 4111 C C . GLU A 1 517 ? 16.593 -14.096 -10.463 1.00 77.12 517 GLU A C 1
ATOM 4113 O O . GLU A 1 517 ? 16.909 -13.841 -11.628 1.00 77.12 517 GLU A O 1
ATOM 4118 N N . ALA A 1 518 ? 17.510 -14.260 -9.505 1.00 74.50 518 ALA A N 1
ATOM 4119 C CA . ALA A 1 518 ? 18.942 -14.136 -9.760 1.00 74.50 518 ALA A CA 1
ATOM 4120 C C . ALA A 1 518 ? 19.453 -15.207 -10.740 1.00 74.50 518 ALA A C 1
ATOM 4122 O O . ALA A 1 518 ? 20.197 -14.884 -11.667 1.00 74.50 518 ALA A O 1
ATOM 4123 N N . ILE A 1 519 ? 19.017 -16.464 -10.593 1.00 74.25 519 ILE A N 1
ATOM 4124 C CA . ILE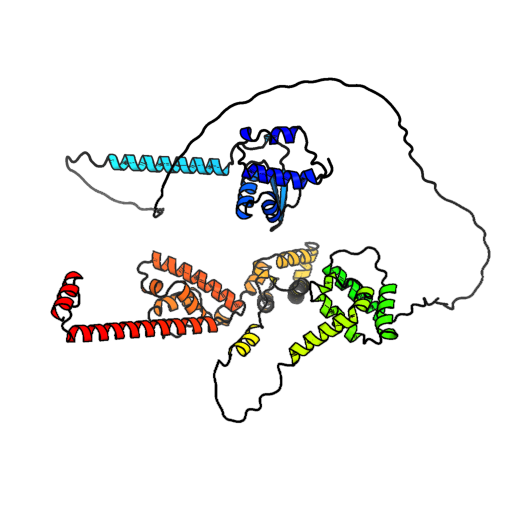 A 1 519 ? 19.397 -17.567 -11.492 1.00 74.25 519 ILE A CA 1
ATOM 4125 C C . ILE A 1 519 ? 18.860 -17.334 -12.910 1.00 74.25 519 ILE A C 1
ATOM 4127 O O . ILE A 1 519 ? 19.599 -17.521 -13.882 1.00 74.25 519 ILE A O 1
ATOM 4131 N N . ALA A 1 520 ? 17.603 -16.900 -13.045 1.00 75.50 520 ALA A N 1
ATOM 4132 C CA . ALA A 1 520 ? 17.017 -16.578 -14.345 1.00 75.50 520 ALA A CA 1
ATOM 4133 C C . ALA A 1 520 ? 17.795 -15.444 -15.037 1.00 75.50 520 ALA A C 1
ATOM 4135 O O . ALA A 1 520 ? 18.232 -15.593 -16.177 1.00 75.50 520 ALA A O 1
ATOM 4136 N N . ALA A 1 521 ? 18.078 -14.360 -14.310 1.00 75.69 521 ALA A N 1
ATOM 4137 C CA . ALA A 1 521 ? 18.831 -13.221 -14.828 1.00 75.69 521 ALA A CA 1
ATOM 4138 C C . ALA A 1 521 ? 20.276 -13.574 -15.235 1.00 75.69 521 ALA A C 1
ATOM 4140 O O . ALA A 1 521 ? 20.764 -13.088 -16.259 1.00 75.69 521 ALA A O 1
ATOM 4141 N N . LEU A 1 522 ? 20.958 -14.435 -14.471 1.00 76.19 522 LEU A N 1
ATOM 4142 C CA . LEU A 1 522 ? 22.294 -14.936 -14.816 1.00 76.19 522 LEU A CA 1
ATOM 4143 C C . LEU A 1 522 ? 22.271 -15.805 -16.080 1.00 76.19 522 LEU A C 1
ATOM 4145 O O . LEU A 1 522 ? 23.167 -15.699 -16.921 1.00 76.19 522 LEU A O 1
ATOM 4149 N N . THR A 1 523 ? 21.240 -16.637 -16.233 1.00 74.69 523 THR A N 1
ATOM 4150 C CA . THR A 1 523 ? 21.065 -17.510 -17.402 1.00 74.69 523 THR A CA 1
ATOM 4151 C C . THR A 1 523 ? 20.802 -16.691 -18.667 1.00 74.69 523 THR A C 1
ATOM 4153 O O . THR A 1 523 ? 21.449 -16.926 -19.690 1.00 74.69 523 THR A O 1
ATOM 4156 N N . ASP A 1 524 ? 19.945 -15.672 -18.580 1.00 73.94 524 ASP A N 1
ATOM 4157 C CA . ASP A 1 524 ? 19.668 -14.745 -19.683 1.00 73.94 524 ASP A CA 1
ATOM 4158 C C . ASP A 1 524 ? 20.926 -13.984 -20.118 1.00 73.94 524 ASP A C 1
ATOM 4160 O O . ASP A 1 524 ? 21.219 -13.882 -21.310 1.00 73.94 524 ASP A O 1
ATOM 4164 N N . MET A 1 525 ? 21.721 -13.494 -19.161 1.00 71.19 525 MET A N 1
ATOM 4165 C CA . MET A 1 525 ? 22.965 -12.776 -19.457 1.00 71.19 525 MET A CA 1
ATOM 4166 C C . MET A 1 525 ? 24.016 -13.684 -20.114 1.00 71.19 525 MET A C 1
ATOM 4168 O O . MET A 1 525 ? 24.729 -13.259 -21.026 1.00 71.19 525 MET A O 1
ATOM 4172 N N . ARG A 1 526 ? 24.102 -14.952 -19.690 1.00 76.25 526 ARG A N 1
ATOM 4173 C CA . ARG A 1 526 ? 24.986 -15.946 -20.315 1.00 76.25 526 ARG A CA 1
ATOM 4174 C C . ARG A 1 526 ? 24.570 -16.235 -21.755 1.00 76.25 526 ARG A C 1
ATOM 4176 O O . ARG A 1 526 ? 25.428 -16.244 -22.635 1.00 76.25 526 ARG A O 1
ATOM 4183 N N . ARG A 1 527 ? 23.268 -16.398 -21.995 1.00 72.69 527 ARG A N 1
ATOM 4184 C CA . ARG A 1 527 ? 22.704 -16.611 -23.330 1.00 72.69 527 ARG A CA 1
ATOM 4185 C C . ARG A 1 527 ? 22.977 -15.427 -24.260 1.00 72.69 527 ARG A C 1
ATOM 4187 O O . ARG A 1 527 ? 23.469 -15.639 -25.361 1.00 72.69 527 ARG A O 1
ATOM 4194 N N . GLN A 1 528 ? 22.751 -14.194 -23.800 1.00 70.44 528 GLN A N 1
ATOM 4195 C CA . GLN A 1 528 ? 23.078 -12.985 -24.570 1.00 70.44 528 GLN A CA 1
ATOM 4196 C C . GLN A 1 528 ? 24.569 -12.932 -24.937 1.00 70.44 528 GLN A C 1
ATOM 4198 O O . GLN A 1 528 ? 24.915 -12.633 -26.077 1.00 70.44 528 GLN A O 1
ATOM 4203 N N . SER A 1 529 ? 25.464 -13.302 -24.013 1.00 73.25 529 SER A N 1
ATOM 4204 C CA . SER A 1 529 ? 26.902 -13.376 -24.304 1.00 73.25 529 SER A CA 1
ATOM 4205 C C . SER A 1 529 ? 27.250 -14.443 -25.352 1.00 73.25 529 SER A C 1
ATOM 4207 O O . SER A 1 529 ? 28.136 -14.227 -26.180 1.00 73.25 529 SER A O 1
ATOM 4209 N N . GLU A 1 530 ? 26.581 -15.596 -25.338 1.00 70.75 530 GLU A N 1
ATOM 4210 C CA . GLU A 1 530 ? 26.772 -16.655 -26.339 1.00 70.75 530 GLU A CA 1
ATOM 4211 C C . GLU A 1 530 ? 26.234 -16.248 -27.716 1.00 70.75 530 GLU A C 1
ATOM 4213 O O . GLU A 1 530 ? 26.913 -16.465 -28.719 1.00 70.75 530 GLU A O 1
ATOM 4218 N N . GLU A 1 531 ? 25.082 -15.579 -27.770 1.00 67.69 531 GLU A N 1
ATOM 4219 C CA . GLU A 1 531 ? 24.503 -15.021 -28.998 1.00 67.69 531 GLU A CA 1
ATOM 4220 C C . GLU A 1 531 ? 25.391 -13.914 -29.593 1.00 67.69 531 GLU A C 1
ATOM 4222 O O . GLU A 1 531 ? 25.636 -13.891 -30.803 1.00 67.69 531 GLU A O 1
ATOM 4227 N N . GLU A 1 532 ? 25.963 -13.039 -28.761 1.00 73.56 532 GLU A N 1
ATOM 4228 C CA . GLU A 1 532 ? 26.947 -12.041 -29.196 1.00 73.56 532 GLU A CA 1
ATOM 4229 C C . GLU A 1 532 ? 28.220 -12.693 -29.754 1.00 73.56 532 GLU A C 1
ATOM 4231 O O . GLU A 1 532 ? 28.731 -12.273 -30.797 1.00 73.56 532 GLU A O 1
ATOM 4236 N N . LYS A 1 533 ? 28.732 -13.744 -29.098 1.00 70.38 533 LYS A N 1
ATOM 4237 C CA . LYS A 1 533 ? 29.886 -14.516 -29.590 1.00 70.38 533 LYS A CA 1
ATOM 4238 C C . LYS A 1 533 ? 29.571 -15.218 -30.911 1.00 70.38 533 LYS A C 1
ATOM 4240 O O . LYS A 1 533 ? 30.390 -15.154 -31.824 1.00 70.38 533 LYS A O 1
ATOM 4245 N N . ALA A 1 534 ? 28.394 -15.833 -31.037 1.00 72.94 534 ALA A N 1
ATOM 4246 C CA . ALA A 1 534 ? 27.934 -16.482 -32.262 1.00 72.94 534 ALA A CA 1
ATOM 4247 C C . ALA A 1 534 ? 27.762 -15.474 -33.406 1.00 72.94 534 ALA A C 1
ATOM 4249 O O . ALA A 1 534 ? 28.178 -15.745 -34.529 1.00 72.94 534 ALA A O 1
ATOM 4250 N N . THR A 1 535 ? 27.240 -14.280 -33.115 1.00 78.25 535 THR A N 1
ATOM 4251 C CA . THR A 1 535 ? 27.108 -13.190 -34.090 1.00 78.25 535 THR A CA 1
ATOM 4252 C C . THR A 1 535 ? 28.474 -12.693 -34.548 1.00 78.25 535 THR A C 1
ATOM 4254 O O . THR A 1 535 ? 28.701 -12.571 -35.748 1.00 78.25 535 THR A O 1
ATOM 4257 N N . ARG A 1 536 ? 29.416 -12.458 -33.624 1.00 72.94 536 ARG A N 1
ATOM 4258 C CA . ARG A 1 536 ? 30.795 -12.073 -33.972 1.00 72.94 536 ARG A CA 1
ATOM 4259 C C . ARG A 1 536 ? 31.500 -13.148 -34.792 1.00 72.94 536 ARG A C 1
ATOM 4261 O O . ARG A 1 536 ? 32.194 -12.819 -35.747 1.00 72.94 536 ARG A O 1
ATOM 4268 N N . TYR A 1 537 ? 31.310 -14.419 -34.450 1.00 75.06 537 TYR A N 1
ATOM 4269 C CA . TYR A 1 537 ? 31.860 -15.538 -35.210 1.00 75.06 537 TYR A CA 1
ATOM 4270 C C . TYR A 1 537 ? 31.227 -15.646 -36.605 1.00 75.06 537 TYR A C 1
ATOM 4272 O O . TYR A 1 537 ? 31.943 -15.788 -37.592 1.00 75.06 537 TYR A O 1
ATOM 4280 N N . GLY A 1 538 ? 29.906 -15.483 -36.714 1.00 78.44 538 GLY A N 1
ATOM 4281 C CA . GLY A 1 538 ? 29.198 -15.420 -37.992 1.00 78.44 538 GLY A CA 1
ATOM 4282 C C . GLY A 1 538 ? 29.676 -14.256 -38.862 1.00 78.44 538 GLY A C 1
ATOM 4283 O O . GLY A 1 538 ? 29.986 -14.455 -40.031 1.00 78.44 538 GLY A O 1
ATOM 4284 N N . GLN A 1 539 ? 29.828 -13.060 -38.283 1.00 80.69 539 GLN A N 1
ATOM 4285 C CA . GLN A 1 539 ? 30.405 -11.895 -38.963 1.00 80.69 539 GLN A CA 1
ATOM 4286 C C . GLN A 1 539 ? 31.845 -12.152 -39.419 1.00 80.69 539 GLN A C 1
ATOM 4288 O O . GLN A 1 539 ? 32.198 -11.794 -40.537 1.00 80.69 539 GLN A O 1
ATOM 4293 N N . PHE A 1 540 ? 32.666 -12.805 -38.593 1.00 80.44 540 PHE A N 1
ATOM 4294 C CA . PHE A 1 540 ? 34.034 -13.181 -38.948 1.00 80.44 540 PHE A CA 1
ATOM 4295 C C . PHE A 1 540 ? 34.084 -14.176 -40.118 1.00 80.44 540 PHE A C 1
ATOM 4297 O O . PHE A 1 540 ? 34.880 -13.992 -41.036 1.00 80.44 540 PHE A O 1
ATOM 4304 N N . LEU A 1 541 ? 33.217 -15.193 -40.130 1.00 82.12 541 LEU A N 1
ATOM 4305 C CA . LEU A 1 541 ? 33.118 -16.145 -41.242 1.00 82.12 541 LEU A CA 1
ATOM 4306 C C . LEU A 1 541 ? 32.659 -15.468 -42.537 1.00 82.12 541 LEU A C 1
ATOM 4308 O O . LEU A 1 541 ? 33.251 -15.698 -43.588 1.00 82.12 541 LEU A O 1
ATOM 4312 N N . VAL A 1 542 ? 31.642 -14.603 -42.455 1.00 80.38 542 VAL A N 1
ATOM 4313 C CA . VAL A 1 542 ? 31.176 -13.799 -43.597 1.00 80.38 542 VAL A CA 1
ATOM 4314 C C . VAL A 1 542 ? 32.305 -12.917 -44.125 1.00 80.38 542 VAL A C 1
ATOM 4316 O O . VAL A 1 542 ? 32.513 -12.858 -45.333 1.00 80.38 542 VAL A O 1
ATOM 4319 N N . GLN A 1 543 ? 33.076 -12.286 -43.236 1.00 77.94 543 GLN A N 1
ATOM 4320 C CA . GLN A 1 543 ? 34.222 -11.465 -43.617 1.00 77.94 543 GLN A CA 1
ATOM 4321 C C . GLN A 1 543 ? 35.313 -12.290 -44.312 1.00 77.94 543 GLN A C 1
ATOM 4323 O O . GLN A 1 543 ? 35.808 -11.886 -45.359 1.00 77.94 543 GLN A O 1
ATOM 4328 N N . GLN A 1 544 ? 35.652 -13.464 -43.777 1.00 81.00 544 GLN A N 1
ATOM 4329 C CA . GLN A 1 544 ? 36.651 -14.352 -44.374 1.00 81.00 544 GLN A CA 1
ATOM 4330 C C . GLN A 1 544 ? 36.223 -14.839 -45.767 1.00 81.00 544 GLN A C 1
ATOM 4332 O O . GLN A 1 544 ? 37.053 -14.959 -46.667 1.00 81.00 544 GLN A O 1
ATOM 4337 N N . GLU A 1 545 ? 34.935 -15.123 -45.954 1.00 79.81 545 GLU A N 1
ATOM 4338 C CA . GLU A 1 545 ? 34.393 -15.539 -47.247 1.00 79.81 545 GLU A CA 1
ATOM 4339 C C . GLU A 1 545 ? 34.366 -14.378 -48.251 1.00 79.81 545 GLU A C 1
ATOM 4341 O O . GLU A 1 545 ? 34.750 -14.554 -49.407 1.00 79.81 545 GLU A O 1
ATOM 4346 N N . MET A 1 546 ? 34.016 -13.169 -47.802 1.00 77.94 546 MET A N 1
ATOM 4347 C CA . MET A 1 546 ? 34.137 -11.954 -48.611 1.00 77.94 546 MET A CA 1
ATOM 4348 C C . MET A 1 546 ? 35.578 -11.699 -49.068 1.00 77.94 546 MET A C 1
ATOM 4350 O O . MET A 1 546 ? 35.795 -11.384 -50.240 1.00 77.94 546 MET A O 1
ATOM 4354 N N . ASP A 1 547 ? 36.558 -11.886 -48.179 1.00 77.06 547 ASP A N 1
ATOM 4355 C CA . ASP A 1 547 ? 37.977 -11.707 -48.493 1.00 77.06 547 ASP A CA 1
ATOM 4356 C C . ASP A 1 547 ? 38.457 -12.742 -49.531 1.00 77.06 547 ASP A C 1
ATOM 4358 O O . ASP A 1 547 ? 39.171 -12.385 -50.470 1.00 77.06 547 ASP A O 1
ATOM 4362 N N . LYS A 1 548 ? 38.012 -14.008 -49.439 1.00 78.25 548 LYS A N 1
ATOM 4363 C CA . LYS A 1 548 ? 38.297 -15.047 -50.455 1.00 78.25 548 LYS A CA 1
ATOM 4364 C C . LYS A 1 548 ? 37.688 -14.726 -51.818 1.00 78.25 548 LYS A C 1
ATOM 4366 O O . LYS A 1 548 ? 38.305 -15.008 -52.842 1.00 78.25 548 LYS A O 1
ATOM 4371 N N . GLN A 1 549 ? 36.489 -14.147 -51.834 1.00 80.06 549 GLN A N 1
ATOM 4372 C CA . GLN A 1 549 ? 35.806 -13.729 -53.061 1.00 80.06 549 GLN A CA 1
ATOM 4373 C C . GLN A 1 549 ? 36.331 -12.387 -53.605 1.00 80.06 549 GLN A C 1
ATOM 4375 O O . GLN A 1 549 ? 35.845 -11.902 -54.627 1.00 80.06 549 GLN A O 1
ATOM 4380 N N . GLY A 1 550 ? 37.333 -11.783 -52.951 1.00 74.56 550 GLY A N 1
ATOM 4381 C CA . GLY A 1 550 ? 37.943 -10.523 -53.373 1.00 74.56 550 GLY A CA 1
ATOM 4382 C C . GLY A 1 550 ? 37.006 -9.317 -53.248 1.00 74.56 550 GLY A C 1
ATOM 4383 O O . GLY A 1 550 ? 37.173 -8.331 -53.972 1.00 74.56 550 GLY A O 1
ATOM 4384 N N . ILE A 1 551 ? 36.001 -9.392 -52.368 1.00 70.50 551 ILE A N 1
ATOM 4385 C CA . ILE A 1 551 ? 35.014 -8.330 -52.164 1.00 70.50 551 ILE A CA 1
ATOM 4386 C C . ILE A 1 551 ? 35.551 -7.360 -51.095 1.00 70.50 551 ILE A C 1
ATOM 4388 O O . ILE A 1 551 ? 35.777 -7.767 -49.957 1.00 70.50 551 ILE A O 1
ATOM 4392 N N . PRO A 1 552 ? 35.760 -6.070 -51.415 1.00 65.81 552 PRO A N 1
ATOM 4393 C CA . PRO A 1 552 ? 36.347 -5.115 -50.477 1.00 65.81 552 PRO A CA 1
ATOM 4394 C C . PRO A 1 552 ? 35.429 -4.814 -49.275 1.00 65.81 552 PRO A C 1
ATOM 4396 O O . PRO A 1 552 ? 34.219 -4.662 -49.434 1.00 65.81 552 PRO A O 1
ATOM 4399 N N . GLN A 1 553 ? 36.023 -4.638 -48.082 1.00 63.19 553 GLN A N 1
ATOM 4400 C CA . GLN A 1 553 ? 35.338 -4.359 -46.798 1.00 63.19 553 GLN A CA 1
ATOM 4401 C C . GLN A 1 553 ? 34.391 -3.149 -46.808 1.00 63.19 553 GLN A C 1
ATOM 4403 O O . GLN A 1 553 ? 33.445 -3.081 -46.024 1.00 63.19 553 GLN A O 1
ATOM 4408 N N . ARG A 1 554 ? 34.657 -2.159 -47.663 1.00 60.28 554 ARG A N 1
ATOM 4409 C CA . ARG A 1 554 ? 33.795 -0.994 -47.871 1.00 60.28 554 ARG A CA 1
ATOM 4410 C C . ARG A 1 554 ? 33.584 -0.820 -49.361 1.00 60.28 554 ARG A C 1
ATOM 4412 O O . ARG A 1 554 ? 34.450 -0.309 -50.061 1.00 60.28 554 ARG A O 1
ATOM 4419 N N . MET A 1 555 ? 32.424 -1.258 -49.824 1.00 64.62 555 MET A N 1
ATOM 4420 C CA . MET A 1 555 ? 31.990 -1.119 -51.204 1.00 64.62 555 MET A CA 1
ATOM 4421 C C . MET A 1 555 ? 30.951 -0.001 -51.293 1.00 64.62 555 MET A C 1
ATOM 4423 O O . MET A 1 555 ? 29.964 0.003 -50.559 1.00 64.62 555 MET A O 1
ATOM 4427 N N . SER A 1 556 ? 31.160 0.950 -52.202 1.00 63.44 556 SER A N 1
ATOM 4428 C CA . SER A 1 556 ? 30.122 1.919 -52.565 1.00 63.44 556 SER A CA 1
ATOM 4429 C C . SER A 1 556 ? 28.992 1.209 -53.321 1.00 63.44 556 SER A C 1
ATOM 4431 O O . SER A 1 556 ? 29.256 0.327 -54.139 1.00 63.44 556 SER A O 1
ATOM 4433 N N . GLY A 1 557 ? 27.730 1.603 -53.111 1.00 64.31 557 GLY A N 1
ATOM 4434 C CA . GLY A 1 557 ? 26.577 0.991 -53.795 1.00 64.31 557 GLY A CA 1
ATOM 4435 C C . GLY A 1 557 ? 26.682 1.011 -55.331 1.00 64.31 557 GLY A C 1
ATOM 4436 O O . GLY A 1 557 ? 26.229 0.083 -55.998 1.00 64.31 557 GLY A O 1
ATOM 4437 N N . ALA A 1 558 ? 27.364 2.012 -55.899 1.00 66.44 558 ALA A N 1
ATOM 4438 C CA . ALA A 1 558 ? 27.647 2.088 -57.336 1.00 66.44 558 ALA A CA 1
ATOM 4439 C C . ALA A 1 558 ? 28.683 1.045 -57.805 1.00 66.44 558 ALA A C 1
ATOM 4441 O O . ALA A 1 558 ? 28.602 0.530 -58.920 1.00 66.44 558 ALA A O 1
ATOM 4442 N N . GLU A 1 559 ? 29.649 0.709 -56.951 1.00 66.06 559 GLU A N 1
ATOM 4443 C CA . GLU A 1 559 ? 30.696 -0.275 -57.228 1.00 66.06 559 GLU A CA 1
ATOM 4444 C C . GLU A 1 559 ? 30.156 -1.713 -57.129 1.00 66.06 559 GLU A C 1
ATOM 4446 O O . GLU A 1 559 ? 30.516 -2.565 -57.944 1.00 66.06 559 GLU A O 1
ATOM 4451 N N . ALA A 1 560 ? 29.203 -1.950 -56.216 1.00 67.81 560 ALA A N 1
ATOM 4452 C CA . ALA A 1 560 ? 28.450 -3.204 -56.115 1.00 67.81 560 ALA A CA 1
ATOM 4453 C C . ALA A 1 560 ? 27.653 -3.501 -57.392 1.00 67.81 560 ALA A C 1
ATOM 4455 O O . ALA A 1 560 ? 27.754 -4.586 -57.966 1.00 67.81 560 ALA A O 1
ATOM 4456 N N . LEU A 1 561 ? 26.914 -2.503 -57.886 1.00 68.75 561 LEU A N 1
ATOM 4457 C CA . LEU A 1 561 ? 26.141 -2.608 -59.126 1.00 68.75 561 LEU A CA 1
ATOM 4458 C C . LEU A 1 561 ? 27.030 -2.846 -60.354 1.00 68.75 561 LEU A C 1
ATOM 4460 O O . LEU A 1 561 ? 26.654 -3.609 -61.243 1.00 68.75 561 LEU A O 1
ATOM 4464 N N . LYS A 1 562 ? 28.222 -2.236 -60.404 1.00 73.06 562 LYS A N 1
ATOM 4465 C CA . LYS A 1 562 ? 29.175 -2.409 -61.511 1.00 73.06 562 LYS A CA 1
ATOM 4466 C C . LYS A 1 562 ? 29.751 -3.828 -61.571 1.00 73.06 562 LYS A C 1
ATOM 4468 O O . LYS A 1 562 ? 29.884 -4.367 -62.665 1.00 73.06 562 LYS A O 1
ATOM 4473 N N . ARG A 1 563 ? 30.046 -4.445 -60.420 1.00 69.44 563 ARG A N 1
ATOM 4474 C CA . ARG A 1 563 ? 30.511 -5.842 -60.346 1.00 69.44 563 ARG A CA 1
ATOM 4475 C C . ARG A 1 563 ? 29.410 -6.846 -60.704 1.00 69.44 563 ARG A C 1
ATOM 4477 O O . ARG A 1 563 ? 29.681 -7.764 -61.466 1.00 69.44 563 ARG A O 1
ATOM 4484 N N . MET A 1 564 ? 28.169 -6.635 -60.251 1.00 69.56 564 MET A N 1
ATOM 4485 C CA . MET A 1 564 ? 27.038 -7.501 -60.634 1.00 69.56 564 MET A CA 1
ATOM 4486 C C . MET A 1 564 ? 26.760 -7.481 -62.142 1.00 69.56 564 MET A C 1
ATOM 4488 O O . MET A 1 564 ? 26.412 -8.506 -62.715 1.00 69.56 564 MET A O 1
ATOM 4492 N N . ARG A 1 565 ? 26.952 -6.332 -62.802 1.00 69.06 565 ARG A N 1
ATOM 4493 C CA . ARG A 1 565 ? 26.794 -6.207 -64.261 1.00 69.06 565 ARG A CA 1
ATOM 4494 C C . ARG A 1 565 ? 27.923 -6.835 -65.076 1.00 69.06 565 ARG A C 1
ATOM 4496 O O . ARG A 1 565 ? 27.730 -7.039 -66.262 1.00 69.06 565 ARG A O 1
ATOM 4503 N N . ALA A 1 566 ? 29.088 -7.057 -64.470 1.00 65.06 566 ALA A N 1
ATOM 4504 C CA . ALA A 1 566 ? 30.251 -7.647 -65.130 1.00 65.06 566 ALA A CA 1
ATOM 4505 C C . ALA A 1 566 ? 30.305 -9.182 -64.995 1.00 65.06 566 ALA A C 1
ATOM 4507 O O . ALA A 1 566 ? 31.124 -9.811 -65.657 1.00 65.06 566 ALA A O 1
ATOM 4508 N N . GLY A 1 567 ? 29.481 -9.766 -64.116 1.00 62.00 567 GLY A N 1
ATOM 4509 C CA . GLY A 1 567 ? 29.356 -11.217 -63.922 1.00 62.00 567 GLY A CA 1
ATOM 4510 C C . GLY A 1 567 ? 28.160 -11.866 -64.635 1.00 62.00 567 GLY A C 1
ATOM 4511 O O . GLY A 1 567 ? 27.996 -13.078 -64.524 1.00 62.00 567 GLY A O 1
ATOM 4512 N N . LEU A 1 568 ? 27.335 -11.069 -65.324 1.00 47.41 568 LEU A N 1
ATOM 4513 C CA . LEU A 1 568 ? 26.294 -11.488 -66.276 1.00 47.41 568 LEU A CA 1
ATOM 4514 C C . LEU A 1 568 ? 26.842 -11.330 -67.693 1.00 47.41 568 LEU A C 1
ATOM 4516 O O . LEU A 1 568 ? 26.505 -12.185 -68.540 1.00 47.41 568 LEU A O 1
#

Secondary structure (DSSP, 8-state):
-TT------HHHHHHHH-TTTTT--HHHHHHHHHHHHHHGGGT-SEEE--HHHHHHHH---HHHHHHHHHHHHHTTSEEEEEETTEEEEEE-S-GGG--SS-HHHHHHHHHHHHHHHHHHHHHHHHTTSSS--------------------------------------------------------------------------------------------S-HHHHHHHHHHHHHHHHHH----TT--HHHHHHHHHHHHHTS---HHHHHHHHHHHTTSHHHHHH--SHHHHHHHHHHHHHHHHHHHHHHHTTSS----------------THHHHHHHHT----BGGGS-HHHHHHHHHHHHHHHHHH-HHHHHHHHHHSTTHHHHHHHHHHH-TTGGGSBHHHHHHHHHHHTTSSSPPPHHHHHHHTSPPGGGGTPP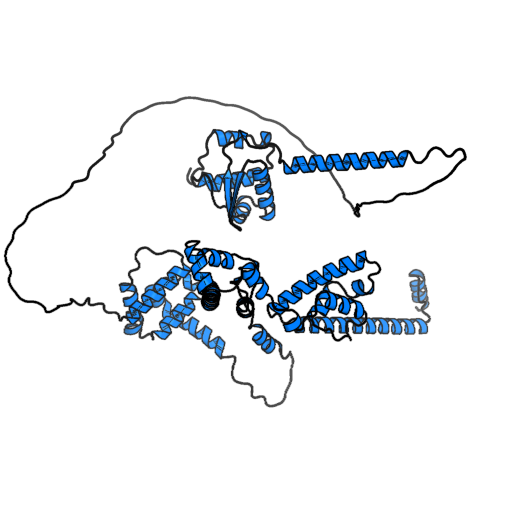PHHHHHHHHHHTTT-TTTS--SSHHHHHHHHHH-HHHHHH--SHHHHHHHHHHHHHHHHHHHHHHHTT--HHHHHHHHHHHHHHHHHHHHHHHHHHHHHHHHHHHTT--SS--HHHHHHHHHH--

Organism: Capitella teleta (NCBI:txid283909)

InterPro domains:
  IPR006497 Bacteriophage lambda, Replication protein O, N-terminal [PF04492] (1-98)
  IPR006497 Bacteriophage lambda, Replication protein O, N-terminal [TIGR01610] (2-98)
  IPR009731 Replication P-like [PF06992] (362-511)
  IPR036388 Winged helix-like DNA-binding domain superfamily [G3DSA:1.10.10.10] (1-100)

pLDDT: mean 70.68, std 23.61, range [21.88, 96.06]

Foldseek 3Di:
DPVDDQDDDPVVVVLLVVCVQLVADPLLNLLVVLQSCVASVVPHQKDWDALVSSCVRVVDDSVVSVVSVVQCVLQQQKDWDDDPRIIMIGGRPPSVSGHSGGPVVVVVVVVVVVVVVVVVVVVVVVVPPPDDDDDDDDDDDDDDDDDDDDDDDDDDDDDDDDDDDDDDDDDDDDDDDDDDDDDDDDDDDDDDDDDDDDDDDDDDDDDDDDDDDDDPPDDDPQPADPVLLVVLVVLQVLLCVVPVDDPPDDPSSVQSVLLVCCCPVVVDDPVLLVQLSVVLSVDPVSSVQCNGSVSCSVCVVVSSVVSVVVVVVVPVVDDDDDDDDDDDDDDDDDPPPVVVVVVVVPQQDFLLRDDPVVVVVLLVVLVVLLCVLCVPQVVVVCVVDPCPSVVVSVVCSPDPLNRRAGSVLLVQLSVVQSVDPDRDDSVSSSVSSDDDCVVLQHDDLVVLLVCLLVCLVPLLPDDRSDLLSSVLSVQLDSVQSPPDDDPVSSVVSSVSSSVSSVVVSSCVSSVDDSPVVSVVVSVVVVVVVVVVVVVVVVVVVVVVVCVVVVNDPDDDPVRVVVVVVVVD

Radius of gyration: 40.84 Å; chains: 1; bounding box: 113×100×122 Å